Protein 8SV7 (pdb70)

GO terms:
  GO:0005739 mitochondrion (C, IDA)
  GO:0005794 Golgi apparatus (C, IDA)
  GO:0005737 cytoplasm (C, EXP)
  GO:0005515 protein binding (F, IPI)
  GO:0005737 cytoplasm (C, IDA)
  GO:0005829 cytosol (C, IDA)

Structure (mmCIF, N/CA/C/O backbone):
data_8SV7
#
_entry.id   8SV7
#
_cell.length_a   49.730
_cell.length_b   49.960
_cell.length_c   241.380
_cell.angle_alpha   90.000
_cell.angle_beta   90.000
_cell.angle_gamma   90.000
#
_symmetry.space_group_name_H-M   'P 21 21 21'
#
loop_
_entity.id
_entity.type
_entity.pdbx_description
1 polymer 'Transport and Golgi organization protein 2 homolog'
2 non-polymer 'SULFATE ION'
3 water water
#
loop_
_atom_site.group_PDB
_atom_site.id
_atom_site.type_symbol
_atom_site.label_atom_id
_atom_site.label_alt_id
_atom_site.label_comp_id
_atom_site.label_asym_id
_atom_site.label_entity_id
_atom_site.label_seq_id
_atom_site.pdbx_PDB_ins_code
_atom_site.Cartn_x
_atom_site.Cartn_y
_atom_site.Cartn_z
_atom_site.occupancy
_atom_site.B_iso_or_equiv
_atom_site.auth_seq_id
_atom_site.auth_comp_id
_atom_site.auth_asym_id
_atom_site.auth_atom_id
_atom_site.pdbx_PDB_model_num
ATOM 1 N N . CYS A 1 2 ? -2.82100 10.80300 -7.89300 1.000 24.06868 2 CYS A N 1
ATOM 2 C CA . CYS A 1 2 ? -3.51100 10.28400 -9.07500 1.000 24.02393 2 CYS A CA 1
ATOM 3 C C . CYS A 1 2 ? -4.92000 10.83900 -9.12200 1.000 22.84484 2 CYS A C 1
ATOM 4 O O . CYS A 1 2 ? -5.46500 11.24300 -8.09300 1.000 26.54529 2 CYS A O 1
ATOM 7 N N . ILE A 1 3 ? -5.52700 10.83500 -10.29900 1.000 20.43929 3 ILE A N 1
ATOM 8 C CA . ILE A 1 3 ? -6.93400 11.19100 -10.40900 1.000 20.48930 3 ILE A CA 1
ATOM 9 C C . ILE A 1 3 ? -7.48400 10.51900 -11.65500 1.000 21.52100 3 ILE A C 1
ATOM 10 O O . ILE A 1 3 ? -6.82600 10.48500 -12.69900 1.000 22.10791 3 ILE A O 1
ATOM 15 N N . ILE A 1 4 ? -8.67700 9.93900 -11.52900 1.000 20.29717 4 ILE A N 1
ATOM 16 C CA . ILE A 1 4 ? -9.34000 9.24800 -12.63100 1.000 17.77318 4 ILE A CA 1
ATOM 17 C C . ILE A 1 4 ? -10.77500 9.73100 -12.71400 1.000 18.96543 4 ILE A C 1
ATOM 18 O O . ILE A 1 4 ? -11.48300 9.77200 -11.70000 1.000 20.78670 4 ILE A O 1
ATOM 23 N N . PHE A 1 5 ? -11.21100 10.07700 -13.91800 1.000 19.48128 5 PHE A N 1
ATOM 24 C CA . PHE A 1 5 ? -12.61300 10.35000 -14.18300 1.000 20.77618 5 PHE A CA 1
ATOM 25 C C . PHE A 1 5 ? -13.09600 9.34800 -15.21000 1.000 22.28951 5 PHE A C 1
ATOM 26 O O . PHE A 1 5 ? -12.38700 9.05300 -16.17600 1.000 20.96041 5 PHE A O 1
ATOM 34 N N . PHE A 1 6 ? -14.29200 8.81400 -15.01600 1.000 20.02082 6 PHE A N 1
ATOM 35 C CA . PHE A 1 6 ? -14.83200 7.97900 -16.07600 1.000 19.72079 6 PHE A CA 1
ATOM 36 C C . PHE A 1 6 ? -16.34000 8.10100 -16.13700 1.000 21.36835 6 PHE A C 1
ATOM 37 O O . PHE A 1 6 ? -17.02000 8.20400 -15.11700 1.000 23.31332 6 PHE A O 1
ATOM 45 N N . LYS A 1 7 ? -16.84700 8.11900 -17.35900 1.000 19.69973 7 LYS A N 1
ATOM 46 C CA . LYS A 1 7 ? -18.27000 8.06500 -17.63000 1.000 20.13662 7 LYS A CA 1
ATOM 47 C C . LYS A 1 7 ? -18.53200 6.71400 -18.26500 1.000 24.95036 7 LYS A C 1
ATOM 48 O O . LYS A 1 7 ? -17.88800 6.36500 -19.26000 1.000 24.95036 7 LYS A O 1
ATOM 54 N N . PHE A 1 8 ? -19.43600 5.93200 -17.69300 1.000 25.91890 8 PHE A N 1
ATOM 55 C CA . PHE A 1 8 ? -19.79300 4.70700 -18.38700 1.000 28.49026 8 PHE A CA 1
ATOM 56 C C . PHE A 1 8 ? -21.29700 4.57400 -18.52300 1.000 26.30842 8 PHE A C 1
ATOM 57 O O . PHE A 1 8 ? -22.08100 5.04900 -17.69300 1.000 27.43487 8 PHE A O 1
ATOM 65 N N . ASP A 1 9 ? -21.66900 3.95700 -19.63600 1.000 28.09547 9 ASP A N 1
ATOM 66 C CA . ASP A 1 9 ? -23.05900 3.80500 -20.04700 1.000 30.60630 9 ASP A CA 1
ATOM 67 C C . ASP A 1 9 ? -23.14500 2.46300 -20.74700 1.000 34.03829 9 ASP A C 1
ATOM 68 O O . ASP A 1 9 ? -22.76800 2.34200 -21.92400 1.000 32.03542 9 ASP A O 1
ATOM 73 N N . PRO A 1 10 ? -23.60700 1.41800 -20.05500 1.000 30.01676 10 PRO A N 1
ATOM 74 C CA . PRO A 1 10 ? -23.68300 0.09000 -20.68700 1.000 34.53835 10 PRO A CA 1
ATOM 75 C C . PRO A 1 10 ? -24.72300 -0.01000 -21.78500 1.000 42.85514 10 PRO A C 1
ATOM 76 O O . PRO A 1 10 ? -24.62500 -0.92100 -22.61500 1.000 47.91890 10 PRO A O 1
ATOM 80 N N . ARG A 1 11 ? -25.71700 0.88100 -21.81800 1.000 48.02418 11 ARG A N 1
ATOM 81 C CA . ARG A 1 11 ? -26.74700 0.89100 -22.85400 1.000 58.83074 11 ARG A CA 1
ATOM 82 C C . ARG A 1 11 ? -26.65700 2.20000 -23.63200 1.000 56.87787 11 ARG A C 1
ATOM 83 O O . ARG A 1 11 ? -27.51000 3.08100 -23.46800 1.000 60.83624 11 ARG A O 1
ATOM 91 N N . PRO A 1 12 ? -25.63900 2.36500 -24.47600 1.000 52.59315 12 PRO A N 1
ATOM 92 C CA . PRO A 1 12 ? -25.54400 3.60500 -25.25600 1.000 57.38583 12 PRO A CA 1
ATOM 93 C C . PRO A 1 12 ? -26.75800 3.75900 -26.15900 1.000 55.89881 12 PRO A C 1
ATOM 94 O O . PRO A 1 12 ? -27.19200 2.80900 -26.81500 1.000 56.43308 12 PRO A O 1
ATOM 98 N N . VAL A 1 13 ? -27.32500 4.95900 -26.16400 1.000 59.89929 13 VAL A N 1
ATOM 99 C CA . VAL A 1 13 ? -28.54000 5.20500 -26.92400 1.000 64.57616 13 VAL A CA 1
ATOM 100 C C . VAL A 1 13 ? -28.16400 5.74400 -28.30100 1.000 61.43105 13 VAL A C 1
ATOM 101 O O . VAL A 1 13 ? -28.82500 5.44200 -29.29700 1.000 75.02478 13 VAL A O 1
ATOM 105 N N . ALA A 1 17 ? -22.75300 7.16200 -29.14700 1.000 46.83456 17 ALA A N 1
ATOM 106 C CA . ALA A 1 17 ? -22.52800 7.24700 -27.71300 1.000 48.58214 17 ALA A CA 1
ATOM 107 C C . ALA A 1 17 ? -21.37500 6.32800 -27.31300 1.000 42.73670 17 ALA A C 1
ATOM 108 O O . ALA A 1 17 ? -21.12000 5.31000 -27.96100 1.000 47.91364 17 ALA A O 1
ATOM 110 N N . TYR A 1 18 ? -20.67200 6.69800 -26.25500 1.000 32.88815 18 TYR A N 1
ATOM 111 C CA . TYR A 1 18 ? -19.57700 5.89100 -25.73400 1.000 28.02441 18 TYR A CA 1
ATOM 112 C C . TYR A 1 18 ? -20.06100 5.00400 -24.59900 1.000 34.56204 18 TYR A C 1
ATOM 113 O O . TYR A 1 18 ? -20.81100 5.44800 -23.72500 1.000 31.73012 18 TYR A O 1
ATOM 122 N N . ARG A 1 19 ? -19.62000 3.74600 -24.61200 1.000 26.34000 19 ARG A N 1
ATOM 123 C CA . ARG A 1 19 ? -19.78800 2.91300 -23.42200 1.000 23.39754 19 ARG A CA 1
ATOM 124 C C . ARG A 1 19 ? -18.86600 3.34600 -22.28900 1.000 25.61360 19 ARG A C 1
ATOM 125 O O . ARG A 1 19 ? -19.23000 3.21900 -21.10800 1.000 25.21618 19 ARG A O 1
ATOM 133 N N . LEU A 1 20 ? -17.68300 3.86600 -22.61200 1.000 23.04487 20 LEU A N 1
ATOM 134 C CA . LEU A 1 20 ? -16.72300 4.28500 -21.60000 1.000 22.77378 20 LEU A CA 1
ATOM 135 C C . LEU A 1 20 ? -15.92000 5.45900 -22.13300 1.000 20.93672 20 LEU A C 1
ATOM 136 O O . LEU A 1 20 ? -15.44600 5.42200 -23.27100 1.000 22.89222 20 LEU A O 1
ATOM 141 N N . ILE A 1 21 ? -15.81500 6.50900 -21.32400 1.000 20.74986 21 ILE A N 1
ATOM 142 C CA . ILE A 1 21 ? -14.86500 7.59900 -21.52800 1.000 20.39455 21 ILE A CA 1
ATOM 143 C C . ILE A 1 21 ? -14.07900 7.71400 -20.23500 1.000 22.98433 21 ILE A C 1
ATOM 144 O O . ILE A 1 21 ? -14.66200 8.01900 -19.19000 1.000 21.86841 21 ILE A O 1
ATOM 149 N N . LEU A 1 22 ? -12.77300 7.45900 -20.29000 1.000 19.55498 22 LEU A N 1
ATOM 150 C CA . LEU A 1 22 ? -11.94300 7.42000 -19.09100 1.000 18.81805 22 LEU A CA 1
ATOM 151 C C . LEU A 1 22 ? -10.74400 8.33100 -19.28400 1.000 19.93660 22 LEU A C 1
ATOM 152 O O . LEU A 1 22 ? -10.09500 8.29500 -20.33000 1.000 21.25255 22 LEU A O 1
ATOM 157 N N . ALA A 1 23 ? -10.42800 9.12300 -18.26000 1.000 19.25757 23 ALA A N 1
ATOM 158 C CA . ALA A 1 23 ? -9.29800 10.04700 -18.31100 1.000 20.86040 23 ALA A CA 1
ATOM 159 C C . ALA A 1 23 ? -8.58200 9.96200 -16.98100 1.000 21.02884 23 ALA A C 1
ATOM 160 O O . ALA A 1 23 ? -9.21200 10.17100 -15.94500 1.000 20.00766 23 ALA A O 1
ATOM 162 N N . ALA A 1 24 ? -7.29000 9.63900 -16.99700 1.000 19.84712 24 ALA A N 1
ATOM 163 C CA . ALA A 1 24 ? -6.58700 9.31200 -15.76400 1.000 19.12598 24 ALA A CA 1
ATOM 164 C C . ALA A 1 24 ? -5.19700 9.92700 -15.74600 1.000 20.18663 24 ALA A C 1
ATOM 165 O O . ALA A 1 24 ? -4.46100 9.85500 -16.73600 1.000 21.50521 24 ALA A O 1
ATOM 167 N N . ASN A 1 25 ? -4.83800 10.49400 -14.60000 1.000 20.96830 25 ASN A N 1
ATOM 168 C CA . ASN A 1 25 ? -3.47300 10.90800 -14.30100 1.000 18.71014 25 ASN A CA 1
ATOM 169 C C . ASN A 1 25 ? -2.85000 9.91700 -13.33500 1.000 21.10779 25 ASN A C 1
ATOM 170 O O . ASN A 1 25 ? -3.46600 9.56200 -12.31700 1.000 20.92356 25 ASN A O 1
ATOM 175 N N . ARG A 1 26 ? -1.63000 9.49200 -13.64300 1.000 19.18651 26 ARG A N 1
ATOM 176 C CA . ARG A 1 26 ? -0.79400 8.75600 -12.70600 1.000 19.59972 26 ARG A CA 1
ATOM 177 C C . ARG A 1 26 ? 0.22000 9.72100 -12.11800 1.000 20.47614 26 ARG A C 1
ATOM 178 O O . ARG A 1 26 ? 1.04400 10.29100 -12.85100 1.000 20.88145 26 ARG A O 1
ATOM 186 N N . ASP A 1 27 ? 0.17500 9.88700 -10.79600 1.000 20.48667 27 ASP A N 1
ATOM 187 C CA . ASP A 1 27 ? 1.12600 10.70900 -10.06600 1.000 20.35244 27 ASP A CA 1
ATOM 188 C C . ASP A 1 27 ? 2.08500 9.79300 -9.32500 1.000 21.62365 27 ASP A C 1
ATOM 189 O O . ASP A 1 27 ? 1.65800 8.85200 -8.64300 1.000 25.88995 27 ASP A O 1
ATOM 194 N N . GLU A 1 28 ? 3.37700 10.07400 -9.44300 1.000 22.35531 28 GLU A N 1
ATOM 195 C CA . GLU A 1 28 ? 4.39700 9.17200 -8.93900 1.000 27.90598 28 GLU A CA 1
ATOM 196 C C . GLU A 1 28 ? 5.69800 9.94600 -8.81300 1.000 27.77701 28 GLU A C 1
ATOM 197 O O . GLU A 1 28 ? 5.87600 11.00800 -9.42000 1.000 26.42159 28 GLU A O 1
ATOM 203 N N . PHE A 1 29 ? 6.60100 9.41800 -7.99500 1.000 28.75871 29 PHE A N 1
ATOM 204 C CA . PHE A 1 29 ? 7.94400 9.96900 -7.94900 1.000 31.43798 29 PHE A CA 1
ATOM 205 C C . PHE A 1 29 ? 8.60300 9.79600 -9.31000 1.000 35.05947 29 PHE A C 1
ATOM 206 O O . PHE A 1 29 ? 8.46700 8.75400 -9.95600 1.000 34.79101 29 PHE A O 1
ATOM 214 N N . TYR A 1 30 ? 9.26300 10.85400 -9.77600 1.000 29.73778 30 TYR A N 1
ATOM 215 C CA . TYR A 1 30 ? 9.79600 10.83300 -11.13200 1.000 29.34562 30 TYR A CA 1
ATOM 216 C C . TYR A 1 30 ? 10.91500 9.81100 -11.28000 1.000 36.32804 30 TYR A C 1
ATOM 217 O O . TYR A 1 30 ? 11.22900 9.40900 -12.40400 1.000 38.28617 30 TYR A O 1
ATOM 226 N N . SER A 1 31 ? 11.49400 9.36300 -10.16700 1.000 37.78085 31 SER A N 1
ATOM 227 C CA . SER A 1 31 ? 12.59600 8.41000 -10.17700 1.000 42.82619 31 SER A CA 1
ATOM 228 C C . SER A 1 31 ? 12.15900 6.97100 -10.42900 1.000 40.94175 31 SER A C 1
ATOM 229 O O . SER A 1 31 ? 13.01900 6.11900 -10.67000 1.000 40.69698 31 SER A O 1
ATOM 232 N N . ARG A 1 32 ? 10.86700 6.67100 -10.38700 1.000 31.96173 32 ARG A N 1
ATOM 233 C CA . ARG A 1 32 ? 10.43600 5.27800 -10.45500 1.000 29.02716 32 ARG A CA 1
ATOM 234 C C . ARG A 1 32 ? 10.45300 4.78900 -11.89900 1.000 29.54302 32 ARG A C 1
ATOM 235 O O . ARG A 1 32 ? 9.74300 5.35200 -12.74100 1.000 32.25913 32 ARG A O 1
ATOM 243 N N . PRO A 1 33 ? 11.23100 3.75500 -12.22600 1.000 30.06939 33 PRO A N 1
ATOM 244 C CA . PRO A 1 33 ? 11.28600 3.28400 -13.61800 1.000 29.73778 33 PRO A CA 1
ATOM 245 C C . PRO A 1 33 ? 9.94500 2.73900 -14.08600 1.000 35.59901 33 PRO A C 1
ATOM 246 O O . PRO A 1 33 ? 9.24000 2.04900 -13.34800 1.000 31.26427 33 PRO A O 1
ATOM 250 N N . SER A 1 34 ? 9.60500 3.04300 -15.33800 1.000 30.69579 34 SER A N 1
ATOM 251 C CA . SER A 1 34 ? 8.35200 2.61100 -15.93600 1.000 26.50055 34 SER A CA 1
ATOM 252 C C . SER A 1 34 ? 8.58200 2.30300 -17.40600 1.000 27.03745 34 SER A C 1
ATOM 253 O O . SER A 1 34 ? 9.53700 2.77900 -18.02400 1.000 33.58034 34 SER A O 1
ATOM 256 N N . LYS A 1 35 ? 7.69300 1.48900 -17.95600 1.000 25.67939 35 LYS A N 1
ATOM 257 C CA . LYS A 1 35 ? 7.69000 1.19800 -19.37800 1.000 26.64793 35 LYS A CA 1
ATOM 258 C C . LYS A 1 35 ? 6.45000 1.81400 -20.00400 1.000 23.18962 35 LYS A C 1
ATOM 259 O O . LYS A 1 35 ? 5.35500 1.73100 -19.44200 1.000 24.95562 35 LYS A O 1
ATOM 265 N N . LEU A 1 36 ? 6.63600 2.44000 -21.16400 1.000 25.93995 36 LEU A N 1
ATOM 266 C CA . LEU A 1 36 ? 5.50800 3.05700 -21.84000 1.000 24.44240 36 LEU A CA 1
ATOM 267 C C . LEU A 1 36 ? 4.53300 1.98200 -22.33000 1.000 24.56610 36 LEU A C 1
ATOM 268 O O . LEU A 1 36 ? 4.90200 0.82500 -22.56600 1.000 25.94258 36 LEU A O 1
ATOM 273 N N . ALA A 1 37 ? 3.27100 2.38500 -22.48500 1.000 24.68454 37 ALA A N 1
ATOM 274 C CA . ALA A 1 37 ? 2.21800 1.44100 -22.84800 1.000 25.53990 37 ALA A CA 1
ATOM 275 C C . ALA A 1 37 ? 2.49300 0.76100 -24.18500 1.000 24.91351 37 ALA A C 1
ATOM 276 O O . ALA A 1 37 ? 2.89200 1.39400 -25.16500 1.000 27.51119 37 ALA A O 1
ATOM 278 N N . ASP A 1 38 ? 2.24300 -0.54300 -24.21200 1.000 23.87128 38 ASP A N 1
ATOM 279 C CA . ASP A 1 38 ? 2.33300 -1.38700 -25.39600 1.000 24.88983 38 ASP A CA 1
ATOM 280 C C . ASP A 1 38 ? 1.63200 -2.68500 -25.03100 1.000 25.90837 38 ASP A C 1
ATOM 281 O O . ASP A 1 38 ? 1.25900 -2.90200 -23.87200 1.000 26.05312 38 ASP A O 1
ATOM 286 N N . PHE A 1 39 ? 1.45100 -3.54100 -26.02700 1.000 28.19022 39 PHE A N 1
ATOM 287 C CA . PHE A 1 39 ? 0.75800 -4.80200 -25.80300 1.000 28.45868 39 PHE A CA 1
ATOM 288 C C . PHE A 1 39 ? 1.70600 -5.83100 -25.20700 1.000 32.41704 39 PHE A C 1
ATOM 289 O O . PHE A 1 39 ? 2.88500 -5.89900 -25.56700 1.000 35.20422 39 PHE A O 1
ATOM 297 N N . TRP A 1 40 ? 1.18300 -6.62500 -24.27900 1.000 28.86136 40 TRP A N 1
ATOM 298 C CA . TRP A 1 40 ? 1.94700 -7.69400 -23.65700 1.000 28.48499 40 TRP A CA 1
ATOM 299 C C . TRP A 1 40 ? 0.97700 -8.80900 -23.28900 1.000 30.72737 40 TRP A C 1
ATOM 300 O O . TRP A 1 40 ? -0.22000 -8.73800 -23.57900 1.000 32.21965 40 TRP A O 1
ATOM 311 N N . GLY A 1 41 ? 1.50000 -9.84800 -22.66000 1.000 33.73562 41 GLY A N 1
ATOM 312 C CA . GLY A 1 41 ? 0.68500 -10.99900 -22.34900 1.000 35.04368 41 GLY A CA 1
ATOM 313 C C . GLY A 1 41 ? 0.90000 -12.12300 -23.34600 1.000 40.88648 41 GLY A C 1
ATOM 314 O O . GLY A 1 41 ? 1.44000 -11.93600 -24.43900 1.000 41.44181 41 GLY A O 1
ATOM 315 N N . ASN A 1 42 ? 0.45900 -13.32100 -22.95500 1.000 44.09476 42 ASN A N 1
ATOM 316 C CA . ASN A 1 42 ? 0.78700 -14.51000 -23.73200 1.000 51.89043 42 ASN A CA 1
ATOM 317 C C . ASN A 1 42 ? 0.21500 -14.44800 -25.14300 1.000 51.59829 42 ASN A C 1
ATOM 318 O O . ASN A 1 42 ? 0.78700 -15.03700 -26.06700 1.000 51.24825 42 ASN A O 1
ATOM 323 N N . ASN A 1 43 ? -0.89000 -13.72900 -25.33900 1.000 46.57664 43 ASN A N 1
ATOM 324 C CA . ASN A 1 43 ? -1.46900 -13.55200 -26.66400 1.000 47.60834 43 ASN A CA 1
ATOM 325 C C . ASN A 1 43 ? -1.41000 -12.10000 -27.12800 1.000 40.69698 43 ASN A C 1
ATOM 326 O O . ASN A 1 43 ? -2.15900 -11.70900 -28.03100 1.000 36.47279 43 ASN A O 1
ATOM 331 N N . ASN A 1 44 ? -0.53300 -11.29200 -26.52800 1.000 35.53847 44 ASN A N 1
ATOM 332 C CA . ASN A 1 44 ? -0.39100 -9.88500 -26.90300 1.000 35.01736 44 ASN A CA 1
ATOM 333 C C . ASN A 1 44 ? -1.69300 -9.12100 -26.70500 1.000 33.47507 44 ASN A C 1
ATOM 334 O O . ASN A 1 44 ? -1.96400 -8.13500 -27.39800 1.000 33.60929 44 ASN A O 1
ATOM 339 N N . GLU A 1 45 ? -2.50500 -9.56500 -25.75000 1.000 30.56945 45 GLU A N 1
ATOM 340 C CA . GLU A 1 45 ? -3.88200 -9.11100 -25.62400 1.000 31.30639 45 GLU A CA 1
ATOM 341 C C . GLU A 1 45 ? -4.07500 -8.03200 -24.56900 1.000 33.23293 45 GLU A C 1
ATOM 342 O O . GLU A 1 45 ? -5.18700 -7.50900 -24.44500 1.000 30.86949 45 GLU A O 1
ATOM 348 N N . ILE A 1 46 ? -3.03900 -7.67700 -23.81100 1.000 25.24776 46 ILE A N 1
ATOM 349 C CA . ILE A 1 46 ? -3.17200 -6.72100 -22.71300 1.000 24.54242 46 ILE A CA 1
ATOM 350 C C . ILE A 1 46 ? -2.41800 -5.45600 -23.08000 1.000 26.42422 46 ILE A C 1
ATOM 351 O O . ILE A 1 46 ? -1.27300 -5.52000 -23.54300 1.000 29.90622 46 ILE A O 1
ATOM 356 N N . LEU A 1 47 ? -3.06000 -4.30600 -22.88100 1.000 22.61324 47 LEU A N 1
ATOM 357 C CA . LEU A 1 47 ? -2.46300 -3.01500 -23.19200 1.000 23.11856 47 LEU A CA 1
ATOM 358 C C . LEU A 1 47 ? -2.34500 -2.19700 -21.91300 1.000 24.74507 47 LEU A C 1
ATOM 359 O O . LEU A 1 47 ? -3.35600 -1.89400 -21.27000 1.000 23.92392 47 LEU A O 1
ATOM 364 N N . SER A 1 48 ? -1.11700 -1.83600 -21.55800 1.000 22.81326 48 SER A N 1
ATOM 365 C CA . SER A 1 48 ? -0.86500 -1.06200 -20.35200 1.000 21.62628 48 SER A CA 1
ATOM 366 C C . SER A 1 48 ? 0.59400 -0.64200 -20.33000 1.000 24.22922 48 SER A C 1
ATOM 367 O O . SER A 1 48 ? 1.45300 -1.28300 -20.94400 1.000 27.10325 48 SER A O 1
ATOM 370 N N . GLY A 1 49 ? 0.86000 0.45200 -19.62100 1.000 23.11856 49 GLY A N 1
ATOM 371 C CA . GLY A 1 49 ? 2.20100 0.71200 -19.14900 1.000 23.22384 49 GLY A CA 1
ATOM 372 C C . GLY A 1 49 ? 2.54400 -0.26400 -18.04600 1.000 25.04248 49 GLY A C 1
ATOM 373 O O . GLY A 1 49 ? 1.68000 -0.96400 -17.52100 1.000 26.23999 49 GLY A O 1
ATOM 374 N N . LEU A 1 50 ? 3.83300 -0.35200 -17.71800 1.000 24.87140 50 LEU A N 1
ATOM 375 C CA . LEU A 1 50 ? 4.29700 -1.31000 -16.71700 1.000 24.74770 50 LEU A CA 1
ATOM 376 C C . LEU A 1 50 ? 5.25000 -0.65800 -15.72800 1.000 29.39563 50 LEU A C 1
ATOM 377 O O . LEU A 1 50 ? 6.12400 0.12300 -16.11200 1.000 29.39300 50 LEU A O 1
ATOM 382 N N . ASP A 1 51 ? 5.10200 -1.02700 -14.45300 1.000 25.94785 51 ASP A N 1
ATOM 383 C CA . ASP A 1 51 ? 6.06500 -0.63400 -13.43100 1.000 29.69303 51 ASP A CA 1
ATOM 384 C C . ASP A 1 51 ? 7.34800 -1.43900 -13.60200 1.000 31.41956 51 ASP A C 1
ATOM 385 O O . ASP A 1 51 ? 7.31300 -2.63400 -13.90500 1.000 37.50186 51 ASP A O 1
ATOM 390 N N . MET A 1 52 ? 8.49200 -0.77000 -13.44600 1.000 31.43535 52 MET A N 1
ATOM 391 C CA . MET A 1 52 ? 9.79000 -1.41700 -13.58600 1.000 35.83324 52 MET A CA 1
ATOM 392 C C . MET A 1 52 ? 10.65100 -1.27000 -12.33900 1.000 38.52567 52 MET A C 1
ATOM 393 O O . MET A 1 52 ? 11.85300 -1.56400 -12.39100 1.000 42.20243 52 MET A O 1
ATOM 398 N N . GLU A 1 53 ? 10.07000 -0.81900 -11.22700 1.000 36.62281 53 GLU A N 1
ATOM 399 C CA . GLU A 1 53 ? 10.78800 -0.80900 -9.95800 1.000 38.61779 53 GLU A CA 1
ATOM 400 C C . GLU A 1 53 ? 11.29600 -2.21000 -9.64400 1.000 42.37087 53 GLU A C 1
ATOM 401 O O . GLU A 1 53 ? 10.55800 -3.19200 -9.77200 1.000 42.92094 53 GLU A O 1
ATOM 407 N N . GLU A 1 54 ? 12.56600 -2.29800 -9.24800 1.000 40.20482 54 GLU A N 1
ATOM 408 C CA . GLU A 1 54 ? 13.20200 -3.59100 -9.02500 1.000 43.34993 54 GLU A CA 1
ATOM 409 C C . GLU A 1 54 ? 12.45200 -4.37500 -7.95500 1.000 43.76577 54 GLU A C 1
ATOM 410 O O . GLU A 1 54 ? 12.19600 -3.86900 -6.86100 1.000 50.16917 54 GLU A O 1
ATOM 412 N N . GLY A 1 55 ? 12.08400 -5.61200 -8.28700 1.000 46.63980 55 GLY A N 1
ATOM 413 C CA . GLY A 1 55 ? 11.29900 -6.44400 -7.40500 1.000 48.68215 55 GLY A CA 1
ATOM 414 C C . GLY A 1 55 ? 9.80300 -6.33000 -7.58800 1.000 49.20327 55 GLY A C 1
ATOM 415 O O . GLY A 1 55 ? 9.06300 -7.15300 -7.03500 1.000 53.44588 55 GLY A O 1
ATOM 416 N N . LYS A 1 56 ? 9.33100 -5.33800 -8.34400 1.000 44.92381 56 LYS A N 1
ATOM 417 C CA . LYS A 1 56 ? 7.90600 -5.17100 -8.59200 1.000 40.17587 56 LYS A CA 1
ATOM 418 C C . LYS A 1 56 ? 7.60400 -5.08300 -10.08300 1.000 36.76230 56 LYS A C 1
ATOM 419 O O . LYS A 1 56 ? 6.53900 -4.59000 -10.46700 1.000 36.19118 56 LYS A O 1
ATOM 425 N N . GLU A 1 57 ? 8.51600 -5.57200 -10.92400 1.000 38.00192 57 GLU A N 1
ATOM 426 C CA . GLU A 1 57 ? 8.36800 -5.42600 -12.36500 1.000 39.77845 57 GLU A CA 1
ATOM 427 C C . GLU A 1 57 ? 7.10700 -6.12700 -12.85600 1.000 33.39611 57 GLU A C 1
ATOM 428 O O . GLU A 1 57 ? 6.77700 -7.23300 -12.41900 1.000 39.57317 57 GLU A O 1
ATOM 434 N N . GLY A 1 58 ? 6.40600 -5.47500 -13.77700 1.000 33.67509 58 GLY A N 1
ATOM 435 C CA . GLY A 1 58 ? 5.20900 -6.02900 -14.36200 1.000 34.15673 58 GLY A CA 1
ATOM 436 C C . GLY A 1 58 ? 3.92000 -5.60900 -13.69400 1.000 31.95646 58 GLY A C 1
ATOM 437 O O . GLY A 1 58 ? 2.84200 -5.90600 -14.22200 1.000 32.91710 58 GLY A O 1
ATOM 438 N N . GLY A 1 59 ? 3.98500 -4.93300 -12.55600 1.000 29.67987 59 GLY A N 1
ATOM 439 C CA . GLY A 1 59 ? 2.78800 -4.32400 -12.01500 1.000 26.79269 59 GLY A CA 1
ATOM 440 C C . GLY A 1 59 ? 2.30900 -3.18300 -12.89100 1.000 27.12957 59 GLY A C 1
ATOM 441 O O . GLY A 1 59 ? 3.04200 -2.65300 -13.72600 1.000 27.41381 59 GLY A O 1
ATOM 442 N N . THR A 1 60 ? 1.04500 -2.80300 -12.72300 1.000 23.51071 60 THR A N 1
ATOM 443 C CA . THR A 1 60 ? 0.55500 -1.62200 -13.42400 1.000 23.39228 60 THR A CA 1
ATOM 444 C C . THR A 1 60 ? -0.55700 -0.95700 -12.62400 1.000 23.23963 60 THR A C 1
ATOM 445 O O . THR A 1 60 ? -1.06900 -1.49300 -11.63300 1.000 24.96615 60 THR A O 1
ATOM 449 N N . TRP A 1 61 ? -0.89300 0.24700 -13.06500 1.000 22.37374 61 TRP A N 1
ATOM 450 C CA . TRP A 1 61 ? -1.89100 1.10200 -12.44600 1.000 20.84724 61 TRP A CA 1
ATOM 451 C C . TRP A 1 61 ? -3.16100 1.21400 -13.27900 1.000 21.83420 61 TRP A C 1
ATOM 452 O O . TRP A 1 61 ? -4.17500 1.69700 -12.77300 1.000 22.02896 61 TRP A O 1
ATOM 463 N N . LEU A 1 62 ? -3.12600 0.81700 -14.54900 1.000 21.11832 62 LEU A N 1
ATOM 464 C CA . LEU A 1 62 ? -4.26400 0.98300 -15.43900 1.000 21.21044 62 LEU A CA 1
ATOM 465 C C . LEU A 1 62 ? -4.02800 0.14500 -16.68300 1.000 20.79197 62 LEU A C 1
ATOM 466 O O . LEU A 1 62 ? -2.96300 0.24300 -17.29900 1.000 23.79496 62 LEU A O 1
ATOM 471 N N . GLY A 1 63 ? -4.99400 -0.68700 -17.05500 1.000 20.25506 63 GLY A N 1
ATOM 472 C CA . GLY A 1 63 ? -4.83500 -1.45000 -18.28000 1.000 21.28413 63 GLY A CA 1
ATOM 473 C C . GLY A 1 63 ? -6.15400 -1.97900 -18.78100 1.000 22.23951 63 GLY A C 1
ATOM 474 O O . GLY A 1 63 ? -7.14900 -2.03300 -18.04900 1.000 22.78431 63 GLY A O 1
ATOM 475 N N . ILE A 1 64 ? -6.14300 -2.39500 -20.04800 1.000 22.24740 64 ILE A N 1
ATOM 476 C CA . ILE A 1 64 ? -7.31500 -2.96500 -20.69400 1.000 23.08698 64 ILE A CA 1
ATOM 477 C C . ILE A 1 64 ? -6.85600 -4.13400 -21.55000 1.000 24.14500 64 ILE A C 1
ATOM 478 O O . ILE A 1 64 ? -5.76500 -4.10200 -22.13000 1.000 27.34538 64 ILE A O 1
ATOM 483 N N . SER A 1 65 ? -7.68200 -5.17000 -21.62600 1.000 25.41094 65 SER A N 1
ATOM 484 C CA . SER A 1 65 ? -7.39300 -6.30700 -22.48600 1.000 28.03231 65 SER A CA 1
ATOM 485 C C . SER A 1 65 ? -8.35000 -6.33400 -23.67500 1.000 27.94809 65 SER A C 1
ATOM 486 O O . SER A 1 65 ? -9.46400 -5.80900 -23.60200 1.000 30.55893 65 SER A O 1
ATOM 489 N N . THR A 1 66 ? -7.90800 -6.95000 -24.77300 1.000 30.09308 66 THR A N 1
ATOM 490 C CA . THR A 1 66 ? -8.77700 -7.06100 -25.93900 1.000 32.09332 66 THR A CA 1
ATOM 491 C C . THR A 1 66 ? -9.97800 -7.96500 -25.68700 1.000 38.12299 66 THR A C 1
ATOM 492 O O . THR A 1 66 ? -10.91000 -7.96200 -26.49800 1.000 41.37075 66 THR A O 1
ATOM 496 N N . ARG A 1 67 ? -9.98500 -8.72700 -24.59000 1.000 34.36991 67 ARG A N 1
ATOM 497 C CA . ARG A 1 67 ? -11.16200 -9.49800 -24.20700 1.000 41.05229 67 ARG A CA 1
ATOM 498 C C . ARG A 1 67 ? -12.16000 -8.67600 -23.39900 1.000 38.08351 67 ARG A C 1
ATOM 499 O O . ARG A 1 67 ? -13.23900 -9.18400 -23.07600 1.000 50.10601 67 ARG A O 1
ATOM 507 N N . GLY A 1 68 ? -11.83100 -7.43200 -23.07900 1.000 32.62496 68 GLY A N 1
ATOM 508 C CA . GLY A 1 68 ? -12.75400 -6.53700 -22.41300 1.000 33.04344 68 GLY A CA 1
ATOM 509 C C . GLY A 1 68 ? -12.53400 -6.33900 -20.93500 1.000 39.54685 68 GLY A C 1
ATOM 510 O O . GLY A 1 68 ? -13.36200 -5.68500 -20.28800 1.000 40.21272 68 GLY A O 1
ATOM 511 N N . LYS A 1 69 ? -11.45200 -6.86300 -20.37500 1.000 29.33246 69 LYS A N 1
ATOM 512 C CA . LYS A 1 69 ? -11.15800 -6.60400 -18.97000 1.000 26.37158 69 LYS A CA 1
ATOM 513 C C . LYS A 1 69 ? -10.47100 -5.25600 -18.82700 1.000 24.53189 69 LYS A C 1
ATOM 514 O O . LYS A 1 69 ? -9.60200 -4.90300 -19.62400 1.000 25.91100 69 LYS A O 1
ATOM 520 N N . LEU A 1 70 ? -10.86700 -4.49300 -17.80600 1.000 21.91315 70 LEU A N 1
ATOM 521 C CA . LEU A 1 70 ? -10.25200 -3.20700 -17.53200 1.000 21.26308 70 LEU A CA 1
ATOM 522 C C . LEU A 1 70 ? -10.11800 -3.05900 -16.02500 1.000 22.74746 70 LEU A C 1
ATOM 523 O O . LEU A 1 70 ? -11.02800 -3.43400 -15.28300 1.000 23.98182 70 LEU A O 1
ATOM 528 N N . ALA A 1 71 ? -8.98700 -2.52500 -15.57100 1.000 20.13926 71 ALA A N 1
ATOM 529 C CA . ALA A 1 71 ? -8.84300 -2.22200 -14.15300 1.000 18.61013 71 ALA A CA 1
ATOM 530 C C . ALA A 1 71 ? -7.93200 -1.02000 -13.96700 1.000 19.60761 71 ALA A C 1
ATOM 531 O O . ALA A 1 71 ? -7.10200 -0.69500 -14.82500 1.000 20.99725 71 ALA A O 1
ATOM 533 N N . ALA A 1 72 ? -8.10300 -0.36500 -12.81500 1.000 21.18149 72 ALA A N 1
ATOM 534 C CA . ALA A 1 72 ? -7.39100 0.85900 -12.47100 1.000 20.49456 72 ALA A CA 1
ATOM 535 C C . ALA A 1 72 ? -7.19600 0.90600 -10.96900 1.000 21.92105 72 ALA A C 1
ATOM 536 O O . ALA A 1 72 ? -8.06900 0.47800 -10.20600 1.000 22.92906 72 ALA A O 1
ATOM 538 N N . LEU A 1 73 ? -6.05500 1.43700 -10.54700 1.000 20.73933 73 LEU A N 1
ATOM 539 C CA . LEU A 1 73 ? -5.75500 1.54200 -9.12600 1.000 20.47877 73 LEU A CA 1
ATOM 540 C C . LEU A 1 73 ? -5.24700 2.94000 -8.80800 1.000 22.93433 73 LEU A C 1
ATOM 541 O O . LEU A 1 73 ? -4.49600 3.53400 -9.59000 1.000 24.78718 73 LEU A O 1
ATOM 546 N N . THR A 1 74 ? -5.67400 3.46700 -7.66100 1.000 20.88408 74 THR A N 1
ATOM 547 C CA . THR A 1 74 ? -5.04200 4.63800 -7.06900 1.000 19.64972 74 THR A CA 1
ATOM 548 C C . THR A 1 74 ? -4.62200 4.30300 -5.64400 1.000 22.83432 74 THR A C 1
ATOM 549 O O . THR A 1 74 ? -5.28000 3.51600 -4.94400 1.000 24.76086 74 THR A O 1
ATOM 553 N N . ASN A 1 75 ? -3.51600 4.90300 -5.20400 1.000 22.88959 75 ASN A N 1
ATOM 554 C CA . ASN A 1 75 ? -3.10300 4.73900 -3.82100 1.000 24.97931 75 ASN A CA 1
ATOM 555 C C . ASN A 1 75 ? -3.95800 5.61800 -2.91800 1.000 28.12706 75 ASN A C 1
ATOM 556 O O . ASN A 1 75 ? -4.47200 6.65800 -3.33300 1.000 29.74304 75 ASN A O 1
ATOM 561 N N . TYR A 1 76 ? -4.10300 5.19800 -1.66900 1.000 24.16342 76 TYR A N 1
ATOM 562 C CA . TYR A 1 76 ? -4.78200 5.99400 -0.66000 1.000 24.44240 76 TYR A CA 1
ATOM 563 C C . TYR A 1 76 ? -3.72800 6.80400 0.08300 1.000 27.32433 76 TYR A C 1
ATOM 564 O O . TYR A 1 76 ? -2.80200 6.22500 0.65800 1.000 31.10373 76 TYR A O 1
ATOM 573 N N . LEU A 1 77 ? -3.86300 8.13000 0.06700 1.000 23.39228 77 LEU A N 1
ATOM 574 C CA . LEU A 1 77 ? -2.89100 8.99700 0.72300 1.000 24.50820 77 LEU A CA 1
ATOM 575 C C . LEU A 1 77 ? -2.80800 8.68100 2.21300 1.000 27.92177 77 LEU A C 1
ATOM 576 O O . LEU A 1 77 ? -3.81900 8.68500 2.91900 1.000 27.37433 77 LEU A O 1
ATOM 581 N N . GLN A 1 78 ? -1.59400 8.42000 2.69400 1.000 29.17981 78 GLN A N 1
ATOM 582 C CA . GLN A 1 78 ? -1.34800 8.06800 4.08500 1.000 30.88002 78 GLN A CA 1
ATOM 583 C C . GLN A 1 78 ? -0.15900 8.85200 4.62200 1.000 34.99367 78 GLN A C 1
ATOM 584 O O . GLN A 1 78 ? 0.79900 9.10400 3.88800 1.000 39.93900 78 GLN A O 1
ATOM 590 N N . PRO A 1 79 ? -0.18200 9.23300 5.90200 1.000 36.01221 79 PRO A N 1
ATOM 591 C CA . PRO A 1 79 ? 1.00100 9.89600 6.48100 1.000 38.78360 79 PRO A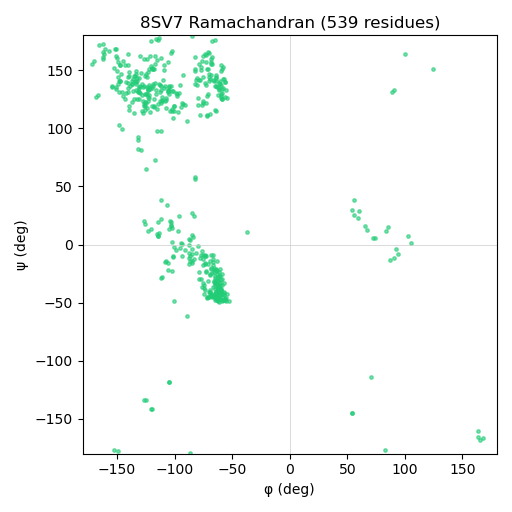 CA 1
ATOM 592 C C . PRO A 1 79 ? 2.19800 8.97300 6.62300 1.000 45.85023 79 PRO A C 1
ATOM 593 O O . PRO A 1 79 ? 3.32900 9.46800 6.71100 1.000 51.43511 79 PRO A O 1
ATOM 597 N N . GLN A 1 80 ? 1.98600 7.65700 6.65300 1.000 44.37111 80 GLN A N 1
ATOM 598 C CA . GLN A 1 80 ? 3.05300 6.68400 6.84000 1.000 50.57975 80 GLN A CA 1
ATOM 599 C C . GLN A 1 80 ? 2.67100 5.39900 6.11900 1.000 50.73766 80 GLN A C 1
ATOM 600 O O . GLN A 1 80 ? 1.48800 5.06700 6.00500 1.000 51.42459 80 GLN A O 1
ATOM 602 N N . LEU A 1 81 ? 3.68100 4.68300 5.63400 1.000 45.92656 81 LEU A N 1
ATOM 603 C CA . LEU A 1 81 ? 3.50600 3.44600 4.88700 1.000 49.90335 81 LEU A CA 1
ATOM 604 C C . LEU A 1 81 ? 4.01800 2.26000 5.69300 1.000 52.11678 81 LEU A C 1
ATOM 605 O O . LEU A 1 81 ? 4.81200 2.41000 6.62500 1.000 53.87225 81 LEU A O 1
ATOM 610 N N . ASP A 1 82 ? 3.56200 1.06800 5.31100 1.000 42.37350 82 ASP A N 1
ATOM 611 C CA . ASP A 1 82 ? 4.14100 -0.18500 5.78800 1.000 44.63956 82 ASP A CA 1
ATOM 612 C C . ASP A 1 82 ? 5.02900 -0.71200 4.67100 1.000 41.44971 82 ASP A C 1
ATOM 613 O O . ASP A 1 82 ? 4.53200 -1.17900 3.64400 1.000 43.26045 82 ASP A O 1
ATOM 618 N N . TRP A 1 83 ? 6.34100 -0.64900 4.87600 1.000 48.17157 83 TRP A N 1
ATOM 619 C CA . TRP A 1 83 ? 7.26300 -0.99400 3.80500 1.000 49.76649 83 TRP A CA 1
ATOM 620 C C . TRP A 1 83 ? 7.39900 -2.49500 3.58900 1.000 52.97214 83 TRP A C 1
ATOM 621 O O . TRP A 1 83 ? 7.99500 -2.90400 2.58800 1.000 59.26763 83 TRP A O 1
ATOM 632 N N . GLN A 1 84 ? 6.84600 -3.31900 4.47700 1.000 47.19513 84 GLN A N 1
ATOM 633 C CA . GLN A 1 84 ? 6.85900 -4.76700 4.31400 1.000 47.73730 84 GLN A CA 1
ATOM 634 C C . GLN A 1 84 ? 5.60000 -5.29700 3.64300 1.000 46.79772 84 GLN A C 1
ATOM 635 O O . GLN A 1 84 ? 5.47400 -6.51200 3.46300 1.000 47.76889 84 GLN A O 1
ATOM 641 N N . ALA A 1 85 ? 4.67500 -4.42000 3.26600 1.000 40.04427 85 ALA A N 1
ATOM 642 C CA . ALA A 1 85 ? 3.42000 -4.85900 2.68200 1.000 39.76003 85 ALA A CA 1
ATOM 643 C C . ALA A 1 85 ? 3.62800 -5.36600 1.25800 1.000 40.72067 85 ALA A C 1
ATOM 644 O O . ALA A 1 85 ? 4.65500 -5.11300 0.62000 1.000 42.06820 85 ALA A O 1
ATOM 646 N N . ARG A 1 86 ? 2.63200 -6.10000 0.76400 1.000 39.13101 86 ARG A N 1
ATOM 647 C CA . ARG A 1 86 ? 2.61300 -6.49200 -0.63900 1.000 42.36297 86 ARG A CA 1
ATOM 648 C C . ARG A 1 86 ? 2.49400 -5.26300 -1.53200 1.000 37.01760 86 ARG A C 1
ATOM 649 O O . ARG A 1 86 ? 1.79100 -4.30400 -1.20600 1.000 35.22001 86 ARG A O 1
ATOM 657 N N . GLY A 1 87 ? 3.18000 -5.29600 -2.67300 1.000 35.80166 87 GLY A N 1
ATOM 658 C CA . GLY A 1 87 ? 3.04100 -4.22100 -3.63700 1.000 29.14560 87 GLY A CA 1
ATOM 659 C C . GLY A 1 87 ? 1.66300 -4.20600 -4.27500 1.000 32.84604 87 GLY A C 1
ATOM 660 O O . GLY A 1 87 ? 1.03900 -5.24200 -4.49600 1.000 38.04140 87 GLY A O 1
ATOM 661 N N . ARG A 1 88 ? 1.17900 -3.00400 -4.57800 1.000 29.25614 88 ARG A N 1
ATOM 662 C CA . ARG A 1 88 ? -0.16800 -2.85800 -5.11600 1.000 23.51861 88 ARG A CA 1
ATOM 663 C C . ARG A 1 88 ? -0.23700 -3.04200 -6.62900 1.000 24.25291 88 ARG A C 1
ATOM 664 O O . ARG A 1 88 ? -1.33700 -3.20900 -7.16200 1.000 26.12155 88 ARG A O 1
ATOM 672 N N . GLY A 1 89 ? 0.89900 -3.02100 -7.32600 1.000 31.12742 89 GLY A N 1
ATOM 673 C CA . GLY A 1 89 ? 0.88700 -3.13900 -8.77600 1.000 30.01412 89 GLY A CA 1
ATOM 674 C C . GLY A 1 89 ? 0.33700 -4.45500 -9.28900 1.000 30.64315 89 GLY A C 1
ATOM 675 O O . GLY A 1 89 ? -0.10500 -4.52500 -10.44000 1.000 29.09033 89 GLY A O 1
ATOM 676 N N . GLU A 1 90 ? 0.36100 -5.50700 -8.47000 1.000 28.81398 90 GLU A N 1
ATOM 677 C CA . GLU A 1 90 ? -0.16200 -6.80100 -8.89700 1.000 26.81111 90 GLU A CA 1
ATOM 678 C C . GLU A 1 90 ? -1.68700 -6.83400 -8.94800 1.000 25.87942 90 GLU A C 1
ATOM 679 O O . GLU A 1 90 ? -2.25200 -7.74000 -9.57000 1.000 30.00360 90 GLU A O 1
ATOM 685 N N . LEU A 1 91 ? -2.36700 -5.88000 -8.30600 1.000 25.48463 91 LEU A N 1
ATOM 686 C CA . LEU A 1 91 ? -3.82400 -5.95600 -8.21700 1.000 26.22156 91 LEU A CA 1
ATOM 687 C C . LEU A 1 91 ? -4.48000 -5.77900 -9.58600 1.000 23.83180 91 LEU A C 1
ATOM 688 O O . LEU A 1 91 ? -5.39600 -6.53300 -9.93900 1.000 28.07442 91 LEU A O 1
ATOM 693 N N . VAL A 1 92 ? -4.02600 -4.80100 -10.37400 1.000 23.57388 92 VAL A N 1
ATOM 694 C CA . VAL A 1 92 ? -4.54400 -4.64400 -11.73300 1.000 23.97393 92 VAL A CA 1
ATOM 695 C C . VAL A 1 92 ? -4.05000 -5.77700 -12.62900 1.000 27.58752 92 VAL A C 1
ATOM 696 O O . VAL A 1 92 ? -4.83000 -6.37000 -13.38300 1.000 27.24537 92 VAL A O 1
ATOM 700 N N . THR A 1 93 ? -2.75500 -6.11300 -12.54700 1.000 25.86626 93 THR A N 1
ATOM 701 C CA . THR A 1 93 ? -2.18100 -7.10500 -13.45100 1.000 28.03231 93 THR A CA 1
ATOM 702 C C . THR A 1 93 ? -2.88000 -8.45400 -13.31200 1.000 29.24561 93 THR A C 1
ATOM 703 O O . THR A 1 93 ? -3.18500 -9.11100 -14.31600 1.000 31.77486 93 THR A O 1
ATOM 707 N N . HIS A 1 94 ? -3.15400 -8.87800 -12.07300 1.000 29.41405 94 HIS A N 1
ATOM 708 C CA . HIS A 1 94 ? -3.76900 -10.18300 -11.86500 1.000 32.67760 94 HIS A CA 1
ATOM 709 C C . HIS A 1 94 ? -5.18200 -10.23700 -12.42500 1.000 26.57424 94 HIS A C 1
ATOM 710 O O . HIS A 1 94 ? -5.61600 -11.29500 -12.89300 1.000 32.61180 94 HIS A O 1
ATOM 717 N N . PHE A 1 95 ? -5.90800 -9.11900 -12.39700 1.000 31.18005 95 PHE A N 1
ATOM 718 C CA . PHE A 1 95 ? -7.23400 -9.11100 -13.00100 1.000 28.50605 95 PHE A CA 1
ATOM 719 C C . PHE A 1 95 ? -7.14000 -9.24800 -14.51100 1.000 28.06126 95 PHE A C 1
ATOM 720 O O . PHE A 1 95 ? -7.88300 -10.02900 -15.11100 1.000 32.47758 95 PHE A O 1
ATOM 728 N N . LEU A 1 96 ? -6.21300 -8.51500 -15.13500 1.000 28.09547 96 LEU A N 1
ATOM 729 C CA . LEU A 1 96 ? -6.11500 -8.50400 -16.58800 1.000 30.81685 96 LEU A CA 1
ATOM 730 C C . LEU A 1 96 ? -5.65700 -9.83600 -17.16700 1.000 33.85406 96 LEU A C 1
ATOM 731 O O . LEU A 1 96 ? -5.95000 -10.11400 -18.33100 1.000 37.88349 96 LEU A O 1
ATOM 736 N N . THR A 1 97 ? -4.94600 -10.65800 -16.39000 1.000 36.39121 97 THR A N 1
ATOM 737 C CA . THR A 1 97 ? -4.36300 -11.90100 -16.88200 1.000 38.07035 97 THR A CA 1
ATOM 738 C C . THR A 1 97 ? -5.17000 -13.14100 -16.52200 1.000 43.10254 97 THR A C 1
ATOM 739 O O . THR A 1 97 ? -4.77600 -14.24100 -16.91300 1.000 49.88230 97 THR A O 1
ATOM 743 N N . THR A 1 98 ? -6.26400 -13.00800 -15.78300 1.000 44.32110 98 THR A N 1
ATOM 744 C CA . THR A 1 98 ? -7.04400 -14.16800 -15.36200 1.000 51.65619 98 THR A CA 1
ATOM 745 C C . THR A 1 98 ? -8.47700 -14.05600 -15.88200 1.000 48.41370 98 THR A C 1
ATOM 746 O O . THR A 1 98 ? -8.86800 -13.05800 -16.48900 1.000 49.12957 98 THR A O 1
ATOM 750 N N . ASP A 1 99 ? -9.26300 -15.10600 -15.64400 1.000 45.80286 99 ASP A N 1
ATOM 751 C CA . ASP A 1 99 ? -10.60200 -15.24000 -16.21000 1.000 50.00336 99 ASP A CA 1
ATOM 752 C C . ASP A 1 99 ? -11.68900 -15.14100 -15.14300 1.000 50.42447 99 ASP A C 1
ATOM 753 O O . ASP A 1 99 ? -12.69900 -15.84400 -15.19400 1.000 64.03663 99 ASP A O 1
ATOM 758 N N . VAL A 1 100 ? -11.50000 -14.27000 -14.17300 1.000 40.47327 100 VAL A N 1
ATOM 759 C CA . VAL A 1 100 ? -12.45200 -14.09100 -13.08300 1.000 43.69998 100 VAL A CA 1
ATOM 760 C C . VAL A 1 100 ? -13.22100 -12.80400 -13.32700 1.000 33.65930 100 VAL A C 1
ATOM 761 O O . VAL A 1 100 ? -12.63300 -11.78800 -13.71600 1.000 37.92560 100 VAL A O 1
ATOM 765 N N . ASP A 1 101 ? -14.53600 -12.84200 -13.11500 1.000 34.44887 101 ASP A N 1
ATOM 766 C CA . ASP A 1 101 ? -15.34700 -11.64500 -13.31300 1.000 30.47734 101 ASP A CA 1
ATOM 767 C C . ASP A 1 101 ? -15.02500 -10.58800 -12.25600 1.000 32.14596 101 ASP A C 1
ATOM 768 O O . ASP A 1 101 ? -14.53700 -10.89100 -11.16100 1.000 32.73550 101 ASP A O 1
ATOM 773 N N . SER A 1 102 ? -15.32300 -9.33000 -12.60000 1.000 26.75584 102 SER A N 1
ATOM 774 C CA . SER A 1 102 ? -14.85200 -8.19800 -11.80000 1.000 23.94761 102 SER A CA 1
ATOM 775 C C . SER A 1 102 ? -15.31800 -8.29000 -10.34900 1.000 27.62700 102 SER A C 1
ATOM 776 O O . SER A 1 102 ? -14.51600 -8.11500 -9.42300 1.000 25.33462 102 SER A O 1
ATOM 779 N N . LEU A 1 103 ? -16.60800 -8.57000 -10.12600 1.000 26.51107 103 LEU A N 1
ATOM 780 C CA . LEU A 1 103 ? -17.11900 -8.60900 -8.75600 1.000 26.92428 103 LEU A CA 1
ATOM 781 C C . LEU A 1 103 ? -16.48900 -9.74700 -7.95800 1.000 28.56921 103 LEU A C 1
ATOM 782 O O . LEU A 1 103 ? -16.07100 -9.55000 -6.81000 1.000 27.70069 103 LEU A O 1
ATOM 787 N N . SER A 1 104 ? -16.42000 -10.95000 -8.54400 1.000 29.30351 104 SER A N 1
ATOM 788 C CA . SER A 1 104 ? -15.77100 -12.06600 -7.85800 1.000 29.97728 104 SER A CA 1
ATOM 789 C C . SER A 1 104 ? -14.31200 -11.75100 -7.54700 1.000 27.10851 104 SER A C 1
ATOM 790 O O . SER A 1 104 ? -13.80600 -12.10400 -6.47000 1.000 30.81685 104 SER A O 1
ATOM 793 N N . TYR A 1 105 ? -13.62400 -11.07800 -8.47200 1.000 27.73227 105 TYR A N 1
ATOM 794 C CA . TYR A 1 105 ? -12.22400 -10.73600 -8.25200 1.000 25.17670 105 TYR A CA 1
ATOM 795 C C . TYR A 1 105 ? -12.07100 -9.76600 -7.08700 1.000 23.53440 105 TYR A C 1
ATOM 796 O O . TYR A 1 105 ? -11.22600 -9.97100 -6.20400 1.000 24.80824 105 TYR A O 1
ATOM 805 N N . LEU A 1 106 ? -12.88400 -8.70400 -7.06700 1.000 23.25016 106 LEU A N 1
ATOM 806 C CA . LEU A 1 106 ? -12.81200 -7.74100 -5.96800 1.000 21.51047 106 LEU A CA 1
ATOM 807 C C . LEU A 1 106 ? -13.18800 -8.37900 -4.63700 1.000 24.46609 106 LEU A C 1
ATOM 808 O O . LEU A 1 106 ? -12.63700 -8.00500 -3.59600 1.000 25.98733 106 LEU A O 1
ATOM 813 N N . LYS A 1 107 ? -14.10300 -9.34900 -4.64300 1.000 24.52926 107 LYS A N 1
ATOM 814 C CA . LYS A 1 107 ? -14.42400 -10.03500 -3.39200 1.000 26.06365 107 LYS A CA 1
ATOM 815 C C . LYS A 1 107 ? -13.20600 -10.77100 -2.85200 1.000 28.98505 107 LYS A C 1
ATOM 816 O O . LYS A 1 107 ? -12.96500 -10.78500 -1.63700 1.000 30.22204 107 LYS A O 1
ATOM 822 N N . LYS A 1 108 ? -12.42600 -11.39000 -3.74200 1.000 27.01640 108 LYS A N 1
ATOM 823 C CA . LYS A 1 108 ? -11.21800 -12.08200 -3.30800 1.000 34.99104 108 LYS A CA 1
ATOM 824 C C . LYS A 1 108 ? -10.16300 -11.09100 -2.83500 1.000 27.80597 108 LYS A C 1
ATOM 825 O O . LYS A 1 108 ? -9.48000 -11.33800 -1.83000 1.000 31.22480 108 LYS A O 1
ATOM 831 N N . VAL A 1 109 ? -10.016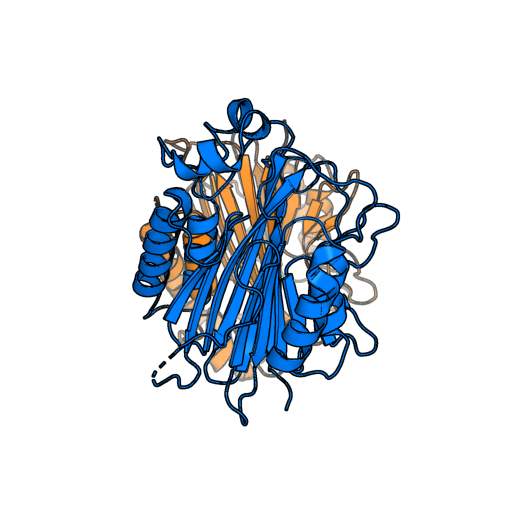00 -9.97100 -3.54400 1.000 25.88731 109 VAL A N 1
ATOM 832 C CA . VAL A 1 109 ? -9.10100 -8.92400 -3.10000 1.000 28.05600 109 VAL A CA 1
ATOM 833 C C . VAL A 1 109 ? -9.50400 -8.41000 -1.72100 1.000 27.44803 109 VAL A C 1
ATOM 834 O O . VAL A 1 109 ? -8.64800 -8.18800 -0.85600 1.000 29.43248 109 VAL A O 1
ATOM 838 N N . SER A 1 110 ? -10.81100 -8.23900 -1.48400 1.000 24.56084 110 SER A N 1
ATOM 839 C CA . SER A 1 110 ? -11.27200 -7.69200 -0.20900 1.000 25.03984 110 SER A CA 1
ATOM 840 C C . SER A 1 110 ? -10.89000 -8.59200 0.96100 1.000 29.40353 110 SER A C 1
ATOM 841 O O . SER A 1 110 ? -10.58800 -8.09300 2.05100 1.000 31.60379 110 SER A O 1
ATOM 844 N N . MET A 1 111 ? -10.88300 -9.91300 0.75400 1.000 28.04284 111 MET A N 1
ATOM 845 C CA . MET A 1 111 ? -10.46100 -10.84100 1.79500 1.000 33.80142 111 MET A CA 1
ATOM 846 C C . MET A 1 111 ? -8.98500 -10.68300 2.13800 1.000 30.26942 111 MET A C 1
ATOM 847 O O . MET A 1 111 ? -8.56400 -11.08100 3.23100 1.000 36.29909 111 MET A O 1
ATOM 852 N N . GLU A 1 112 ? -8.19700 -10.11700 1.22600 1.000 31.21427 112 GLU A N 1
ATOM 853 C CA . GLU A 1 112 ? -6.76200 -9.94900 1.40400 1.000 35.78850 112 GLU A CA 1
ATOM 854 C C . GLU A 1 112 ? -6.35400 -8.48400 1.47200 1.000 33.45927 112 GLU A C 1
ATOM 855 O O . GLU A 1 112 ? -5.15500 -8.18600 1.45500 1.000 31.94857 112 GLU A O 1
ATOM 861 N N . GLY A 1 113 ? -7.32100 -7.56900 1.55300 1.000 32.21702 113 GLY A N 1
ATOM 862 C CA . GLY A 1 113 ? -7.00600 -6.15100 1.47300 1.000 31.14321 113 GLY A CA 1
ATOM 863 C C . GLY A 1 113 ? -6.03700 -5.69300 2.54400 1.000 33.68299 113 GLY A C 1
ATOM 864 O O . GLY A 1 113 ? -5.25300 -4.76600 2.32400 1.000 30.13256 113 GLY A O 1
ATOM 865 N N . HIS A 1 114 ? -6.05300 -6.35000 3.70200 1.000 32.91184 114 HIS A N 1
ATOM 866 C CA . HIS A 1 114 ? -5.20100 -5.98000 4.82200 1.000 33.45138 114 HIS A CA 1
ATOM 867 C C . HIS A 1 114 ? -3.72200 -6.23500 4.56300 1.000 35.22001 114 HIS A C 1
ATOM 868 O O . HIS A 1 114 ? -2.89200 -5.82500 5.38300 1.000 41.84712 114 HIS A O 1
ATOM 875 N N . LEU A 1 115 ? -3.37600 -6.91400 3.47000 1.000 31.81697 115 LEU A N 1
ATOM 876 C CA . LEU A 1 115 ? -1.99100 -7.23200 3.15500 1.000 36.03064 115 LEU A CA 1
ATOM 877 C C . LEU A 1 115 ? -1.29000 -6.13700 2.36000 1.000 32.43810 115 LEU A C 1
ATOM 878 O O . LEU A 1 115 ? -0.07400 -6.23200 2.15700 1.000 34.50151 115 LEU A O 1
ATOM 883 N N . TYR A 1 116 ? -2.01500 -5.11000 1.92400 1.000 29.56407 116 TYR A N 1
ATOM 884 C CA . TYR A 1 116 ? -1.48000 -4.02400 1.11700 1.000 28.36393 116 TYR A CA 1
ATOM 885 C C . TYR A 1 116 ? -1.54300 -2.70300 1.87300 1.000 28.88504 116 TYR A C 1
ATOM 886 O O . TYR A 1 116 ? -2.34600 -2.52400 2.79400 1.000 30.22994 116 TYR A O 1
ATOM 895 N N . ASN A 1 117 ? -0.71000 -1.75000 1.44200 1.000 28.81661 117 ASN A N 1
ATOM 896 C CA . ASN A 1 117 ? -0.93500 -0.36600 1.84400 1.000 29.28246 117 ASN A CA 1
ATOM 897 C C . ASN A 1 117 ? -2.22400 0.13100 1.19400 1.000 23.52650 117 ASN A C 1
ATOM 898 O O . ASN A 1 117 ? -2.84000 -0.59200 0.40200 1.000 25.47148 117 ASN A O 1
ATOM 903 N N . GLY A 1 118 ? -2.65800 1.34600 1.51600 1.000 23.75022 118 GLY A N 1
ATOM 904 C CA . GLY A 1 118 ? -3.99400 1.76800 1.12000 1.000 21.82104 118 GLY A CA 1
ATOM 905 C C . GLY A 1 118 ? -4.13300 1.86700 -0.39200 1.000 21.90526 118 GLY A C 1
ATOM 906 O O . GLY A 1 118 ? -3.25600 2.38400 -1.08700 1.000 22.66061 118 GLY A O 1
ATOM 907 N N . PHE A 1 119 ? -5.25200 1.35800 -0.90900 1.000 20.33139 119 PHE A N 1
ATOM 908 C CA . PHE A 1 119 ? -5.48100 1.43700 -2.35100 1.000 19.79448 119 PHE A CA 1
ATOM 909 C C . PHE A 1 119 ? -6.96900 1.49500 -2.66100 1.000 21.52100 119 PHE A C 1
ATOM 910 O O . PHE A 1 119 ? -7.81600 1.12100 -1.84500 1.000 20.98409 119 PHE A O 1
ATOM 918 N N . ASN A 1 120 ? -7.26700 1.94100 -3.88300 1.000 19.71026 120 ASN A N 1
ATOM 919 C CA . ASN A 1 120 ? -8.59100 1.91900 -4.49300 1.000 18.49959 120 ASN A CA 1
ATOM 920 C C . ASN A 1 120 ? -8.48700 1.15600 -5.79800 1.000 19.44444 120 ASN A C 1
ATOM 921 O O . ASN A 1 120 ? -7.55300 1.38600 -6.57000 1.000 21.52627 120 ASN A O 1
ATOM 926 N N . LEU A 1 121 ? -9.43800 0.25900 -6.04800 1.000 19.40759 121 LEU A N 1
ATOM 927 C CA . LEU A 1 121 ? -9.38700 -0.61200 -7.21900 1.000 18.07059 121 LEU A CA 1
ATOM 928 C C . LEU A 1 121 ? -10.72600 -0.58100 -7.93600 1.000 22.06317 121 LEU A C 1
ATOM 929 O O . LEU A 1 121 ? -11.76600 -0.86100 -7.33200 1.000 21.75787 121 LEU A O 1
ATOM 934 N N . ILE A 1 122 ? -10.69000 -0.25800 -9.22800 1.000 20.03135 122 ILE A N 1
ATOM 935 C CA . ILE A 1 122 ? -11.82300 -0.38500 -10.13600 1.000 20.88408 122 ILE A CA 1
ATOM 936 C C . ILE A 1 122 ? -11.55400 -1.59500 -11.01900 1.000 20.91830 122 ILE A C 1
ATOM 937 O O . ILE A 1 122 ? -10.45800 -1.72800 -11.57500 1.000 22.91064 122 ILE A O 1
ATOM 942 N N . ALA A 1 123 ? -12.54000 -2.47700 -11.15400 1.000 21.11043 123 ALA A N 1
ATOM 943 C CA . ALA A 1 123 ? -12.42700 -3.60600 -12.06700 1.000 20.74459 123 ALA A CA 1
ATOM 944 C C . ALA A 1 123 ? -13.67900 -3.66600 -12.92100 1.000 24.14763 123 ALA A C 1
ATOM 945 O O . ALA A 1 123 ? -14.79200 -3.52800 -12.40400 1.000 24.57400 123 ALA A O 1
ATOM 947 N N . ALA A 1 124 ? -13.50500 -3.86900 -14.22300 1.000 22.74746 124 ALA A N 1
ATOM 948 C CA . ALA A 1 124 ? -14.61600 -3.80500 -15.15900 1.000 25.38725 124 ALA A CA 1
ATOM 949 C C . ALA A 1 124 ? -14.57500 -4.96600 -16.13200 1.000 26.17156 124 ALA A C 1
ATOM 950 O O . ALA A 1 124 ? -13.50100 -5.41700 -16.55600 1.000 26.53476 124 ALA A O 1
ATOM 952 N N . ASP A 1 125 ? -15.76100 -5.43800 -16.50100 1.000 26.27683 125 ASP A N 1
ATOM 953 C CA . ASP A 1 125 ? -15.90700 -6.39400 -17.58500 1.000 26.17156 125 ASP A CA 1
ATOM 954 C C . ASP A 1 125 ? -16.69900 -5.72400 -18.69000 1.000 32.29861 125 ASP A C 1
ATOM 955 O O . ASP A 1 125 ? -17.86000 -5.35400 -18.48900 1.000 32.01963 125 ASP A O 1
ATOM 960 N N . LEU A 1 126 ? -16.06900 -5.56000 -19.84400 1.000 29.63513 126 LEU A N 1
ATOM 961 C CA . LEU A 1 126 ? -16.69200 -4.93100 -20.99800 1.000 34.71732 126 LEU A CA 1
ATOM 962 C C . LEU A 1 126 ? -17.10900 -6.03300 -21.96000 1.000 36.63860 126 LEU A C 1
ATOM 963 O O . LEU A 1 126 ? -16.26100 -6.74700 -22.50300 1.000 40.64171 126 LEU A O 1
ATOM 968 N N . SER A 1 127 ? -18.41500 -6.18200 -22.16000 1.000 34.75417 127 SER A N 1
ATOM 969 C CA . SER A 1 127 ? -18.95600 -7.22100 -23.02700 1.000 39.61528 127 SER A CA 1
ATOM 970 C C . SER A 1 127 ? -20.03900 -6.58700 -23.88500 1.000 46.53716 127 SER A C 1
ATOM 971 O O . SER A 1 127 ? -21.07500 -6.16500 -23.36300 1.000 53.85119 127 SER A O 1
ATOM 974 N N . THR A 1 128 ? -19.78500 -6.50100 -25.19500 1.000 47.08986 128 THR A N 1
ATOM 975 C CA . THR A 1 128 ? -20.79300 -5.99200 -26.12000 1.000 64.14716 128 THR A CA 1
ATOM 976 C C . THR A 1 128 ? -22.05400 -6.84800 -26.11400 1.000 67.29754 128 THR A C 1
ATOM 977 O O . THR A 1 128 ? -23.12000 -6.36200 -26.50400 1.000 71.09537 128 THR A O 1
ATOM 981 N N . ALA A 1 129 ? -21.96000 -8.10100 -25.66200 1.000 67.20806 129 ALA A N 1
ATOM 982 C CA . ALA A 1 129 ? -23.09700 -9.01200 -25.59600 1.000 67.88182 129 ALA A CA 1
ATOM 983 C C . ALA A 1 129 ? -23.68500 -9.13100 -24.19500 1.000 68.88194 129 ALA A C 1
ATOM 984 O O . ALA A 1 129 ? -24.90200 -9.02500 -24.02800 1.000 76.50917 129 ALA A O 1
ATOM 986 N N . LYS A 1 130 ? -22.84700 -9.35600 -23.18100 1.000 61.14681 130 LYS A N 1
ATOM 987 C CA . LYS A 1 130 ? -23.33100 -9.62100 -21.83300 1.000 54.71709 130 LYS A CA 1
ATOM 988 C C . LYS A 1 130 ? -23.61700 -8.35700 -21.03100 1.000 58.10170 130 LYS A C 1
ATOM 989 O O . LYS A 1 130 ? -24.18000 -8.45700 -19.93600 1.000 58.88338 130 LYS A O 1
ATOM 991 N N . GLY A 1 131 ? -23.25200 -7.18300 -21.54200 1.000 54.89079 131 GLY A N 1
ATOM 992 C CA . GLY A 1 131 ? -23.49400 -5.94200 -20.83100 1.000 46.06605 131 GLY A CA 1
ATOM 993 C C . GLY A 1 131 ? -22.36200 -5.57100 -19.89600 1.000 40.84700 131 GLY A C 1
ATOM 994 O O . GLY A 1 131 ? -21.91400 -6.39800 -19.09500 1.000 44.54481 131 GLY A O 1
ATOM 995 N N . ASP A 1 132 ? -21.90100 -4.32500 -19.97700 1.000 34.43044 132 ASP A N 1
ATOM 996 C CA . ASP A 1 132 ? -20.73000 -3.91200 -19.21600 1.000 30.87212 132 ASP A CA 1
ATOM 997 C C . ASP A 1 132 ? -21.02900 -3.83100 -17.71600 1.000 29.95886 132 ASP A C 1
ATOM 998 O O . ASP A 1 132 ? -22.13600 -3.48900 -17.29200 1.000 31.58537 132 ASP A O 1
ATOM 1003 N N . VAL A 1 133 ? -20.01500 -4.14000 -16.91000 1.000 26.19525 133 VAL A N 1
ATOM 1004 C CA . VAL A 1 133 ? -20.12000 -4.12900 -15.45800 1.000 26.19525 133 VAL A CA 1
ATOM 1005 C C . VAL A 1 133 ? -18.86600 -3.46200 -14.92300 1.000 26.12682 133 VAL A C 1
ATOM 1006 O O . VAL A 1 133 ? -17.76100 -3.79800 -15.35900 1.000 27.57962 133 VAL A O 1
ATOM 1010 N N . ILE A 1 134 ? -19.02300 -2.51200 -13.99600 1.000 23.13698 134 ILE A N 1
ATOM 1011 C CA . ILE A 1 134 ? -17.88600 -1.87000 -13.35200 1.000 19.85764 134 ILE A CA 1
ATOM 1012 C C . ILE A 1 134 ? -18.09200 -1.94100 -11.84600 1.000 23.07119 134 ILE A C 1
ATOM 1013 O O . ILE A 1 134 ? -19.17000 -1.59400 -11.35200 1.000 23.39754 134 ILE A O 1
ATOM 1018 N N . CYS A 1 135 ? -17.07700 -2.42200 -11.13000 1.000 20.93672 135 CYS A N 1
ATOM 1019 C CA . CYS A 1 135 ? -17.14000 -2.59100 -9.68200 1.000 20.17874 135 CYS A CA 1
ATOM 1020 C C . CYS A 1 135 ? -16.00100 -1.84900 -8.99500 1.000 21.78419 135 CYS A C 1
ATOM 1021 O O . CYS A 1 135 ? -14.96700 -1.55800 -9.60300 1.000 21.21833 135 CYS A O 1
ATOM 1024 N N . TYR A 1 136 ? -16.18900 -1.57000 -7.69800 1.000 20.30507 136 TYR A N 1
ATOM 1025 C CA . TYR A 1 136 ? -15.22500 -0.78900 -6.92900 1.000 19.71289 136 TYR A CA 1
ATOM 1026 C C . TYR A 1 136 ? -14.98300 -1.39900 -5.55600 1.000 20.21295 136 TYR A C 1
ATOM 1027 O O . TYR A 1 136 ? -15.92100 -1.81800 -4.87300 1.000 20.56826 136 TYR A O 1
ATOM 1036 N N . TYR A 1 137 ? -13.71400 -1.42300 -5.14600 1.000 18.42063 137 TYR A N 1
ATOM 1037 C CA . TYR A 1 137 ? -13.37400 -1.77600 -3.77000 1.000 20.88145 137 TYR A CA 1
ATOM 1038 C C . TYR A 1 137 ? -12.12100 -1.01800 -3.35700 1.000 20.64721 137 TYR A C 1
ATOM 1039 O O . TYR A 1 137 ? -11.18400 -0.88600 -4.14200 1.000 20.35770 137 TYR A O 1
ATOM 1048 N N . GLY A 1 138 ? -12.09000 -0.54500 -2.10900 1.000 20.80776 138 GLY A N 1
ATOM 1049 C CA . GLY A 1 138 ? -10.86900 0.02400 -1.56400 1.000 21.89999 138 GLY A CA 1
ATOM 1050 C C . GLY A 1 138 ? -10.63300 -0.46500 -0.14600 1.000 21.11569 138 GLY A C 1
ATOM 1051 O O . GLY A 1 138 ? -11.58500 -0.61500 0.62700 1.000 23.51598 138 GLY A O 1
ATOM 1052 N N . ASN A 1 139 ? -9.37700 -0.72500 0.22000 1.000 19.72868 139 ASN A N 1
ATOM 1053 C CA . ASN A 1 139 ? -9.10900 -1.34400 1.52100 1.000 21.09727 139 ASN A CA 1
ATOM 1054 C C . ASN A 1 139 ? -9.03400 -0.33500 2.66900 1.000 23.01065 139 ASN A C 1
ATOM 1055 O O . ASN A 1 139 ? -8.68100 -0.72600 3.79500 1.000 24.73981 139 ASN A O 1
ATOM 1060 N N . ARG A 1 140 ? -9.37800 0.92800 2.41500 1.000 22.36058 140 ARG A N 1
ATOM 1061 C CA . ARG A 1 140 ? -9.54400 1.93600 3.45300 1.000 23.51598 140 ARG A CA 1
ATOM 1062 C C . ARG A 1 140 ? -10.99000 2.40200 3.56500 1.000 24.22922 140 ARG A C 1
ATOM 1063 O O . ARG A 1 140 ? -11.27500 3.35700 4.30100 1.000 27.99283 140 ARG A O 1
ATOM 1071 N N . GLY A 1 141 ? -11.90300 1.75700 2.84500 1.000 22.91854 141 GLY A N 1
ATOM 1072 C CA . GLY A 1 141 ? -13.31800 2.04600 2.93100 1.000 25.91363 141 GLY A CA 1
ATOM 1073 C C . GLY A 1 141 ? -14.12700 0.84400 3.37900 1.000 23.03960 141 GLY A C 1
ATOM 1074 O O . GLY A 1 141 ? -13.67700 0.06800 4.22900 1.000 25.75835 141 GLY A O 1
ATOM 1075 N N . GLU A 1 142 ? -15.31800 0.66500 2.80000 1.000 25.08459 142 GLU A N 1
ATOM 1076 C CA . GLU A 1 142 ? -16.19700 -0.40800 3.24200 1.000 25.72940 142 GLU A CA 1
ATOM 1077 C C . GLU A 1 142 ? -15.65300 -1.76200 2.78900 1.000 24.61874 142 GLU A C 1
ATOM 1078 O O . GLU A 1 142 ? -14.96600 -1.85200 1.76500 1.000 25.03458 142 GLU A O 1
ATOM 1084 N N . PRO A 1 143 ? -15.93200 -2.82700 3.54200 1.000 25.95838 143 PRO A N 1
ATOM 1085 C CA . PRO A 1 143 ? -15.34200 -4.13200 3.20100 1.000 27.56909 143 PRO A CA 1
ATOM 1086 C C . PRO A 1 143 ? -15.94100 -4.78400 1.96900 1.000 29.99570 143 PRO A C 1
ATOM 1087 O O . PRO A 1 143 ? -15.26400 -5.60900 1.34000 1.000 34.06724 143 PRO A O 1
ATOM 1091 N N . ASP A 1 144 ? -17.17100 -4.44800 1.59600 1.000 26.49791 144 ASP A N 1
ATOM 1092 C CA . ASP A 1 144 ? -17.76100 -5.15200 0.45900 1.000 26.79532 144 ASP A CA 1
ATOM 1093 C C . ASP A 1 144 ? -17.57100 -4.35900 -0.81900 1.000 24.58979 144 ASP A C 1
ATOM 1094 O O . ASP A 1 144 ? -17.88700 -3.15900 -0.85300 1.000 23.15014 144 ASP A O 1
ATOM 1099 N N . PRO A 1 145 ? -17.08500 -4.99100 -1.88700 1.000 23.13435 145 PRO A N 1
ATOM 1100 C CA . PRO A 1 145 ? -17.10200 -4.33500 -3.19900 1.000 21.77630 145 PRO A CA 1
ATOM 1101 C C . PRO A 1 145 ? -18.52300 -3.97500 -3.60100 1.000 21.66312 145 PRO A C 1
ATOM 1102 O O . PRO A 1 145 ? -19.48700 -4.63700 -3.20600 1.000 24.78455 145 PRO A O 1
ATOM 1106 N N . ILE A 1 146 ? -18.64400 -2.90700 -4.39500 1.000 22.07896 146 ILE A N 1
ATOM 1107 C CA . ILE A 1 146 ? -19.93700 -2.45600 -4.89400 1.000 21.43678 146 ILE A CA 1
ATOM 1108 C C . ILE A 1 146 ? -19.95600 -2.51800 -6.41700 1.000 23.45281 146 ILE A C 1
ATOM 1109 O O . ILE A 1 146 ? -18.92400 -2.37800 -7.08400 1.000 21.62628 146 ILE A O 1
ATOM 1114 N N . VAL A 1 147 ? -21.15500 -2.73100 -6.95700 1.000 22.23424 147 VAL A N 1
ATOM 1115 C CA . VAL A 1 147 ? -21.41200 -2.66000 -8.39400 1.000 21.25518 147 VAL A CA 1
ATOM 1116 C C . VAL A 1 147 ? -21.90700 -1.25400 -8.70500 1.000 22.77115 147 VAL A C 1
ATOM 1117 O O . VAL A 1 147 ? -22.95300 -0.82900 -8.20000 1.000 25.35830 147 VAL A O 1
ATOM 1121 N N . LEU A 1 148 ? -21.16700 -0.53200 -9.53600 1.000 22.06580 148 LEU A N 1
ATOM 1122 C CA . LEU A 1 148 ? -21.50700 0.85700 -9.81200 1.000 22.58165 148 LEU A CA 1
ATOM 1123 C C . LEU A 1 148 ? -22.70000 0.96300 -10.75300 1.000 23.35543 148 LEU A C 1
ATOM 1124 O O . LEU A 1 148 ? -22.86500 0.15700 -11.67200 1.000 24.22396 148 LEU A O 1
ATOM 1129 N N . THR A 1 149 ? -23.54000 1.97900 -10.51200 1.000 22.51323 149 THR A N 1
ATOM 1130 C CA . THR A 1 149 ? -24.59800 2.36400 -11.42700 1.000 22.85800 149 THR A CA 1
ATOM 1131 C C . THR A 1 149 ? -24.01900 3.25400 -12.52800 1.000 22.89222 149 THR A C 1
ATOM 1132 O O . THR A 1 149 ? -23.02800 3.95500 -12.30900 1.000 23.79233 149 THR A O 1
ATOM 1136 N N . PRO A 1 150 ? -24.61100 3.23700 -13.72000 1.000 25.08985 150 PRO A N 1
ATOM 1137 C CA . PRO A 1 150 ? -24.08400 4.07400 -14.80400 1.000 26.70847 150 PRO A CA 1
ATOM 1138 C C . PRO A 1 150 ? -24.02600 5.53500 -14.38800 1.000 28.87188 150 PRO A C 1
ATOM 1139 O O . PRO A 1 150 ? -24.91600 6.04400 -13.70100 1.000 28.46920 150 PRO A O 1
ATOM 1143 N N . GLY A 1 151 ? -22.94600 6.19800 -14.77900 1.000 25.05300 151 GLY A N 1
ATOM 1144 C CA . GLY A 1 151 ? -22.77700 7.59400 -14.44100 1.000 27.27169 151 GLY A CA 1
ATOM 1145 C C . GLY A 1 151 ? -21.34500 8.02700 -14.67400 1.000 26.73478 151 GLY A C 1
ATOM 1146 O O . GLY A 1 151 ? -20.54700 7.31200 -15.28900 1.000 24.95036 151 GLY A O 1
ATOM 1147 N N . THR A 1 152 ? -21.03800 9.21400 -14.16400 1.000 22.10791 152 THR A N 1
ATOM 1148 C CA . THR A 1 152 ? -19.70200 9.79400 -14.24000 1.000 21.53153 152 THR A CA 1
ATOM 1149 C C . THR A 1 152 ? -19.11300 9.85000 -12.84300 1.000 21.63417 152 THR A C 1
ATOM 1150 O O . THR A 1 152 ? -19.68700 10.47900 -11.94600 1.000 24.38713 152 THR A O 1
ATOM 1154 N N . TYR A 1 153 ? -17.96800 9.20900 -12.67100 1.000 19.05755 153 TYR A N 1
ATOM 1155 C CA . TYR A 1 153 ? -17.34100 9.02100 -11.37500 1.000 18.73646 153 TYR A CA 1
ATOM 1156 C C . TYR A 1 153 ? -15.96300 9.65800 -11.35700 1.000 20.70775 153 TYR A C 1
ATOM 1157 O O . TYR A 1 153 ? -15.28900 9.73500 -12.39000 1.000 21.45257 153 TYR A O 1
ATOM 1166 N N . GLY A 1 154 ? -15.54700 10.08100 -10.16800 1.000 19.49444 154 GLY A N 1
ATOM 1167 C CA . GLY A 1 154 ? -14.18600 10.54600 -9.93100 1.000 19.27600 154 GLY A CA 1
ATOM 1168 C C . GLY A 1 154 ? -13.54100 9.75600 -8.80700 1.000 18.46537 154 GLY A C 1
ATOM 1169 O O . GLY A 1 154 ? -14.20700 9.39100 -7.83400 1.000 18.96017 154 GLY A O 1
ATOM 1170 N N . LEU A 1 155 ? -12.24300 9.50300 -8.94300 1.000 17.47052 155 LEU A N 1
ATOM 1171 C CA . LEU A 1 155 ? -11.46000 8.78400 -7.94400 1.000 17.47578 155 LEU A CA 1
ATOM 1172 C C . LEU A 1 155 ? -10.06800 9.39100 -7.87100 1.000 19.71289 155 LEU A C 1
ATOM 1173 O O . LEU A 1 155 ? -9.38500 9.48700 -8.89500 1.000 21.64470 155 LEU A O 1
ATOM 1178 N N . SER A 1 156 ? -9.64000 9.79800 -6.67200 1.000 18.94438 156 SER A N 1
ATOM 1179 C CA . SER A 1 156 ? -8.29000 10.30700 -6.50300 1.000 19.04702 156 SER A CA 1
ATOM 1180 C C . SER A 1 156 ? -7.64800 9.47400 -5.40000 1.000 20.69195 156 SER A C 1
ATOM 1181 O O . SER A 1 156 ? -7.80000 8.24600 -5.38800 1.000 19.81290 156 SER A O 1
ATOM 1184 N N . ASN A 1 157 ? -6.98000 10.10100 -4.43500 1.000 18.94438 157 ASN A N 1
ATOM 1185 C CA . ASN A 1 157 ? -6.25200 9.34200 -3.42400 1.000 18.16797 157 ASN A CA 1
ATOM 1186 C C . ASN A 1 157 ? -6.95700 9.29600 -2.06800 1.000 20.29454 157 ASN A C 1
ATOM 1187 O O . ASN A 1 157 ? -6.30700 9.03400 -1.04700 1.000 20.94988 157 ASN A O 1
ATOM 1192 N N . ALA A 1 158 ? -8.26500 9.54400 -2.04400 1.000 18.72330 158 ALA A N 1
ATOM 1193 C CA . ALA A 1 158 ? -9.09400 9.20700 -0.88800 1.000 18.94701 158 ALA A CA 1
ATOM 1194 C C . ALA A 1 158 ? -9.89500 7.96000 -1.26000 1.000 20.16294 158 ALA A C 1
ATOM 1195 O O . ALA A 1 158 ? -9.29400 6.91900 -1.53700 1.000 21.74998 158 ALA A O 1
ATOM 1197 N N . LEU A 1 159 ? -11.22800 8.03400 -1.28400 1.000 19.45760 159 LEU A N 1
ATOM 1198 C CA . LEU A 1 159 ? -12.04900 6.92900 -1.77300 1.000 18.59433 159 LEU A CA 1
ATOM 1199 C C . LEU A 1 159 ? -12.76200 7.36100 -3.05200 1.000 18.61013 159 LEU A C 1
ATOM 1200 O O . LEU A 1 159 ? -12.66900 8.51100 -3.47900 1.000 19.29179 159 LEU A O 1
ATOM 1205 N N . LEU A 1 160 ? -13.52100 6.43800 -3.63700 1.000 20.09715 160 LEU A N 1
ATOM 1206 C CA . LEU A 1 160 ? -14.36700 6.80400 -4.76700 1.000 18.30483 160 LEU A CA 1
ATOM 1207 C C . LEU A 1 160 ? -15.29300 7.94800 -4.36200 1.000 20.04188 160 LEU A C 1
ATOM 1208 O O . LEU A 1 160 ? -15.96300 7.88600 -3.32800 1.000 20.62089 160 LEU A O 1
ATOM 1213 N N . GLU A 1 161 ? -15.27500 9.02500 -5.15400 1.000 18.50748 161 GLU A N 1
ATOM 1214 C CA . GLU A 1 161 ? -16.16000 10.17400 -5.00400 1.000 19.28126 161 GLU A CA 1
ATOM 1215 C C . GLU A 1 161 ? -15.95100 10.96700 -3.70900 1.000 19.84448 161 GLU A C 1
ATOM 1216 O O . GLU A 1 161 ? -16.79800 11.79000 -3.36300 1.000 23.89760 161 GLU A O 1
ATOM 1222 N N . THR A 1 162 ? -14.83500 10.79700 -2.99400 1.000 19.89449 162 THR A N 1
ATOM 1223 C CA . THR A 1 162 ? -14.57200 11.67900 -1.85100 1.000 20.28664 162 THR A CA 1
ATOM 1224 C C . THR A 1 162 ? -14.43400 13.10900 -2.36600 1.000 20.75512 162 THR A C 1
ATOM 1225 O O . THR A 1 162 ? -13.65500 13.34500 -3.30000 1.000 20.96304 162 THR A O 1
ATOM 1229 N N . PRO A 1 163 ? -15.15800 14.08200 -1.80000 1.000 20.87619 163 PRO A N 1
ATOM 1230 C CA . PRO A 1 163 ? -15.21000 15.41600 -2.43400 1.000 20.19453 163 PRO A CA 1
ATOM 1231 C C . PRO A 1 163 ? -14.01500 16.30400 -2.10000 1.000 19.34969 163 PRO A C 1
ATOM 1232 O O . PRO A 1 163 ? -14.15600 17.42300 -1.58600 1.000 24.67138 163 PRO A O 1
ATOM 1236 N N . TRP A 1 164 ? -12.81900 15.81400 -2.42500 1.000 20.06293 164 TRP A N 1
ATOM 1237 C CA . TRP A 1 164 ? -11.67400 16.70600 -2.55100 1.000 20.97357 164 TRP A CA 1
ATOM 1238 C C . TRP A 1 164 ? -11.97500 17.76300 -3.60500 1.000 22.38953 164 TRP A C 1
ATOM 1239 O O . TRP A 1 164 ? -12.60900 17.47900 -4.62200 1.000 22.13686 164 TRP A O 1
ATOM 1250 N N . ARG A 1 165 ? -11.52600 18.99300 -3.37000 1.000 21.42889 165 ARG A N 1
ATOM 1251 C CA . ARG A 1 165 ? -11.83900 20.05800 -4.32100 1.000 22.14213 165 ARG A CA 1
ATOM 1252 C C . ARG A 1 165 ? -11.23500 19.78400 -5.69500 1.000 23.70021 165 ARG A C 1
ATOM 1253 O O . ARG A 1 165 ? -11.85700 20.07900 -6.72500 1.000 22.23951 165 ARG A O 1
ATOM 1261 N N . LYS A 1 166 ? -10.02900 19.21300 -5.74800 1.000 21.18412 166 LYS A N 1
ATOM 1262 C CA . LYS A 1 166 ? -9.46600 18.89200 -7.06100 1.000 22.66851 166 LYS A CA 1
ATOM 1263 C C . LYS A 1 166 ? -10.31700 17.87000 -7.80800 1.000 22.34742 166 LYS A C 1
ATOM 1264 O O . LYS A 1 166 ? -10.36800 17.90400 -9.04700 1.000 21.49205 166 LYS A O 1
ATOM 1270 N N . LEU A 1 167 ? -10.98800 16.96300 -7.09100 1.000 22.08949 167 LEU A N 1
ATOM 1271 C CA . LEU A 1 167 ? -11.85400 15.98300 -7.74500 1.000 20.63932 167 LEU A CA 1
ATOM 1272 C C . LEU A 1 167 ? -13.11400 16.65400 -8.27200 1.000 22.86590 167 LEU A C 1
ATOM 1273 O O . LEU A 1 167 ? -13.52200 16.42500 -9.41500 1.000 22.76062 167 LEU A O 1
ATOM 1278 N N . CYS A 1 168 ? -13.74100 17.49400 -7.44500 1.000 20.49719 168 CYS A N 1
ATOM 1279 C CA . CYS A 1 168 ? -14.94400 18.20200 -7.86800 1.000 21.94737 168 CYS A CA 1
ATOM 1280 C C . CYS A 1 168 ? -14.65500 19.09900 -9.06600 1.000 23.97393 168 CYS A C 1
ATOM 1281 O O . CYS A 1 168 ? -15.40600 19.09400 -10.05300 1.000 23.39491 168 CYS A O 1
ATOM 1284 N N . PHE A 1 169 ? -13.54700 19.85100 -9.00300 1.000 20.68143 169 PHE A N 1
ATOM 1285 C CA . PHE A 1 169 ? -13.13900 20.74500 -10.09100 1.000 20.89724 169 PHE A CA 1
ATOM 1286 C C . PHE A 1 169 ? -12.82100 19.95900 -11.35800 1.000 22.45006 169 PHE A C 1
ATOM 1287 O O . PHE A 1 169 ? -13.31200 20.29100 -12.44700 1.000 22.67114 169 PHE A O 1
ATOM 1295 N N . GLY A 1 170 ? -12.02500 18.89700 -11.22300 1.000 21.99474 170 GLY A N 1
ATOM 1296 C CA . GLY A 1 170 ? -11.67300 18.08700 -12.37800 1.000 19.80764 170 GLY A CA 1
ATOM 1297 C C . GLY A 1 170 ? -12.88300 17.43400 -13.00900 1.000 22.35268 170 GLY A C 1
ATOM 1298 O O . GLY A 1 170 ? -12.95400 17.29900 -14.23300 1.000 23.10277 170 GLY A O 1
ATOM 1299 N N . LYS A 1 171 ? -13.84900 17.01700 -12.18400 1.000 20.30770 171 LYS A N 1
ATOM 1300 C CA . LYS A 1 171 ? -15.03300 16.36700 -12.72900 1.000 23.36596 171 LYS A CA 1
ATOM 1301 C C . LYS A 1 171 ? -15.83100 17.33300 -13.58200 1.000 26.21367 171 LYS A C 1
ATOM 1302 O O . LYS A 1 171 ? -16.30800 16.97100 -14.66300 1.000 24.91088 171 LYS A O 1
ATOM 1308 N N . GLN A 1 172 ? -15.97000 18.57800 -13.12500 1.000 24.16079 172 GLN A N 1
ATOM 1309 C CA . GLN A 1 172 ? -16.68700 19.55800 -13.92600 1.000 24.21869 172 GLN A CA 1
ATOM 1310 C C . GLN A 1 172 ? -15.96300 19.82500 -15.24400 1.000 24.55031 172 GLN A C 1
ATOM 1311 O O . GLN A 1 172 ? -16.60100 19.91100 -16.29500 1.000 25.17407 172 GLN A O 1
ATOM 1317 N N . LEU A 1 173 ? -14.62900 19.92000 -15.20900 1.000 23.67915 173 LEU A N 1
ATOM 1318 C CA . LEU A 1 173 ? -13.85300 20.11200 -16.43300 1.000 23.57125 173 LEU A CA 1
ATOM 1319 C C . LEU A 1 173 ? -14.02200 18.93000 -17.37800 1.000 21.24202 173 LEU A C 1
ATOM 1320 O O . LEU A 1 173 ? -14.13300 19.10600 -18.59900 1.000 22.16582 173 LEU A O 1
ATOM 1325 N N . PHE A 1 174 ? -14.03000 17.72000 -16.82600 1.000 21.45784 174 PHE A N 1
ATOM 1326 C CA . PHE A 1 174 ? -14.20600 16.50700 -17.62200 1.000 20.91040 174 PHE A CA 1
ATOM 1327 C C . PHE A 1 174 ? -15.54900 16.52300 -18.33000 1.000 24.70033 174 PHE A C 1
ATOM 1328 O O . PHE A 1 174 ? -15.63300 16.29800 -19.54600 1.000 22.86853 174 PHE A O 1
ATOM 1336 N N . LEU A 1 175 ? -16.61300 16.80300 -17.57800 1.000 23.12119 175 LEU A N 1
ATOM 1337 C CA . LEU A 1 175 ? -17.95000 16.84300 -18.15700 1.000 23.19489 175 LEU A CA 1
ATOM 1338 C C . LEU A 1 175 ? -18.05700 17.92400 -19.22100 1.000 27.92703 175 LEU A C 1
ATOM 1339 O O . LEU A 1 175 ? -18.69600 17.72000 -20.26200 1.000 28.21128 175 LEU A O 1
ATOM 1344 N N . GLU A 1 176 ? -17.44500 19.08300 -18.97900 1.000 26.39790 176 GLU A N 1
ATOM 1345 C CA . GLU A 1 176 ? -17.47400 20.14700 -19.97800 1.000 28.57448 176 GLU A CA 1
ATOM 1346 C C . GLU A 1 176 ? -16.75900 19.72600 -21.25700 1.000 30.35627 176 GLU A C 1
ATOM 1347 O O . GLU A 1 176 ? -17.22500 20.01900 -22.36300 1.000 30.62999 176 GLU A O 1
ATOM 1353 N N . ALA A 1 177 ? -15.62300 19.03700 -21.11900 1.000 25.61360 177 ALA A N 1
ATOM 1354 C CA . ALA A 1 177 ? -14.88500 18.57800 -22.29200 1.000 25.21092 177 ALA A CA 1
ATOM 1355 C C . ALA A 1 177 ? -15.69700 17.57200 -23.09100 1.000 26.02154 177 ALA A C 1
ATOM 1356 O O . ALA A 1 177 ? -15.70200 17.60900 -24.33000 1.000 26.20841 177 ALA A O 1
ATOM 1358 N N . VAL A 1 178 ? -16.37500 16.65700 -22.39700 1.000 24.98721 178 VAL A N 1
ATOM 1359 C CA . VAL A 1 178 ? -17.21700 15.68000 -23.07900 1.000 25.64518 178 VAL A CA 1
ATOM 1360 C C . VAL A 1 178 ? -18.32500 16.39100 -23.84200 1.000 32.18017 178 VAL A C 1
ATOM 1361 O O . VAL A 1 178 ? -18.55900 16.12300 -25.02800 1.000 30.85633 178 VAL A O 1
ATOM 1365 N N . GLU A 1 179 ? -18.98900 17.35200 -23.18600 1.000 29.19297 179 GLU A N 1
ATOM 1366 C CA . GLU A 1 179 ? -20.07100 18.08900 -23.83200 1.000 33.20398 179 GLU A CA 1
ATOM 1367 C C . GLU A 1 179 ? -19.56700 18.92500 -25.00500 1.000 30.15888 179 GLU A C 1
ATOM 1368 O O . GLU A 1 179 ? -20.19400 18.94600 -26.07300 1.000 36.33067 179 GLU A O 1
ATOM 1370 N N . ARG A 1 180 ? -18.44700 19.63300 -24.82700 1.000 34.14620 180 ARG A N 1
ATOM 1371 C CA . ARG A 1 180 ? -17.89500 20.45200 -25.90300 1.000 39.55474 180 ARG A CA 1
ATOM 1372 C C . ARG A 1 180 ? -17.60700 19.62500 -27.14800 1.000 34.38570 180 ARG A C 1
ATOM 1373 O O . ARG A 1 180 ? -17.70500 20.13000 -28.27500 1.000 39.58369 180 ARG A O 1
ATOM 1381 N N . SER A 1 181 ? -17.22400 18.36400 -26.96200 1.000 30.28521 181 SER A N 1
ATOM 1382 C CA . SER A 1 181 ? -16.71400 17.53200 -28.04400 1.000 30.96687 181 SER A CA 1
ATOM 1383 C C . SER A 1 181 ? -17.78000 16.68000 -28.71600 1.000 36.35699 181 SER A C 1
ATOM 1384 O O . SER A 1 181 ? -17.45400 15.97000 -29.67000 1.000 33.59613 181 SER A O 1
ATOM 1387 N N . GLN A 1 182 ? -19.04400 16.76700 -28.28800 1.000 36.25171 182 GLN A N 1
ATOM 1388 C CA . GLN A 1 182 ? -20.01200 15.72000 -28.61700 1.000 37.22552 182 GLN A CA 1
ATOM 1389 C C . GLN A 1 182 ? -20.22000 15.56900 -30.11900 1.000 42.67880 182 GLN A C 1
ATOM 1390 O O . GLN A 1 182 ? -20.37100 14.44900 -30.61900 1.000 50.07179 182 GLN A O 1
ATOM 1396 N N . ALA A 1 183 ? -20.24500 16.67300 -30.85800 1.000 33.90933 183 ALA A N 1
ATOM 1397 C CA . ALA A 1 183 ? -20.55900 16.60400 -32.28000 1.000 46.02657 183 ALA A CA 1
ATOM 1398 C C . ALA A 1 183 ? -19.31200 16.57100 -33.15900 1.000 47.71362 183 ALA A C 1
ATOM 1399 O O . ALA A 1 183 ? -19.38400 16.93400 -34.33800 1.000 55.80143 183 ALA A O 1
ATOM 1401 N N . LEU A 1 184 ? -18.18400 16.12100 -32.62500 1.000 42.57616 184 LEU A N 1
ATOM 1402 C CA . LEU A 1 184 ? -16.89100 16.26600 -33.27100 1.000 42.28402 184 LEU A CA 1
ATOM 1403 C C . LEU A 1 184 ? -16.15400 14.93700 -33.31000 1.000 34.18305 184 LEU A C 1
ATOM 1404 O O . LEU A 1 184 ? -16.49500 14.00700 -32.57400 1.000 34.19094 184 LEU A O 1
ATOM 1409 N N . PRO A 1 185 ? -15.13700 14.81200 -34.16800 1.000 40.53644 185 PRO A N 1
ATOM 1410 C CA . PRO A 1 185 ? -14.36300 13.56500 -34.21000 1.000 35.89904 185 PRO A CA 1
ATOM 1411 C C . PRO A 1 185 ? -13.70300 13.25300 -32.87700 1.000 35.09895 185 PRO A C 1
ATOM 1412 O O . PRO A 1 185 ? -13.39500 14.14500 -32.07900 1.000 32.68813 185 PRO A O 1
ATOM 1416 N N . LYS A 1 186 ? -13.45000 11.96100 -32.65600 1.000 32.13280 186 LYS A N 1
ATOM 1417 C CA . LYS A 1 186 ? -12.90700 11.53100 -31.37400 1.000 36.99391 186 LYS A CA 1
ATOM 1418 C C . LYS A 1 186 ? -11.57300 12.19700 -31.05100 1.000 31.31428 186 LYS A C 1
ATOM 1419 O O . LYS A 1 186 ? -11.24900 12.34300 -29.86900 1.000 29.84042 186 LYS A O 1
ATOM 1425 N N . ASP A 1 187 ? -10.81200 12.64200 -32.06200 1.000 32.16438 187 ASP A N 1
ATOM 1426 C CA . ASP A 1 187 ? -9.54800 13.31700 -31.77400 1.000 30.60893 187 ASP A CA 1
ATOM 1427 C C . ASP A 1 187 ? -9.76900 14.57600 -30.94800 1.000 35.20685 187 ASP A C 1
ATOM 1428 O O . ASP A 1 187 ? -8.93800 14.92700 -30.10300 1.000 29.80094 187 ASP A O 1
ATOM 1433 N N . VAL A 1 188 ? -10.88200 15.27500 -31.18400 1.000 29.50880 188 VAL A N 1
ATOM 1434 C CA . VAL A 1 188 ? -11.19600 16.47200 -30.40500 1.000 28.43762 188 VAL A CA 1
ATOM 1435 C C . VAL A 1 188 ? -11.49000 16.11800 -28.95300 1.000 28.27971 188 VAL A C 1
ATOM 1436 O O . VAL A 1 188 ? -11.04700 16.81600 -28.03400 1.000 27.87439 188 VAL A O 1
ATOM 1440 N N . LEU A 1 189 ? -12.27300 15.05800 -28.72400 1.000 24.68717 189 LEU A N 1
ATOM 1441 C CA . LEU A 1 189 ? -12.52600 14.59900 -27.36100 1.000 23.50282 189 LEU A CA 1
ATOM 1442 C C . LEU A 1 189 ? -11.22800 14.25800 -26.64200 1.000 25.02405 189 LEU A C 1
ATOM 1443 O O . LEU A 1 189 ? -11.01100 14.67900 -25.49700 1.000 24.37661 189 LEU A O 1
ATOM 1448 N N . ILE A 1 190 ? -10.35200 13.49300 -27.29300 1.000 23.20015 190 ILE A N 1
ATOM 1449 C CA . ILE A 1 190 ? -9.09800 13.08300 -26.66000 1.000 23.52914 190 ILE A CA 1
ATOM 1450 C C . ILE A 1 190 ? -8.25000 14.30300 -26.33500 1.000 27.23221 190 ILE A C 1
ATOM 1451 O O . ILE A 1 190 ? -7.70900 14.43100 -25.22700 1.000 24.51083 190 ILE A O 1
ATOM 1456 N N . ALA A 1 191 ? -8.13400 15.22500 -27.29800 1.000 26.24262 191 ALA A N 1
ATOM 1457 C CA . ALA A 1 191 ? -7.39300 16.46300 -27.07100 1.000 26.53213 191 ALA A CA 1
ATOM 1458 C C . ALA A 1 191 ? -7.96700 17.24000 -25.89500 1.000 27.64279 191 ALA A C 1
ATOM 1459 O O . ALA A 1 191 ? -7.22000 17.72600 -25.03700 1.000 27.25853 191 ALA A O 1
ATOM 1461 N N . SER A 1 192 ? -9.29200 17.36500 -25.83900 1.000 24.59505 192 SER A N 1
ATOM 1462 C CA . SER A 1 192 ? -9.93100 18.11300 -24.76300 1.000 24.68717 192 SER A CA 1
ATOM 1463 C C . SER A 1 192 ? -9.64700 17.48200 -23.40900 1.000 23.94761 192 SER A C 1
ATOM 1464 O O . SER A 1 192 ? -9.46400 18.19000 -22.40800 1.000 24.64506 192 SER A O 1
ATOM 1467 N N . LEU A 1 193 ? -9.63800 16.15000 -23.35300 1.000 21.81051 193 LEU A N 1
ATOM 1468 C CA . LEU A 1 193 ? -9.40800 15.46200 -22.09100 1.000 22.63956 193 LEU A CA 1
ATOM 1469 C C . LEU A 1 193 ? -7.94700 15.52200 -21.68000 1.000 22.28688 193 LEU A C 1
ATOM 1470 O O . LEU A 1 193 ? -7.65800 15.62100 -20.48300 1.000 22.78957 193 LEU A O 1
ATOM 1475 N N . LEU A 1 194 ? -7.01900 15.47800 -22.63700 1.000 23.05013 194 LEU A N 1
ATOM 1476 C CA . LEU A 1 194 ? -5.61600 15.71600 -22.29700 1.000 23.29490 194 LEU A CA 1
ATOM 1477 C C . LEU A 1 194 ? -5.43600 17.10400 -21.69100 1.000 25.06616 194 LEU A C 1
ATOM 1478 O O . LEU A 1 194 ? -4.69800 17.27200 -20.71200 1.000 24.47136 194 LEU A O 1
ATOM 1483 N N . ASP A 1 195 ? -6.15700 18.09600 -22.21400 1.000 25.06616 195 ASP A N 1
ATOM 1484 C CA . ASP A 1 195 ? -6.08300 19.44300 -21.65500 1.000 23.69231 195 ASP A CA 1
ATOM 1485 C C . ASP A 1 195 ? -6.59200 19.47400 -20.21400 1.000 25.34778 195 ASP A C 1
ATOM 1486 O O . ASP A 1 195 ? -5.96700 20.09300 -19.33900 1.000 25.11091 195 ASP A O 1
ATOM 1491 N N . VAL A 1 196 ? -7.72000 18.80300 -19.94600 1.000 23.80022 196 VAL A N 1
ATOM 1492 C CA . VAL A 1 196 ? -8.23500 18.71000 -18.57900 1.000 22.34742 196 VAL A CA 1
ATOM 1493 C C . VAL A 1 196 ? -7.18200 18.11700 -17.65100 1.000 22.02106 196 VAL A C 1
ATOM 1494 O O . VAL A 1 196 ? -6.93300 18.62800 -16.54800 1.000 22.93959 196 VAL A O 1
ATOM 1498 N N . LEU A 1 197 ? -6.56800 17.00800 -18.07200 1.000 20.44982 197 LEU A N 1
ATOM 1499 C CA . LEU A 1 197 ? -5.61300 16.31800 -17.21100 1.000 21.80261 197 LEU A CA 1
ATOM 1500 C C . LEU A 1 197 ? -4.35400 17.13500 -16.96400 1.000 21.45257 197 LEU A C 1
ATOM 1501 O O . LEU A 1 197 ? -3.59900 16.81000 -16.04200 1.000 21.62365 197 LEU A O 1
ATOM 1506 N N . ASN A 1 198 ? -4.09800 18.17900 -17.75100 1.000 21.43678 198 ASN A N 1
ATOM 1507 C CA . ASN A 1 198 ? -2.92100 19.00700 -17.53400 1.000 20.49719 198 ASN A CA 1
ATOM 1508 C C . ASN A 1 198 ? -3.24900 20.32900 -16.84900 1.000 22.53165 198 ASN A C 1
ATOM 1509 O O . ASN A 1 198 ? -2.39700 21.22000 -16.78300 1.000 24.43714 198 ASN A O 1
ATOM 1514 N N . ASN A 1 199 ? -4.43600 20.43400 -16.25800 1.000 22.45269 199 ASN A N 1
ATOM 1515 C CA . ASN A 1 199 ? -4.82000 21.64100 -15.53800 1.000 21.31308 199 ASN A CA 1
ATOM 1516 C C . ASN A 1 199 ? -4.11600 21.69300 -14.18400 1.000 21.39204 199 ASN A C 1
ATOM 1517 O O . ASN A 1 199 ? -4.30600 20.80500 -13.34500 1.000 22.69746 199 ASN A O 1
ATOM 1522 N N . GLU A 1 200 ? -3.31400 22.73500 -13.96400 1.000 21.04726 200 GLU A N 1
ATOM 1523 C CA . GLU A 1 200 ? -2.50800 22.85800 -12.75400 1.000 22.32636 200 GLU A CA 1
ATOM 1524 C C . GLU A 1 200 ? -3.08500 23.84200 -11.74000 1.000 23.24489 200 GLU A C 1
ATOM 1525 O O . GLU A 1 200 ? -2.37400 24.23000 -10.80900 1.000 25.39778 200 GLU A O 1
ATOM 1531 N N . GLU A 1 201 ? -4.36500 24.21100 -11.85800 1.000 21.86578 201 GLU A N 1
ATOM 1532 C CA . GLU A 1 201 ? -4.96400 25.18900 -10.94500 1.000 22.92380 201 GLU A CA 1
ATOM 1533 C C . GLU A 1 201 ? -5.28200 24.51300 -9.61700 1.000 22.42637 201 GLU A C 1
ATOM 1534 O O . GLU A 1 201 ? -6.19100 23.68000 -9.53900 1.000 23.84233 201 GLU A O 1
ATOM 1540 N N . ALA A 1 202 ? -4.55300 24.88100 -8.56700 1.000 24.05552 202 ALA A N 1
ATOM 1541 C CA . ALA A 1 202 ? -4.77100 24.26000 -7.26600 1.000 23.64494 202 ALA A CA 1
ATOM 1542 C C . ALA A 1 202 ? -6.10700 24.71000 -6.68700 1.000 21.78156 202 ALA A C 1
ATOM 1543 O O . ALA A 1 202 ? -6.49600 25.87600 -6.81500 1.000 25.04511 202 ALA A O 1
ATOM 1545 N N . GLN A 1 203 ? -6.80600 23.76600 -6.04900 1.000 22.37900 203 GLN A N 1
ATOM 1546 C CA . GLN A 1 203 ? -8.13900 23.98000 -5.48400 1.000 20.81565 203 GLN A CA 1
ATOM 1547 C C . GLN A 1 203 ? -8.00600 23.91700 -3.96100 1.000 21.64470 203 GLN A C 1
ATOM 1548 O O . GLN A 1 203 ? -7.96800 22.82800 -3.36800 1.000 21.14727 203 GLN A O 1
ATOM 1554 N N . LEU A 1 204 ? -7.91300 25.08900 -3.34200 1.000 23.07382 204 LEU A N 1
ATOM 1555 C CA . LEU A 1 204 ? -7.53100 25.25200 -1.94800 1.000 25.17933 204 LEU A CA 1
ATOM 1556 C C . LEU A 1 204 ? -8.37700 26.33900 -1.30200 1.000 28.83767 204 LEU A C 1
ATOM 1557 O O . LEU A 1 204 ? -8.86400 27.24400 -1.99400 1.000 28.73502 204 LEU A O 1
ATOM 1562 N N . PRO A 1 205 ? -8.56300 26.28500 0.02900 1.000 25.86363 205 PRO A N 1
ATOM 1563 C CA . PRO A 1 205 ? -8.03200 25.23800 0.91400 1.000 23.59493 205 PRO A CA 1
ATOM 1564 C C . PRO A 1 205 ? -8.82200 23.94300 0.81200 1.000 26.39790 205 PRO A C 1
ATOM 1565 O O . PRO A 1 205 ? -9.97500 23.96800 0.37000 1.000 26.28473 205 PRO A O 1
ATOM 1569 N N . ASP A 1 206 ? -8.20300 22.83100 1.19800 1.000 25.13722 206 ASP A N 1
ATOM 1570 C CA . ASP A 1 206 ? -8.86300 21.52500 1.19000 1.000 23.10803 206 ASP A CA 1
ATOM 1571 C C . ASP A 1 206 ? -8.60700 20.84400 2.52500 1.000 25.85047 206 ASP A C 1
ATOM 1572 O O . ASP A 1 206 ? -7.61400 20.11300 2.68800 1.000 23.58441 206 ASP A O 1
ATOM 1577 N N . PRO A 1 207 ? -9.48900 21.06800 3.50600 1.000 25.30830 207 PRO A N 1
ATOM 1578 C CA . PRO A 1 207 ? -9.32900 20.41300 4.81700 1.000 25.46358 207 PRO A CA 1
ATOM 1579 C C . PRO A 1 207 ? -9.35400 18.90000 4.74900 1.000 26.67951 207 PRO A C 1
ATOM 1580 O O . PRO A 1 207 ? -8.78800 18.24300 5.63400 1.000 26.19788 207 PRO A O 1
ATOM 1584 N N . ALA A 1 208 ? -10.01800 18.31800 3.74900 1.000 25.90311 208 ALA A N 1
ATOM 1585 C CA . ALA A 1 208 ? -10.05300 16.86000 3.64900 1.000 25.05037 208 ALA A CA 1
ATOM 1586 C C . ALA A 1 208 ? -8.68200 16.30100 3.29400 1.000 25.23197 208 ALA A C 1
ATOM 1587 O O . ALA A 1 208 ? -8.23900 15.30500 3.88100 1.000 23.69758 208 ALA A O 1
ATOM 1589 N N . ILE A 1 209 ? -7.99500 16.93200 2.33900 1.000 20.59457 209 ILE A N 1
ATOM 1590 C CA . ILE A 1 209 ? -6.62300 16.54300 2.02300 1.000 20.61563 209 ILE A CA 1
ATOM 1591 C C . ILE A 1 209 ? -5.72700 16.73300 3.24000 1.000 20.78144 209 ILE A C 1
ATOM 1592 O O . ILE A 1 209 ? -4.93300 15.84900 3.58600 1.000 22.17898 209 ILE A O 1
ATOM 1597 N N . GLU A 1 210 ? -5.84700 17.88400 3.91600 1.000 21.11043 210 GLU A N 1
ATOM 1598 C CA . GLU A 1 210 ? -5.00500 18.13000 5.08400 1.000 22.54744 210 GLU A CA 1
ATOM 1599 C C . GLU A 1 210 ? -5.22700 17.08400 6.16800 1.000 23.91603 210 GLU A C 1
ATOM 1600 O O . GLU A 1 210 ? -4.26600 16.60800 6.78600 1.000 25.90047 210 GLU A O 1
ATOM 1606 N N . ASP A 1 211 ? -6.48500 16.71000 6.42100 1.000 21.44994 211 ASP A N 1
ATOM 1607 C CA . ASP A 1 211 ? -6.75500 15.77300 7.50300 1.000 23.07908 211 ASP A CA 1
ATOM 1608 C C . ASP A 1 211 ? -6.21700 14.38900 7.18100 1.000 23.12646 211 ASP A C 1
ATOM 1609 O O . ASP A 1 211 ? -5.62300 13.72700 8.04400 1.000 26.26368 211 ASP A O 1
ATOM 1614 N N . GLN A 1 212 ? -6.41000 13.93900 5.93900 1.000 22.42111 212 GLN A N 1
ATOM 1615 C CA . GLN A 1 212 ? -6.00100 12.58700 5.58600 1.000 21.68418 212 GLN A CA 1
ATOM 1616 C C . GLN A 1 212 ? -4.49000 12.47700 5.44000 1.000 20.28401 212 GLN A C 1
ATOM 1617 O O . GLN A 1 212 ? -3.89700 11.46000 5.81900 1.000 24.66085 212 GLN A O 1
ATOM 1623 N N . GLY A 1 213 ? -3.85200 13.51000 4.89200 1.000 21.39204 213 GLY A N 1
ATOM 1624 C CA . GLY A 1 213 ? -2.42700 13.44700 4.62400 1.000 22.37110 213 GLY A CA 1
ATOM 1625 C C . GLY A 1 213 ? -1.54400 13.81000 5.79600 1.000 25.38462 213 GLY A C 1
ATOM 1626 O O . GLY A 1 213 ? -0.34800 13.50200 5.77100 1.000 24.99773 213 GLY A O 1
ATOM 1627 N N . GLY A 1 214 ? -2.10300 14.44600 6.82100 1.000 23.70021 214 GLY A N 1
ATOM 1628 C CA . GLY A 1 214 ? -1.31500 14.81400 7.99300 1.000 24.07131 214 GLY A CA 1
ATOM 1629 C C . GLY A 1 214 ? -0.07800 15.62100 7.63000 1.000 26.47159 214 GLY A C 1
ATOM 1630 O O . GLY A 1 214 ? -0.06500 16.43600 6.70000 1.000 24.93194 214 GLY A O 1
ATOM 1631 N N . GLU A 1 215 ? 0.99100 15.37900 8.39300 1.000 22.62903 215 GLU A N 1
ATOM 1632 C CA . GLU A 1 215 ? 2.23200 16.13000 8.22400 1.000 24.58189 215 GLU A CA 1
ATOM 1633 C C . GLU A 1 215 ? 2.86400 15.86700 6.86300 1.000 24.31871 215 GLU A C 1
ATOM 1634 O O . GLU A 1 215 ? 3.48900 16.76100 6.27500 1.000 23.89234 215 GLU A O 1
ATOM 1640 N N . TYR A 1 216 ? 2.69600 14.65200 6.34600 1.000 24.36871 216 TYR A N 1
ATOM 1641 C CA . TYR A 1 216 ? 3.29700 14.26100 5.07700 1.000 24.04762 216 TYR A CA 1
ATOM 1642 C C . TYR A 1 216 ? 2.87400 15.18100 3.93600 1.000 23.15014 216 TYR A C 1
ATOM 1643 O O . TYR A 1 216 ? 3.69000 15.52700 3.07100 1.000 24.26344 216 TYR A O 1
ATOM 1652 N N . VAL A 1 217 ? 1.59800 15.57900 3.90100 1.000 20.44982 217 VAL A N 1
ATOM 1653 C CA . VAL A 1 217 ? 1.11200 16.34100 2.74900 1.000 18.97333 217 VAL A CA 1
ATOM 1654 C C . VAL A 1 217 ? 1.32700 17.84000 2.91700 1.000 20.29454 217 VAL A C 1
ATOM 1655 O O . VAL A 1 217 ? 1.21300 18.58000 1.92500 1.000 21.32887 217 VAL A O 1
ATOM 1659 N N . GLN A 1 218 ? 1.67600 18.31100 4.11700 1.000 20.85513 218 GLN A N 1
ATOM 1660 C CA . GLN A 1 218 ? 1.81400 19.75500 4.31800 1.000 20.68143 218 GLN A CA 1
ATOM 1661 C C . GLN A 1 218 ? 2.78700 20.41300 3.34300 1.000 24.15816 218 GLN A C 1
ATOM 1662 O O . GLN A 1 218 ? 2.41000 21.42500 2.73000 1.000 23.46071 218 GLN A O 1
ATOM 1668 N N . PRO A 1 219 ? 4.01000 19.90700 3.11700 1.000 21.49468 219 PRO A N 1
ATOM 1669 C CA . PRO A 1 219 ? 4.89900 20.57500 2.15000 1.000 20.93146 219 PRO A CA 1
ATOM 1670 C C . PRO A 1 219 ? 4.50200 20.37300 0.70000 1.000 21.05516 219 PRO A C 1
ATOM 1671 O O . PRO A 1 219 ? 5.08600 21.04000 -0.16300 1.000 23.46334 219 PRO A O 1
ATOM 1675 N N . MET A 1 220 ? 3.53900 19.49700 0.40600 1.000 21.88420 220 MET A N 1
ATOM 1676 C CA . MET A 1 220 ? 3.08800 19.25000 -0.96400 1.000 21.58680 220 MET A CA 1
ATOM 1677 C C . MET A 1 220 ? 1.77900 19.94500 -1.29100 1.000 20.89461 220 MET A C 1
ATOM 1678 O O . MET A 1 220 ? 1.40600 20.00500 -2.47400 1.000 20.44719 220 MET A O 1
ATOM 1683 N N . LEU A 1 221 ? 1.10800 20.48800 -0.27200 1.000 20.86303 221 LEU A N 1
ATOM 1684 C CA . LEU A 1 221 ? -0.30200 20.86200 -0.35700 1.000 20.75775 221 LEU A CA 1
ATOM 1685 C C . LEU A 1 221 ? -0.56900 21.84300 -1.49600 1.000 20.99199 221 LEU A C 1
ATOM 1686 O O . LEU A 1 221 ? -1.55100 21.68800 -2.23200 1.000 23.90023 221 LEU A O 1
ATOM 1691 N N . SER A 1 222 ? 0.29400 22.85100 -1.66100 1.000 21.44468 222 SER A N 1
ATOM 1692 C CA . SER A 1 222 ? 0.04700 23.92100 -2.62400 1.000 21.46836 222 SER A CA 1
ATOM 1693 C C . SER A 1 222 ? 0.02400 23.43000 -4.06600 1.000 25.03721 222 SER A C 1
ATOM 1694 O O . SER A 1 222 ? -0.54800 24.11000 -4.92700 1.000 25.47674 222 SER A O 1
ATOM 1697 N N . LYS A 1 223 ? 0.63500 22.28000 -4.34800 1.000 20.83934 223 LYS A N 1
ATOM 1698 C CA . LYS A 1 223 ? 0.65500 21.68000 -5.68100 1.000 21.40520 223 LYS A CA 1
ATOM 1699 C C . LYS A 1 223 ? -0.14200 20.38900 -5.76800 1.000 22.12897 223 LYS A C 1
ATOM 1700 O O . LYS A 1 223 ? -0.65700 20.04900 -6.83800 1.000 23.00802 223 LYS A O 1
ATOM 1706 N N . TYR A 1 224 ? -0.23900 19.65500 -4.66500 1.000 20.18400 224 TYR A N 1
ATOM 1707 C CA . TYR A 1 224 ? -0.95200 18.38800 -4.65100 1.000 19.60761 224 TYR A CA 1
ATOM 1708 C C . TYR A 1 224 ? -2.43800 18.58600 -4.92600 1.000 20.39981 224 TYR A C 1
ATOM 1709 O O . TYR A 1 224 ? -3.09200 17.69000 -5.46700 1.000 21.42625 224 TYR A O 1
ATOM 1718 N N . ALA A 1 225 ? -2.98000 19.75000 -4.56800 1.000 21.26834 225 ALA A N 1
ATOM 1719 C CA . ALA A 1 225 ? -4.41700 20.00000 -4.66600 1.000 20.24453 225 ALA A CA 1
ATOM 1720 C C . ALA A 1 225 ? -4.86800 20.42300 -6.07000 1.000 23.02908 225 ALA A C 1
ATOM 1721 O O . ALA A 1 225 ? -5.91100 21.07700 -6.20300 1.000 25.30830 225 ALA A O 1
ATOM 1723 N N . ALA A 1 226 ? -4.12600 20.06300 -7.11000 1.000 21.03147 226 ALA A N 1
ATOM 1724 C CA . ALA A 1 226 ? -4.51200 20.32600 -8.48900 1.000 19.52076 226 ALA A CA 1
ATOM 1725 C C . ALA A 1 226 ? -4.71700 19.00800 -9.22200 1.000 21.28150 226 ALA A C 1
ATOM 1726 O O . ALA A 1 226 ? -4.24100 17.95700 -8.78600 1.000 20.66827 226 ALA A O 1
ATOM 1728 N N . VAL A 1 227 ? -5.41900 19.07100 -10.35700 1.000 20.38139 227 VAL A N 1
ATOM 1729 C CA . VAL A 1 227 ? -5.58600 17.88400 -11.19400 1.000 19.71552 227 VAL A CA 1
ATOM 1730 C C . VAL A 1 227 ? -4.23300 17.38800 -11.68700 1.000 20.17874 227 VAL A C 1
ATOM 1731 O O . VAL A 1 227 ? -3.94000 16.18600 -11.66300 1.000 21.13148 227 VAL A O 1
ATOM 1735 N N . CYS A 1 228 ? -3.39600 18.30800 -12.16600 1.000 18.87858 228 CYS A N 1
ATOM 1736 C CA . CYS A 1 228 ? -2.05400 18.00400 -12.64400 1.000 20.49983 228 CYS A CA 1
ATOM 1737 C C . CYS A 1 228 ? -1.07800 18.46800 -11.56500 1.000 22.48691 228 CYS A C 1
ATOM 1738 O O . CYS A 1 228 ? -0.99900 19.66300 -11.25900 1.000 22.15266 228 CYS A O 1
ATOM 1741 N N . VAL A 1 229 ? -0.36500 17.51600 -10.96800 1.000 20.52351 229 VAL A N 1
ATOM 1742 C CA . VAL A 1 229 ? 0.43900 17.75200 -9.77200 1.000 21.07621 229 VAL A CA 1
ATOM 1743 C C . VAL A 1 229 ? 1.89300 17.97800 -10.17400 1.000 23.40807 229 VAL A C 1
ATOM 1744 O O . VAL A 1 229 ? 2.47900 17.17100 -10.91000 1.000 22.69746 229 VAL A O 1
ATOM 1748 N N . ARG A 1 230 ? 2.48100 19.08600 -9.68800 1.000 20.96567 230 ARG A N 1
ATOM 1749 C CA . ARG A 1 230 ? 3.87200 19.45400 -9.97700 1.000 21.56574 230 ARG A CA 1
ATOM 1750 C C . ARG A 1 230 ? 4.60700 19.75400 -8.67100 1.000 24.03709 230 ARG A C 1
ATOM 1751 O O . ARG A 1 230 ? 4.74900 20.91800 -8.27500 1.000 24.56610 230 ARG A O 1
ATOM 1759 N N . CYS A 1 231 ? 5.06200 18.70300 -8.00000 1.000 24.30291 231 CYS A N 1
ATOM 1760 C CA . CYS A 1 231 ? 5.85300 18.79700 -6.78300 1.000 23.63441 231 CYS A CA 1
ATOM 1761 C C . CYS A 1 231 ? 7.32300 18.54400 -7.10600 1.000 29.63776 231 CYS A C 1
ATOM 1762 O O . CYS A 1 231 ? 7.66200 18.04700 -8.18400 1.000 29.20877 231 CYS A O 1
ATOM 1765 N N . PRO A 1 232 ? 8.23900 18.85800 -6.18700 1.000 25.33988 232 PRO A N 1
ATOM 1766 C CA . PRO A 1 232 ? 9.64800 18.50900 -6.42300 1.000 27.62963 232 PRO A CA 1
ATOM 1767 C C . PRO A 1 232 ? 9.84200 17.00200 -6.50000 1.000 31.77223 232 PRO A C 1
ATOM 1768 O O . PRO A 1 232 ? 9.61700 16.28700 -5.51800 1.000 33.94618 232 PRO A O 1
ATOM 1772 N N . GLY A 1 233 ? 10.23500 16.50300 -7.66900 1.000 33.96723 233 GLY A N 1
ATOM 1773 C CA . GLY A 1 233 ? 10.48300 15.08200 -7.81100 1.000 33.85669 233 GLY A CA 1
ATOM 1774 C C . GLY A 1 233 ? 9.25700 14.19300 -7.81900 1.000 30.87475 233 GLY A C 1
ATOM 1775 O O . GLY A 1 233 ? 9.40100 12.96700 -7.84200 1.000 29.91148 233 GLY A O 1
ATOM 1776 N N . TYR A 1 234 ? 8.05600 14.76100 -7.82000 1.000 26.15314 234 TYR A N 1
ATOM 1777 C CA . TYR A 1 234 ? 6.84200 13.96400 -7.72400 1.000 25.05037 234 TYR A CA 1
ATOM 1778 C C . TYR A 1 234 ? 5.72400 14.69500 -8.43900 1.000 22.51323 234 TYR A C 1
ATOM 1779 O O . TYR A 1 234 ? 5.55300 15.90000 -8.24700 1.000 24.73454 234 TYR A O 1
ATOM 1788 N N . GLY A 1 235 ? 4.94300 13.97100 -9.23100 1.000 21.94737 235 GLY A N 1
ATOM 1789 C CA . GLY A 1 235 ? 3.76600 14.59400 -9.81000 1.000 20.82355 235 GLY A CA 1
ATOM 1790 C C . GLY A 1 235 ? 3.21900 13.79200 -10.97200 1.000 20.46298 235 GLY A C 1
ATOM 1791 O O . GLY A 1 235 ? 3.51200 12.60000 -11.11400 1.000 21.85262 235 GLY A O 1
ATOM 1792 N N . THR A 1 236 ? 2.41300 14.46900 -11.79500 1.000 19.22336 236 THR A N 1
ATOM 1793 C CA . THR A 1 236 ? 1.70200 13.79900 -12.87900 1.000 20.79460 236 THR A CA 1
ATOM 1794 C C . THR A 1 236 ? 2.69100 13.40400 -13.97800 1.000 22.40269 236 THR A C 1
ATOM 1795 O O . THR A 1 236 ? 3.27200 14.25800 -14.66400 1.000 21.77103 236 THR A O 1
ATOM 1799 N N . ARG A 1 237 ? 2.89800 12.09600 -14.13700 1.000 22.58955 237 ARG A N 1
ATOM 1800 C CA . ARG A 1 237 ? 3.85400 11.54800 -15.08900 1.000 21.57364 237 ARG A CA 1
ATOM 1801 C C . ARG A 1 237 ? 3.19400 10.94200 -16.31400 1.000 21.06832 237 ARG A C 1
ATOM 1802 O O . ARG A 1 237 ? 3.86300 10.77500 -17.34100 1.000 24.17132 237 ARG A O 1
ATOM 1810 N N . THR A 1 238 ? 1.92000 10.57100 -16.21400 1.000 21.31571 238 THR A N 1
ATOM 1811 C CA . THR A 1 238 ? 1.21800 9.88800 -17.29100 1.000 21.16306 238 THR A CA 1
ATOM 1812 C C . THR A 1 238 ? -0.19800 10.43100 -17.37300 1.000 20.48403 238 THR A C 1
ATOM 1813 O O . THR A 1 238 ? -0.86400 10.54800 -16.34000 1.000 21.30519 238 THR A O 1
ATOM 1817 N N . ASN A 1 239 ? -0.63800 10.79300 -18.57900 1.000 20.50509 239 ASN A N 1
ATOM 1818 C CA . ASN A 1 239 ? -2.04100 11.08300 -18.86000 1.000 19.66025 239 ASN A CA 1
ATOM 1819 C C . ASN A 1 239 ? -2.55300 9.96800 -19.76000 1.000 20.49719 239 ASN A C 1
ATOM 1820 O O . ASN A 1 239 ? -1.99600 9.75100 -20.84100 1.000 21.69207 239 ASN A O 1
ATOM 1825 N N . THR A 1 240 ? -3.61500 9.28400 -19.34700 1.000 20.38402 240 THR A N 1
ATOM 1826 C CA . THR A 1 240 ? -4.16600 8.18800 -20.14100 1.000 19.16282 240 THR A CA 1
ATOM 1827 C C . THR A 1 240 ? -5.64200 8.42900 -20.43300 1.000 19.81817 240 THR A C 1
ATOM 1828 O O . THR A 1 240 ? -6.42200 8.71300 -19.51500 1.000 20.37876 240 THR A O 1
ATOM 1832 N N . ILE A 1 241 ? -6.01900 8.31400 -21.71000 1.000 19.92344 241 ILE A N 1
ATOM 1833 C CA . ILE A 1 241 ? -7.41000 8.39100 -22.15000 1.000 20.05504 241 ILE A CA 1
ATOM 1834 C C . ILE A 1 241 ? -7.79900 7.04200 -22.73700 1.000 21.17096 241 ILE A C 1
ATOM 1835 O O . ILE A 1 241 ? -7.08600 6.51500 -23.59900 1.000 22.42900 241 ILE A O 1
ATOM 1840 N N . ILE A 1 242 ? -8.92500 6.49000 -22.29200 1.000 20.59194 242 ILE A N 1
ATOM 1841 C CA . ILE A 1 242 ? -9.46800 5.25800 -22.86800 1.000 19.85764 242 ILE A CA 1
ATOM 1842 C C . ILE A 1 242 ? -10.90500 5.53200 -23.28100 1.000 20.17084 242 ILE A C 1
ATOM 1843 O O . ILE A 1 242 ? -11.73500 5.92500 -22.44900 1.000 20.82618 242 ILE A O 1
ATOM 1848 N N . LEU A 1 243 ? -11.19600 5.32600 -24.56300 1.000 20.11031 243 LEU A N 1
ATOM 1849 C CA . LEU A 1 243 ? -12.54100 5.40600 -25.10700 1.000 21.53416 243 LEU A CA 1
ATOM 1850 C C . LEU A 1 243 ? -12.98000 4.02100 -25.55100 1.000 21.38941 243 LEU A C 1
ATOM 1851 O O . LEU A 1 243 ? -12.20500 3.29000 -26.18400 1.000 23.52387 243 LEU A O 1
ATOM 1856 N N . VAL A 1 244 ? -14.22500 3.66600 -25.24500 1.000 21.91579 244 VAL A N 1
ATOM 1857 C CA . VAL A 1 244 ? -14.86800 2.47300 -25.80000 1.000 22.20793 244 VAL A CA 1
ATOM 1858 C C . VAL A 1 244 ? -16.18500 2.93900 -26.40000 1.000 22.73167 244 VAL A C 1
ATOM 1859 O O . VAL A 1 244 ? -17.07100 3.39900 -25.67300 1.000 23.02381 244 VAL A O 1
ATOM 1863 N N . ASP A 1 245 ? -16.31200 2.86100 -27.72300 1.000 24.17658 245 ASP A N 1
ATOM 1864 C CA . ASP A 1 245 ? -17.53900 3.36100 -28.32600 1.000 27.77701 245 ASP A CA 1
ATOM 1865 C C . ASP A 1 245 ? -18.61900 2.28100 -28.30100 1.000 28.65080 245 ASP A C 1
ATOM 1866 O O . ASP A 1 245 ? -18.40100 1.16200 -27.82800 1.000 28.59290 245 ASP A O 1
ATOM 1871 N N . ALA A 1 246 ? -19.80900 2.62000 -28.81300 1.000 30.33785 246 ALA A N 1
ATOM 1872 C CA . ALA A 1 246 ? -20.93800 1.70300 -28.70300 1.000 32.03016 246 ALA A CA 1
ATOM 1873 C C . ALA A 1 246 ? -20.65400 0.36700 -29.37900 1.000 34.23832 246 ALA A C 1
ATOM 1874 O O . ALA A 1 246 ? -21.15200 -0.67100 -28.92900 1.000 41.88923 246 ALA A O 1
ATOM 1876 N N . ASP A 1 247 ? -19.84000 0.36400 -30.43600 1.000 34.58309 247 ASP A N 1
ATOM 1877 C CA . ASP A 1 247 ? -19.53900 -0.84000 -31.19800 1.000 35.52794 247 ASP A CA 1
ATOM 1878 C C . ASP A 1 247 ? -18.37100 -1.63900 -30.62600 1.000 32.04858 247 ASP A C 1
ATOM 1879 O O . ASP A 1 247 ? -17.96500 -2.63500 -31.23400 1.000 38.25195 247 ASP A O 1
ATOM 1884 N N . GLY A 1 248 ? -17.81600 -1.23100 -29.48500 1.000 31.48272 248 GLY A N 1
ATOM 1885 C CA . GLY A 1 248 ? -16.67900 -1.94100 -28.93500 1.000 31.98278 248 GLY A CA 1
ATOM 1886 C C . GLY A 1 248 ? -15.33400 -1.54700 -29.50200 1.000 27.84544 248 GLY A C 1
ATOM 1887 O O . GLY A 1 248 ? -14.34300 -2.23600 -29.23400 1.000 30.77211 248 GLY A O 1
ATOM 1888 N N . HIS A 1 249 ? -15.25600 -0.45500 -30.25600 1.000 28.82188 249 HIS A N 1
ATOM 1889 C CA . HIS A 1 249 ? -13.97200 0.04500 -30.73000 1.000 28.46657 249 HIS A CA 1
ATOM 1890 C C . HIS A 1 249 ? -13.28900 0.82200 -29.61100 1.000 27.00061 249 HIS A C 1
ATOM 1891 O O . HIS A 1 249 ? -13.87200 1.75300 -29.04600 1.000 24.44504 249 HIS A O 1
ATOM 1898 N N . VAL A 1 250 ? -12.05200 0.43300 -29.29600 1.000 24.24501 250 VAL A N 1
ATOM 1899 C CA . VAL A 1 250 ? -11.27100 0.99700 -28.19900 1.000 21.6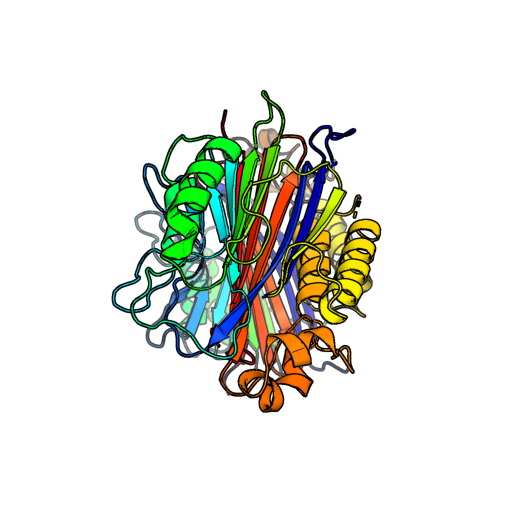1049 250 VAL A CA 1
ATOM 1900 C C . VAL A 1 250 ? -10.20500 1.92000 -28.76900 1.000 22.29478 250 VAL A C 1
ATOM 1901 O O . VAL A 1 250 ? -9.51900 1.57300 -29.74100 1.000 24.88193 250 VAL A O 1
ATOM 1905 N N . THR A 1 251 ? -10.05700 3.09000 -28.15300 1.000 21.41836 251 THR A N 1
ATOM 1906 C CA . THR A 1 251 ? -8.93600 3.97800 -28.41400 1.000 21.61838 251 THR A CA 1
ATOM 1907 C C . THR A 1 251 ? -8.22300 4.22500 -27.09900 1.000 23.18173 251 THR A C 1
ATOM 1908 O O . THR A 1 251 ? -8.85700 4.62000 -26.12100 1.000 23.71074 251 THR A O 1
ATOM 1912 N N . PHE A 1 252 ? -6.91900 3.97200 -27.07100 1.000 21.23412 252 PHE A N 1
ATOM 1913 C CA . PHE A 1 252 ? -6.10800 4.05100 -25.85500 1.000 21.03673 252 PHE A CA 1
ATOM 1914 C C . PHE A 1 252 ? -4.97200 5.02600 -26.12800 1.000 22.17634 252 PHE A C 1
ATOM 1915 O O . PHE A 1 252 ? -4.15900 4.78900 -27.02500 1.000 22.61850 252 PHE A O 1
ATOM 1923 N N . THR A 1 253 ? -4.92400 6.12500 -25.37900 1.000 22.12371 253 THR A N 1
ATOM 1924 C CA . THR A 1 253 ? -3.94500 7.18800 -25.58000 1.000 20.92356 253 THR A CA 1
ATOM 1925 C C . THR A 1 253 ? -3.18200 7.38000 -24.28100 1.000 24.10815 253 THR A C 1
ATOM 1926 O O . THR A 1 253 ? -3.80100 7.63000 -23.24200 1.000 24.66875 253 THR A O 1
ATOM 1930 N N . GLU A 1 254 ? -1.85300 7.26000 -24.32600 1.000 19.86817 254 GLU A N 1
ATOM 1931 C CA . GLU A 1 254 ? -1.02500 7.45600 -23.13300 1.000 21.33150 254 GLU A CA 1
ATOM 1932 C C . GLU A 1 254 ? 0.05600 8.48600 -23.42500 1.000 21.09990 254 GLU A C 1
ATOM 1933 O O . GLU A 1 254 ? 0.87500 8.28400 -24.33000 1.000 22.91854 254 GLU A O 1
ATOM 1939 N N . ARG A 1 255 ? 0.06100 9.58100 -22.65500 1.000 22.58165 255 ARG A N 1
ATOM 1940 C CA . ARG A 1 255 ? 1.06700 10.63800 -22.76300 1.000 21.90526 255 ARG A CA 1
ATOM 1941 C C . ARG A 1 255 ? 1.98300 10.54900 -21.54800 1.000 21.57627 255 ARG A C 1
ATOM 1942 O O . ARG A 1 255 ? 1.50800 10.57300 -20.40400 1.000 21.23939 255 ARG A O 1
ATOM 1950 N N . SER A 1 256 ? 3.29200 10.42500 -21.78100 1.000 19.76290 256 SER A N 1
ATOM 1951 C CA . SER A 1 256 ? 4.25500 10.10200 -20.72800 1.000 20.46561 256 SER A CA 1
ATOM 1952 C C . SER A 1 256 ? 5.39900 11.10400 -20.67300 1.000 23.31332 256 SER A C 1
ATOM 1953 O O . SER A 1 256 ? 5.96400 11.47600 -21.70900 1.000 23.88181 256 SER A O 1
ATOM 1956 N N . MET A 1 257 ? 5.75800 11.50000 -19.45100 1.000 23.55282 257 MET A N 1
ATOM 1957 C CA . MET A 1 257 ? 6.90600 12.36600 -19.21900 1.000 23.31332 257 MET A CA 1
ATOM 1958 C C . MET A 1 257 ? 8.19500 11.59000 -19.45400 1.000 26.70847 257 MET A C 1
ATOM 1959 O O . MET A 1 257 ? 8.39700 10.52300 -18.86700 1.000 29.20087 257 MET A O 1
ATOM 1964 N N . MET A 1 258 ? 9.08100 12.13000 -20.28800 1.000 24.88983 258 MET A N 1
ATOM 1965 C CA . MET A 1 258 ? 10.32300 11.45700 -20.63700 1.000 26.95323 258 MET A CA 1
ATOM 1966 C C . MET A 1 258 ? 11.52300 12.15300 -20.00400 1.000 29.01927 258 MET A C 1
ATOM 1967 O O . MET A 1 258 ? 11.50000 13.36100 -19.75200 1.000 37.76505 258 MET A O 1
ATOM 1972 N N . ASP A 1 259 ? 12.56400 11.35800 -19.72700 1.000 36.91758 259 ASP A N 1
ATOM 1973 C CA . ASP A 1 259 ? 13.86900 11.84100 -19.25200 1.000 54.72235 259 ASP A CA 1
ATOM 1974 C C . ASP A 1 259 ? 13.76000 12.71500 -18.00400 1.000 66.50534 259 ASP A C 1
ATOM 1975 O O . ASP A 1 259 ? 14.59000 13.60400 -17.78500 1.000 70.02682 259 ASP A O 1
ATOM 1980 N N . LYS A 1 260 ? 12.75000 12.46300 -17.16900 1.000 61.23366 260 LYS A N 1
ATOM 1981 C CA . LYS A 1 260 ? 12.47300 13.27800 -15.98600 1.000 54.07227 260 LYS A CA 1
ATOM 1982 C C . LYS A 1 260 ? 12.27700 14.75200 -16.34000 1.000 42.55773 260 LYS A C 1
ATOM 1983 O O . LYS A 1 260 ? 12.48900 15.62900 -15.50100 1.000 44.97908 260 LYS A O 1
ATOM 1989 N N . ASP A 1 261 ? 11.85700 15.04500 -17.56900 1.000 35.47531 261 ASP A N 1
ATOM 1990 C CA . ASP A 1 261 ? 11.91100 16.39400 -18.11300 1.000 50.81925 261 ASP A CA 1
ATOM 1991 C C . ASP A 1 261 ? 10.49500 16.90300 -18.35500 1.000 53.26428 261 ASP A C 1
ATOM 1992 O O . ASP A 1 261 ? 9.74700 16.31000 -19.14400 1.000 47.68993 261 ASP A O 1
ATOM 1997 N N . LEU A 1 262 ? 10.14100 18.01800 -17.70200 1.000 35.39898 262 LEU A N 1
ATOM 1998 C CA . LEU A 1 262 ? 8.81800 18.59600 -17.91500 1.000 32.16175 262 LEU A CA 1
ATOM 1999 C C . LEU A 1 262 ? 8.60100 19.06700 -19.34900 1.000 33.02501 262 LEU A C 1
ATOM 2000 O O . LEU A 1 262 ? 7.45500 19.34100 -19.71800 1.000 33.76457 262 LEU A O 1
ATOM 2005 N N . SER A 1 263 ? 9.65600 19.17800 -20.15400 1.000 30.27995 263 SER A N 1
ATOM 2006 C CA . SER A 1 263 ? 9.53500 19.62400 -21.54200 1.000 29.11402 263 SER A CA 1
ATOM 2007 C C . SER A 1 263 ? 9.61600 18.48700 -22.55700 1.000 32.03016 263 SER A C 1
ATOM 2008 O O . SER A 1 263 ? 9.57000 18.75600 -23.76300 1.000 33.47770 263 SER A O 1
ATOM 2011 N N . HIS A 1 264 ? 9.73600 17.23900 -22.10800 1.000 30.94582 264 HIS A N 1
ATOM 2012 C CA . HIS A 1 264 ? 9.87900 16.07900 -22.98600 1.000 27.37697 264 HIS A CA 1
ATOM 2013 C C . HIS A 1 264 ? 8.71900 15.13300 -22.73300 1.000 26.57950 264 HIS A C 1
ATOM 2014 O O . HIS A 1 264 ? 8.58200 14.60700 -21.62100 1.000 25.90574 264 HIS A O 1
ATOM 2021 N N . TRP A 1 265 ? 7.91400 14.87800 -23.76600 1.000 23.69495 265 TRP A N 1
ATOM 2022 C CA . TRP A 1 265 ? 6.76400 13.99800 -23.62500 1.000 21.96316 265 TRP A CA 1
ATOM 2023 C C . TRP A 1 265 ? 6.65400 13.12200 -24.85400 1.000 22.35005 265 TRP A C 1
ATOM 2024 O O . TRP A 1 265 ? 6.98800 13.54700 -25.95700 1.000 23.45281 265 TRP A O 1
ATOM 2035 N N . GLU A 1 266 ? 6.14200 11.91000 -24.65700 1.000 21.15254 266 GLU A N 1
ATOM 2036 C CA . GLU A 1 266 ? 5.84000 10.99900 -25.75800 1.000 21.33414 266 GLU A CA 1
ATOM 2037 C C . GLU A 1 266 ? 4.42800 10.47500 -25.55800 1.000 22.28688 266 GLU A C 1
ATOM 2038 O O . GLU A 1 266 ? 4.07700 10.05200 -24.44900 1.000 22.28688 266 GLU A O 1
ATOM 2044 N N . THR A 1 267 ? 3.61700 10.52200 -26.60700 1.000 20.73670 267 THR A N 1
ATOM 2045 C CA . THR A 1 267 ? 2.22900 10.08100 -26.56000 1.000 22.67640 267 THR A CA 1
ATOM 2046 C C . THR A 1 267 ? 2.03200 8.97800 -27.58800 1.000 23.57388 267 THR A C 1
ATOM 2047 O O . THR A 1 267 ? 2.49700 9.08800 -28.72900 1.000 24.06604 267 THR A O 1
ATOM 2051 N N . ARG A 1 268 ? 1.36800 7.90700 -27.16900 1.000 22.82642 268 ARG A N 1
ATOM 2052 C CA . ARG A 1 268 ? 1.08700 6.76500 -28.02700 1.000 21.41309 268 ARG A CA 1
ATOM 2053 C C . ARG A 1 268 ? -0.41200 6.53600 -28.04600 1.000 21.68155 268 ARG A C 1
ATOM 2054 O O . ARG A 1 268 ? -1.04500 6.50700 -26.98700 1.000 22.30531 268 ARG A O 1
ATOM 2062 N N . THR A 1 269 ? -0.98200 6.35300 -29.23500 1.000 21.71050 269 THR A N 1
ATOM 2063 C CA . THR A 1 269 ? -2.39400 6.01300 -29.35100 1.000 21.66312 269 THR A CA 1
ATOM 2064 C C . THR A 1 269 ? -2.53700 4.71000 -30.12000 1.000 20.50509 269 THR A C 1
ATOM 2065 O O . THR A 1 269 ? -1.98600 4.56100 -31.21400 1.000 23.16067 269 THR A O 1
ATOM 2069 N N . TYR A 1 270 ? -3.26500 3.76600 -29.52500 1.000 24.85035 270 TYR A N 1
ATOM 2070 C CA . TYR A 1 270 ? -3.55800 2.48000 -30.13000 1.000 23.45544 270 TYR A CA 1
ATOM 2071 C C . TYR A 1 270 ? -5.06300 2.33800 -30.32400 1.000 24.40556 270 TYR A C 1
ATOM 2072 O O . TYR A 1 270 ? -5.85300 2.90800 -29.56700 1.000 23.24752 270 TYR A O 1
ATOM 2081 N N . GLU A 1 271 ? -5.45100 1.56500 -31.33800 1.000 26.01628 271 GLU A N 1
ATOM 2082 C CA . GLU A 1 271 ? -6.84500 1.24300 -31.62100 1.000 25.55043 271 GLU A CA 1
ATOM 2083 C C . GLU A 1 271 ? -7.00200 -0.26800 -31.75200 1.000 28.59290 271 GLU A C 1
ATOM 2084 O O . GLU A 1 271 ? -6.16800 -0.93100 -32.37200 1.000 32.91710 271 GLU A O 1
ATOM 2090 N N . PHE A 1 272 ? -8.07400 -0.80900 -31.17200 1.000 26.45054 272 PHE A N 1
ATOM 2091 C CA . PHE A 1 272 ? -8.44700 -2.20200 -31.39800 1.000 26.30052 272 PHE A CA 1
ATOM 2092 C C . PHE A 1 272 ? -9.93400 -2.35900 -31.10400 1.000 25.97153 272 PHE A C 1
ATOM 2093 O O . PHE A 1 272 ? -10.56000 -1.47900 -30.51300 1.000 28.85609 272 PHE A O 1
ATOM 2101 N N . THR A 1 273 ? -10.49400 -3.49400 -31.52800 1.000 29.46406 273 THR A N 1
ATOM 2102 C CA . THR A 1 273 ? -11.89500 -3.81300 -31.27900 1.000 31.42745 273 THR A CA 1
ATOM 2103 C C . THR A 1 273 ? -12.00300 -4.94000 -30.25800 1.000 32.89079 273 THR A C 1
ATOM 2104 O O . THR A 1 273 ? -11.27400 -5.93000 -30.33900 1.000 33.08555 273 THR A O 1
ATOM 2108 N N . LEU A 1 274 ? -12.90400 -4.77100 -29.28500 1.000 32.40652 274 LEU A N 1
ATOM 2109 C CA . LEU A 1 274 ? -13.11400 -5.79900 -28.27200 1.000 32.78025 274 LEU A CA 1
ATOM 2110 C C . LEU A 1 274 ? -13.50400 -7.12500 -28.91400 1.000 40.57329 274 LEU A C 1
ATOM 2111 O O . LEU A 1 274 ? -14.34800 -7.17900 -29.81400 1.000 37.74926 274 LEU A O 1
ATOM 2116 N N . GLN A 1 275 ? -12.88000 -8.20100 -28.44300 1.000 39.37841 275 GLN A N 1
ATOM 2117 C CA . GLN A 1 275 ? -13.16200 -9.53900 -28.93800 1.000 44.52639 275 GLN A CA 1
ATOM 2118 C C . GLN A 1 275 ? -14.22600 -10.21300 -28.08000 1.000 57.77798 275 GLN A C 1
ATOM 2119 O O . GLN A 1 275 ? -14.30400 -10.00100 -26.86600 1.000 61.94690 275 GLN A O 1
ATOM 2121 N N . SER A 1 276 ? -15.04600 -11.03200 -28.72900 1.000 66.98172 276 SER A N 1
ATOM 2122 C CA . SER A 1 276 ? -16.15300 -11.71300 -28.06800 1.000 73.96150 276 SER A CA 1
ATOM 2123 C C . SER A 1 276 ? -15.67000 -12.89800 -27.24000 1.000 78.08305 276 SER A C 1
ATOM 2124 O O . SER A 1 276 ? -16.30000 -13.95600 -27.23600 1.000 82.03615 276 SER A O 1
ATOM 2127 N N . CYS B 1 2 ? 0.73000 13.07700 -52.30900 1.000 22.68693 2 CYS B N 1
ATOM 2128 C CA . CYS B 1 2 ? 1.10700 13.75700 -51.06800 1.000 21.53153 2 CYS B CA 1
ATOM 2129 C C . CYS B 1 2 ? 0.55900 15.16400 -51.08300 1.000 21.95000 2 CYS B C 1
ATOM 2130 O O . CYS B 1 2 ? 0.28800 15.72400 -52.15400 1.000 24.22659 2 CYS B O 1
ATOM 2133 N N . ILE B 1 3 ? 0.43000 15.75700 -49.90100 1.000 20.13926 3 ILE B N 1
ATOM 2134 C CA . ILE B 1 3 ? 0.05400 17.16000 -49.84000 1.000 20.90514 3 ILE B CA 1
ATOM 2135 C C . ILE B 1 3 ? 0.57500 17.73900 -48.53300 1.000 19.67868 3 ILE B C 1
ATOM 2136 O O . ILE B 1 3 ? 0.50500 17.09500 -47.47900 1.000 23.63178 3 ILE B O 1
ATOM 2141 N N . ILE B 1 4 ? 1.15400 18.93000 -48.61200 1.000 19.19441 4 ILE B N 1
ATOM 2142 C CA . ILE B 1 4 ? 1.74000 19.60400 -47.45700 1.000 19.07860 4 ILE B CA 1
ATOM 2143 C C . ILE B 1 4 ? 1.24000 21.04100 -47.42000 1.000 19.93397 4 ILE B C 1
ATOM 2144 O O . ILE B 1 4 ? 1.31000 21.75500 -48.43000 1.000 20.80513 4 ILE B O 1
ATOM 2149 N N . PHE B 1 5 ? 0.76600 21.46900 -46.25600 1.000 20.45508 5 PHE B N 1
ATOM 2150 C CA . PHE B 1 5 ? 0.43900 22.86000 -45.99400 1.000 20.77618 5 PHE B CA 1
ATOM 2151 C C . PHE B 1 5 ? 1.31400 23.34300 -44.85400 1.000 19.77606 5 PHE B C 1
ATOM 2152 O O . PHE B 1 5 ? 1.50000 22.62400 -43.87200 1.000 20.36297 5 PHE B O 1
ATOM 2160 N N . PHE B 1 6 ? 1.86800 24.54100 -44.97600 1.000 20.24716 6 PHE B N 1
ATOM 2161 C CA . PHE B 1 6 ? 2.57200 25.07500 -43.81600 1.000 21.30782 6 PHE B CA 1
ATOM 2162 C C . PHE B 1 6 ? 2.44800 26.58800 -43.77700 1.000 21.87104 6 PHE B C 1
ATOM 2163 O O . PHE B 1 6 ? 2.49900 27.27000 -44.80200 1.000 23.02645 6 PHE B O 1
ATOM 2171 N N . LYS B 1 7 ? 2.27700 27.09300 -42.56600 1.000 20.81565 7 LYS B N 1
ATOM 2172 C CA . LYS B 1 7 ? 2.28100 28.51300 -42.27500 1.000 21.16833 7 LYS B CA 1
ATOM 2173 C C . LYS B 1 7 ? 3.53500 28.79100 -41.46800 1.000 22.21319 7 LYS B C 1
ATOM 2174 O O . LYS B 1 7 ? 3.77500 28.11500 -40.46100 1.000 24.17132 7 LYS B O 1
ATOM 2180 N N . PHE B 1 8 ? 4.34600 29.75200 -41.89500 1.000 23.38175 8 PHE B N 1
ATOM 2181 C CA . PHE B 1 8 ? 5.49000 30.09200 -41.06500 1.000 27.67437 8 PHE B CA 1
ATOM 2182 C C . PHE B 1 8 ? 5.63600 31.59400 -40.90200 1.000 25.70571 8 PHE B C 1
ATOM 2183 O O . PHE B 1 8 ? 5.26600 32.39200 -41.77200 1.000 27.92966 8 PHE B O 1
ATOM 2191 N N . ASP B 1 9 ? 6.16600 31.95200 -39.74300 1.000 26.75584 9 ASP B N 1
ATOM 2192 C CA . ASP B 1 9 ? 6.27500 33.34200 -39.30700 1.000 28.56658 9 ASP B CA 1
ATOM 2193 C C . ASP B 1 9 ? 7.52500 33.43400 -38.44900 1.000 33.29610 9 ASP B C 1
ATOM 2194 O O . ASP B 1 9 ? 7.52400 33.00900 -37.28200 1.000 32.36177 9 ASP B O 1
ATOM 2199 N N . PRO B 1 10 ? 8.62000 33.96700 -38.99200 1.000 31.38271 10 PRO B N 1
ATOM 2200 C CA . PRO B 1 10 ? 9.87000 34.03700 -38.22000 1.000 33.24609 10 PRO B CA 1
ATOM 2201 C C . PRO B 1 10 ? 9.88500 35.12600 -37.16600 1.000 36.93601 10 PRO B C 1
ATOM 2202 O O . PRO B 1 10 ? 10.85300 35.20000 -36.40100 1.000 45.83971 10 PRO B O 1
ATOM 2206 N N . ARG B 1 11 ? 8.85900 35.97400 -37.10200 1.000 38.73886 11 ARG B N 1
ATOM 2207 C CA . ARG B 1 11 ? 8.79200 37.06900 -36.13700 1.000 45.48966 11 ARG B CA 1
ATOM 2208 C C . ARG B 1 11 ? 7.50000 36.95200 -35.33300 1.000 41.09440 11 ARG B C 1
ATOM 2209 O O . ARG B 1 11 ? 6.62600 37.82800 -35.40600 1.000 41.90502 11 ARG B O 1
ATOM 2211 N N . PRO B 1 12 ? 7.35100 35.88600 -34.54300 1.000 40.72857 12 PRO B N 1
ATOM 2212 C CA . PRO B 1 12 ? 6.11300 35.71700 -33.77500 1.000 45.01856 12 PRO B CA 1
ATOM 2213 C C . PRO B 1 12 ? 5.87900 36.89300 -32.83900 1.000 41.55498 12 PRO B C 1
ATOM 2214 O O . PRO B 1 12 ? 6.78500 37.35600 -32.14100 1.000 42.43667 12 PRO B O 1
ATOM 2218 N N . VAL B 1 13 ? 4.63900 37.38000 -32.84300 1.000 50.28234 13 VAL B N 1
ATOM 2219 C CA . VAL B 1 13 ? 4.30800 38.56300 -32.05900 1.000 58.97549 13 VAL B CA 1
ATOM 2220 C C . VAL B 1 13 ? 4.12600 38.22700 -30.58300 1.000 60.21775 13 VAL B C 1
ATOM 2221 O O . VAL B 1 13 ? 4.27000 39.10600 -29.72300 1.000 62.61277 13 VAL B O 1
ATOM 2225 N N . SER B 1 14 ? 3.80200 36.97900 -30.25300 1.000 55.54613 14 SER B N 1
ATOM 2226 C CA . SER B 1 14 ? 3.46500 36.63700 -28.88100 1.000 52.97214 14 SER B CA 1
ATOM 2227 C C . SER B 1 14 ? 4.07500 35.28600 -28.53900 1.000 47.75046 14 SER B C 1
ATOM 2228 O O . SER B 1 14 ? 4.51600 34.53200 -29.41300 1.000 45.79496 14 SER B O 1
ATOM 2231 N N . LYS B 1 15 ? 4.12900 35.01300 -27.23200 1.000 56.01724 15 LYS B N 1
ATOM 2232 C CA . LYS B 1 15 ? 4.66600 33.74500 -26.74900 1.000 52.90634 15 LYS B CA 1
ATOM 2233 C C . LYS B 1 15 ? 3.83200 32.55900 -27.24500 1.000 44.49218 15 LYS B C 1
ATOM 2234 O O . LYS B 1 15 ? 4.37700 31.52100 -27.64700 1.000 50.24023 15 LYS B O 1
ATOM 2240 N N . ASN B 1 16 ? 2.51400 32.71300 -27.28300 1.000 44.21320 16 ASN B N 1
ATOM 2241 C CA . ASN B 1 16 ? 1.63500 31.64100 -27.71800 1.000 46.31871 16 ASN B CA 1
ATOM 2242 C C . ASN B 1 16 ? 1.56400 31.51700 -29.23100 1.000 45.97393 16 ASN B C 1
ATOM 2243 O O . ASN B 1 16 ? 0.87600 30.62200 -29.72800 1.000 45.48440 16 ASN B O 1
ATOM 2248 N N . ALA B 1 17 ? 2.26200 32.38000 -29.96700 1.000 40.94965 17 ALA B N 1
ATOM 2249 C CA . ALA B 1 17 ? 2.22900 32.34600 -31.42000 1.000 36.92022 17 ALA B CA 1
ATOM 2250 C C . ALA B 1 17 ? 3.13100 31.23700 -31.95300 1.000 33.14082 17 ALA B C 1
ATOM 2251 O O . ALA B 1 17 ? 4.08300 30.80800 -31.29500 1.000 35.48847 17 ALA B O 1
ATOM 2253 N N . TYR B 1 18 ? 2.82300 30.77600 -33.16200 1.000 28.15074 18 TYR B N 1
ATOM 2254 C CA . TYR B 1 18 ? 3.57500 29.70600 -33.79900 1.000 26.30315 18 TYR B CA 1
ATOM 2255 C C . TYR B 1 18 ? 4.54400 30.25100 -34.84200 1.000 32.88026 18 TYR B C 1
ATOM 2256 O O . TYR B 1 18 ? 4.16600 31.07400 -35.68500 1.000 32.19333 18 TYR B O 1
ATOM 2265 N N . ARG B 1 19 ? 5.79200 29.77800 -34.78800 1.000 24.81613 19 ARG B N 1
ATOM 2266 C CA . ARG B 1 19 ? 6.72500 30.01400 -35.88700 1.000 25.30567 19 ARG B CA 1
ATOM 2267 C C . ARG B 1 19 ? 6.44900 29.10100 -37.06700 1.000 25.06353 19 ARG B C 1
ATOM 2268 O O . ARG B 1 19 ? 6.71500 29.47700 -38.21300 1.000 25.83468 19 ARG B O 1
ATOM 2276 N N . LEU B 1 20 ? 5.92700 27.90700 -36.80600 1.000 24.09763 20 LEU B N 1
ATOM 2277 C CA . LEU B 1 20 ? 5.62300 26.95600 -37.86300 1.000 23.86602 20 LEU B CA 1
ATOM 2278 C C . LEU B 1 20 ? 4.38300 26.15900 -37.48600 1.000 22.38953 20 LEU B C 1
ATOM 2279 O O . LEU B 1 20 ? 4.29000 25.62600 -36.37700 1.000 21.41836 20 LEU B O 1
ATOM 2284 N N . ILE B 1 21 ? 3.44400 26.05800 -38.42200 1.000 21.37888 21 ILE B N 1
ATOM 2285 C CA . ILE B 1 21 ? 2.35000 25.09700 -38.35100 1.000 20.04451 21 ILE B CA 1
ATOM 2286 C C . ILE B 1 21 ? 2.37900 24.32600 -39.66200 1.000 21.94737 21 ILE B C 1
ATOM 2287 O O . ILE B 1 21 ? 2.20600 24.91900 -40.73600 1.000 22.96854 21 ILE B O 1
ATOM 2292 N N . LEU B 1 22 ? 2.58100 23.01900 -39.58800 1.000 18.55749 22 LEU B N 1
ATOM 2293 C CA . LEU B 1 22 ? 2.73700 22.20200 -40.78500 1.000 18.78120 22 LEU B CA 1
ATOM 2294 C C . LEU B 1 22 ? 1.83200 20.98200 -40.70100 1.000 19.84712 22 LEU B C 1
ATOM 2295 O O . LEU B 1 22 ? 1.78400 20.30900 -39.67100 1.000 20.70248 22 LEU B O 1
ATOM 2300 N N . ALA B 1 23 ? 1.14700 20.67200 -41.80400 1.000 19.22073 23 ALA B N 1
ATOM 2301 C CA . ALA B 1 23 ? 0.26600 19.51000 -41.87900 1.000 20.44982 23 ALA B CA 1
ATOM 2302 C C . ALA B 1 23 ? 0.53600 18.80700 -43.19500 1.000 20.98673 23 ALA B C 1
ATOM 2303 O O . ALA B 1 23 ? 0.45200 19.44000 -44.25400 1.000 20.58668 23 ALA B O 1
ATOM 2305 N N . ALA B 1 24 ? 0.85000 17.51300 -43.14700 1.000 18.91806 24 ALA B N 1
ATOM 2306 C CA . ALA B 1 24 ? 1.29600 16.80800 -44.34800 1.000 19.63130 24 ALA B CA 1
ATOM 2307 C C . ALA B 1 24 ? 0.72200 15.39900 -44.43100 1.000 18.67066 24 ALA B C 1
ATOM 2308 O O . ALA B 1 24 ? 0.72400 14.64700 -43.45100 1.000 19.57077 24 ALA B O 1
ATOM 2310 N N . ASN B 1 25 ? 0.24500 15.04700 -45.62300 1.000 19.42338 25 ASN B N 1
ATOM 2311 C CA . ASN B 1 25 ? -0.11300 13.68100 -45.96800 1.000 20.00503 25 ASN B CA 1
ATOM 2312 C C . ASN B 1 25 ? 0.98900 13.09200 -46.82600 1.000 21.55785 25 ASN B C 1
ATOM 2313 O O . ASN B 1 25 ? 1.43000 13.72500 -47.79800 1.000 22.27899 25 ASN B O 1
ATOM 2318 N N . ARG B 1 26 ? 1.41500 11.88400 -46.47700 1.000 20.69985 26 ARG B N 1
ATOM 2319 C CA . ARG B 1 26 ? 2.27500 11.06700 -47.32500 1.000 21.36046 26 ARG B CA 1
ATOM 2320 C C . ARG B 1 26 ? 1.39600 10.03400 -48.01100 1.000 23.88707 26 ARG B C 1
ATOM 2321 O O . ARG B 1 26 ? 0.74500 9.22100 -47.34200 1.000 24.12131 26 ARG B O 1
ATOM 2329 N N . ASP B 1 27 ? 1.36500 10.08000 -49.33800 1.000 22.90011 27 ASP B N 1
ATOM 2330 C CA . ASP B 1 27 ? 0.63200 9.12000 -50.14600 1.000 23.26858 27 ASP B CA 1
ATOM 2331 C C . ASP B 1 27 ? 1.63300 8.17700 -50.78700 1.000 23.04224 27 ASP B C 1
ATOM 2332 O O . ASP B 1 27 ? 2.63100 8.62500 -51.36200 1.000 27.05324 27 ASP B O 1
ATOM 2337 N N . GLU B 1 28 ? 1.36100 6.88200 -50.70600 1.000 23.43702 28 GLU B N 1
ATOM 2338 C CA . GLU B 1 28 ? 2.32200 5.89300 -51.17500 1.000 29.84832 28 GLU B CA 1
ATOM 2339 C C . GLU B 1 28 ? 1.58800 4.57800 -51.36200 1.000 29.17718 28 GLU B C 1
ATOM 2340 O O . GLU B 1 28 ? 0.48400 4.38400 -50.84400 1.000 28.76398 28 GLU B O 1
ATOM 2346 N N . PHE B 1 29 ? 2.19700 3.68500 -52.13700 1.000 30.25889 29 PHE B N 1
ATOM 2347 C CA . PHE B 1 29 ? 1.67500 2.33000 -52.22600 1.000 32.58285 29 PHE B CA 1
ATOM 2348 C C . PHE B 1 29 ? 1.72500 1.68400 -50.84700 1.000 33.65140 29 PHE B C 1
ATOM 2349 O O . PHE B 1 29 ? 2.69800 1.84600 -50.10500 1.000 35.07526 29 PHE B O 1
ATOM 2357 N N . TYR B 1 30 ? 0.63900 1.00200 -50.48300 1.000 34.30674 30 TYR B N 1
ATOM 2358 C CA . TYR B 1 30 ? 0.53300 0.43600 -49.14200 1.000 34.32254 30 TYR B CA 1
ATOM 2359 C C . TYR B 1 30 ? 1.56100 -0.66600 -48.91200 1.000 37.58082 30 TYR B C 1
ATOM 2360 O O . TYR B 1 30 ? 1.89500 -0.95900 -47.76100 1.000 42.41561 30 TYR B O 1
ATOM 2369 N N . SER B 1 31 ? 2.10000 -1.24600 -49.99000 1.000 39.62054 31 SER B N 1
ATOM 2370 C CA . SER B 1 31 ? 3.05400 -2.34400 -49.88700 1.000 44.38690 31 SER B CA 1
ATOM 2371 C C . SER B 1 31 ? 4.44800 -1.89500 -49.46100 1.000 44.05528 31 SER B C 1
ATOM 2372 O O . SER B 1 31 ? 5.24200 -2.73100 -49.01900 1.000 47.78468 31 SER B O 1
ATOM 2375 N N . ARG B 1 32 ? 4.76600 -0.61300 -49.57900 1.000 36.96759 32 ARG B N 1
ATOM 2376 C CA . ARG B 1 32 ? 6.13100 -0.15400 -49.32400 1.000 34.10409 32 ARG B CA 1
ATOM 2377 C C . ARG B 1 32 ? 6.44600 -0.18400 -47.83400 1.000 35.97537 32 ARG B C 1
ATOM 2378 O O . ARG B 1 32 ? 5.75600 0.48000 -47.04800 1.000 37.22288 32 ARG B O 1
ATOM 2386 N N . PRO B 1 33 ? 7.47800 -0.90900 -47.40600 1.000 36.84126 33 PRO B N 1
ATOM 2387 C CA . PRO B 1 33 ? 7.78000 -0.99000 -45.97000 1.000 35.88588 33 PRO B CA 1
ATOM 2388 C C . PRO B 1 33 ? 8.23500 0.34500 -45.40600 1.000 33.35926 33 PRO B C 1
ATOM 2389 O O . PRO B 1 33 ? 8.98100 1.09500 -46.03900 1.000 33.43822 33 PRO B O 1
ATOM 2393 N N . SER B 1 34 ? 7.79100 0.63400 -44.18600 1.000 34.02250 34 SER B N 1
ATOM 2394 C CA . SER B 1 34 ? 8.11100 1.90200 -43.55500 1.000 29.14560 34 SER B CA 1
ATOM 2395 C C . SER B 1 34 ? 8.23100 1.68200 -42.05700 1.000 29.26667 34 SER B C 1
ATOM 2396 O O . SER B 1 34 ? 7.65700 0.73900 -41.50500 1.000 35.66217 34 SER B O 1
ATOM 2399 N N . LYS B 1 35 ? 9.00600 2.54800 -41.41900 1.000 28.24023 35 LYS B N 1
ATOM 2400 C CA . LYS B 1 35 ? 9.15700 2.57700 -39.97200 1.000 28.42446 35 LYS B CA 1
ATOM 2401 C C . LYS B 1 35 ? 8.44700 3.80500 -39.42900 1.000 26.51634 35 LYS B C 1
ATOM 2402 O O . LYS B 1 35 ? 8.57500 4.89600 -39.99000 1.000 26.43738 35 LYS B O 1
ATOM 2408 N N . LEU B 1 36 ? 7.71300 3.62300 -38.33300 1.000 27.91651 36 LEU B N 1
ATOM 2409 C CA . LEU B 1 36 ? 7.02200 4.74300 -37.71600 1.000 26.58477 36 LEU B CA 1
ATOM 2410 C C . LEU B 1 36 ? 8.03800 5.70600 -37.10600 1.000 24.40029 36 LEU B C 1
ATOM 2411 O O . LEU B 1 36 ? 9.15900 5.32900 -36.74400 1.000 26.39264 36 LEU B O 1
ATOM 2416 N N . ALA B 1 37 ? 7.62200 6.96200 -36.97400 1.000 24.03972 37 ALA B N 1
ATOM 2417 C CA . ALA B 1 37 ? 8.53900 8.01800 -36.57100 1.000 23.32648 37 ALA B CA 1
ATOM 2418 C C . ALA B 1 37 ? 9.06800 7.79300 -35.15900 1.000 22.16582 37 ALA B C 1
ATOM 2419 O O . ALA B 1 37 ? 8.32700 7.43400 -34.23300 1.000 26.44001 37 ALA B O 1
ATOM 2421 N N . ASP B 1 38 ? 10.37300 8.00000 -35.01300 1.000 23.55019 38 ASP B N 1
ATOM 2422 C CA . ASP B 1 38 ? 11.07000 7.93500 -33.73600 1.000 24.55031 38 ASP B CA 1
ATOM 2423 C C . ASP B 1 38 ? 12.39300 8.66100 -33.93100 1.000 23.60283 38 ASP B C 1
ATOM 2424 O O . ASP B 1 38 ? 12.74400 9.05800 -35.04800 1.000 25.80836 38 ASP B O 1
ATOM 2429 N N . PHE B 1 39 ? 13.12100 8.84400 -32.83700 1.000 25.98469 39 PHE B N 1
ATOM 2430 C CA . PHE B 1 39 ? 14.39300 9.54700 -32.90600 1.000 25.25040 39 PHE B CA 1
ATOM 2431 C C . PHE B 1 39 ? 15.49600 8.61500 -33.39100 1.000 26.80058 39 PHE B C 1
ATOM 2432 O O . PHE B 1 39 ? 15.52500 7.42700 -33.04800 1.000 33.60666 39 PHE B O 1
ATOM 2440 N N . TRP B 1 40 ? 16.41000 9.16600 -34.19300 1.000 28.40341 40 TRP B N 1
ATOM 2441 C CA . TRP B 1 40 ? 17.56300 8.42400 -34.69500 1.000 31.72749 40 TRP B CA 1
ATOM 2442 C C . TRP B 1 40 ? 18.70000 9.40100 -34.97200 1.000 31.24585 40 TRP B C 1
ATOM 2443 O O . TRP B 1 40 ? 18.59200 10.60600 -34.71600 1.000 31.45377 40 TRP B O 1
ATOM 2454 N N . GLY B 1 41 ? 19.80100 8.87000 -35.50700 1.000 32.72234 41 GLY B N 1
ATOM 2455 C CA . GLY B 1 41 ? 20.96000 9.68000 -35.81500 1.000 35.75955 41 GLY B CA 1
ATOM 2456 C C . GLY B 1 41 ? 21.84400 9.91600 -34.60500 1.000 42.63932 41 GLY B C 1
ATOM 2457 O O . GLY B 1 41 ? 21.60900 9.41100 -33.50200 1.000 41.58657 41 GLY B O 1
ATOM 2458 N N . ASN B 1 42 ? 22.89000 10.71200 -34.82400 1.000 43.22360 42 ASN B N 1
ATOM 2459 C CA . ASN B 1 42 ? 23.84100 11.01900 -33.76100 1.000 42.58932 42 ASN B CA 1
ATOM 2460 C C . ASN B 1 42 ? 23.13100 11.68800 -32.59200 1.000 48.14788 42 ASN B C 1
ATOM 2461 O O . ASN B 1 42 ? 22.43800 12.69700 -32.76700 1.000 48.96640 42 ASN B O 1
ATOM 2463 N N . ASN B 1 43 ? 23.28600 11.10700 -31.40500 1.000 49.62437 43 ASN B N 1
ATOM 2464 C CA . ASN B 1 43 ? 22.67200 11.60500 -30.17700 1.000 54.16439 43 ASN B CA 1
ATOM 2465 C C . ASN B 1 43 ? 21.14600 11.65400 -30.27800 1.000 41.72079 43 ASN B C 1
ATOM 2466 O O . ASN B 1 43 ? 20.49200 12.40200 -29.54300 1.000 40.38116 43 ASN B O 1
ATOM 2471 N N . ASN B 1 44 ? 20.56300 10.85700 -31.17700 1.000 37.13603 44 ASN B N 1
ATOM 2472 C CA . ASN B 1 44 ? 19.10500 10.75600 -31.31000 1.000 35.19369 44 ASN B CA 1
ATOM 2473 C C . ASN B 1 44 ? 18.45900 12.11200 -31.54700 1.000 33.99355 44 ASN B C 1
ATOM 2474 O O . ASN B 1 44 ? 17.37300 12.39600 -31.03800 1.000 34.73311 44 ASN B O 1
ATOM 2479 N N . GLU B 1 45 ? 19.11700 12.95300 -32.33800 1.000 33.38821 45 GLU B N 1
ATOM 2480 C CA . GLU B 1 45 ? 18.64200 14.31200 -32.54900 1.000 29.23245 45 GLU B CA 1
ATOM 2481 C C . GLU B 1 45 ? 17.70100 14.45400 -33.73700 1.000 31.00109 45 GLU B C 1
ATOM 2482 O O . GLU B 1 45 ? 17.16700 15.54600 -33.94100 1.000 30.96687 45 GLU B O 1
ATOM 2488 N N . ILE B 1 46 ? 17.46600 13.39700 -34.51700 1.000 26.82953 46 ILE B N 1
ATOM 2489 C CA . ILE B 1 46 ? 16.64900 13.48900 -35.72400 1.000 24.38187 46 ILE B CA 1
ATOM 2490 C C . ILE B 1 46 ? 15.36500 12.70300 -35.51500 1.000 24.61085 46 ILE B C 1
ATOM 2491 O O . ILE B 1 46 ? 15.39900 11.55100 -35.06800 1.000 26.99008 46 ILE B O 1
ATOM 2496 N N . LEU B 1 47 ? 14.23600 13.32200 -35.83700 1.000 23.21068 47 LEU B N 1
ATOM 2497 C CA . LEU B 1 47 ? 12.92300 12.71000 -35.68100 1.000 23.23173 47 LEU B CA 1
ATOM 2498 C C . LEU B 1 47 ? 12.26400 12.60100 -37.04700 1.000 22.95538 47 LEU B C 1
ATOM 2499 O O . LEU B 1 47 ? 12.02100 13.61800 -37.70600 1.000 20.82355 47 LEU B O 1
ATOM 2504 N N . SER B 1 48 ? 11.97800 11.37400 -37.47400 1.000 23.02381 48 SER B N 1
ATOM 2505 C CA . SER B 1 48 ? 11.26100 11.15800 -38.72700 1.000 23.11593 48 SER B CA 1
ATOM 2506 C C . SER B 1 48 ? 10.86500 9.69300 -38.80800 1.000 23.42649 48 SER B C 1
ATOM 2507 O O . SER B 1 48 ? 11.43800 8.84000 -38.12700 1.000 25.58728 48 SER B O 1
ATOM 2510 N N . GLY B 1 49 ? 9.84700 9.42300 -39.62300 1.000 24.41082 49 GLY B N 1
ATOM 2511 C CA . GLY B 1 49 ? 9.63400 8.08000 -40.12100 1.000 22.03685 49 GLY B CA 1
ATOM 2512 C C . GLY B 1 49 ? 10.72700 7.72900 -41.11200 1.000 26.28999 49 GLY B C 1
ATOM 2513 O O . GLY B 1 49 ? 11.47600 8.58800 -41.57200 1.000 27.04272 49 GLY B O 1
ATOM 2514 N N . LEU B 1 50 ? 10.85100 6.43900 -41.42000 1.000 26.62161 50 LEU B N 1
ATOM 2515 C CA . LEU B 1 50 ? 11.92000 5.97600 -42.30000 1.000 25.98469 50 LEU B CA 1
ATOM 2516 C C . LEU B 1 50 ? 11.39300 5.02300 -43.35800 1.000 27.99546 50 LEU B C 1
ATOM 2517 O O . LEU B 1 50 ? 10.59500 4.12600 -43.07300 1.000 29.98254 50 LEU B O 1
ATOM 2522 N N . ASP B 1 51 ? 11.88500 5.20000 -44.58100 1.000 29.05612 51 ASP B N 1
ATOM 2523 C CA . ASP B 1 51 ? 11.62800 4.24400 -45.64800 1.000 31.83803 51 ASP B CA 1
ATOM 2524 C C . ASP B 1 51 ? 12.42600 2.96800 -45.39900 1.000 34.33306 51 ASP B C 1
ATOM 2525 O O . ASP B 1 51 ? 13.59300 3.01500 -45.00100 1.000 39.73371 51 ASP B O 1
ATOM 2530 N N . MET B 1 52 ? 11.78800 1.81500 -45.61600 1.000 34.80154 52 MET B N 1
ATOM 2531 C CA . MET B 1 52 ? 12.44700 0.52900 -45.42000 1.000 35.10947 52 MET B CA 1
ATOM 2532 C C . MET B 1 52 ? 12.47700 -0.31800 -46.68800 1.000 39.66002 52 MET B C 1
ATOM 2533 O O . MET B 1 52 ? 12.77700 -1.51800 -46.61300 1.000 43.73419 52 MET B O 1
ATOM 2535 N N . GLU B 1 53 ? 12.17500 0.26700 -47.84500 1.000 39.70739 53 GLU B N 1
ATOM 2536 C CA . GLU B 1 53 ? 12.27600 -0.46800 -49.09900 1.000 41.94713 53 GLU B CA 1
ATOM 2537 C C . GLU B 1 53 ? 13.71000 -0.92800 -49.32500 1.000 39.33103 53 GLU B C 1
ATOM 2538 O O . GLU B 1 53 ? 14.65900 -0.17400 -49.09100 1.000 39.14417 53 GLU B O 1
ATOM 2544 N N . GLU B 1 54 ? 13.86000 -2.17200 -49.79000 1.000 43.62628 54 GLU B N 1
ATOM 2545 C CA . GLU B 1 54 ? 15.18100 -2.77300 -49.94200 1.000 49.10062 54 GLU B CA 1
ATOM 2546 C C . GLU B 1 54 ? 16.04100 -1.93900 -50.88400 1.000 48.44528 54 GLU B C 1
ATOM 2547 O O . GLU B 1 54 ? 15.60300 -1.56000 -51.97300 1.000 52.15099 54 GLU B O 1
ATOM 2549 N N . GLY B 1 55 ? 17.26200 -1.63100 -50.44400 1.000 46.48715 55 GLY B N 1
ATOM 2550 C CA . GLY B 1 55 ? 18.16900 -0.79400 -51.19800 1.000 52.45892 55 GLY B CA 1
ATOM 2551 C C . GLY B 1 55 ? 18.01400 0.69200 -50.95700 1.000 49.74017 55 GLY B C 1
ATOM 2552 O O . GLY B 1 55 ? 18.89100 1.46600 -51.36200 1.000 48.37685 55 GLY B O 1
ATOM 2553 N N . LYS B 1 56 ? 16.92700 1.11700 -50.31400 1.000 40.36537 56 LYS B N 1
ATOM 2554 C CA . LYS B 1 56 ? 16.69000 2.52900 -50.05100 1.000 38.87045 56 LYS B CA 1
ATOM 2555 C C . LYS B 1 56 ? 16.43900 2.79000 -48.57200 1.000 35.97273 56 LYS B C 1
ATOM 2556 O O . LYS B 1 56 ? 15.90700 3.84700 -48.22000 1.000 36.94390 56 LYS B O 1
ATOM 2562 N N . GLU B 1 57 ? 16.81600 1.85300 -47.70500 1.000 40.48643 57 GLU B N 1
ATOM 2563 C CA . GLU B 1 57 ? 16.50200 1.98300 -46.29000 1.000 34.70153 57 GLU B CA 1
ATOM 2564 C C . GLU B 1 57 ? 17.13100 3.24200 -45.71100 1.000 36.69914 57 GLU B C 1
ATOM 2565 O O . GLU B 1 57 ? 18.25800 3.61200 -46.05500 1.000 41.76027 57 GLU B O 1
ATOM 2571 N N . GLY B 1 58 ? 16.39000 3.90400 -44.83400 1.000 35.26212 58 GLY B N 1
ATOM 2572 C CA . GLY B 1 58 ? 16.88200 5.08300 -44.15900 1.000 34.87523 58 GLY B CA 1
ATOM 2573 C C . GLY B 1 58 ? 16.55600 6.39700 -44.82900 1.000 34.84365 58 GLY B C 1
ATOM 2574 O O . GLY B 1 58 ? 16.88500 7.45300 -44.27300 1.000 34.00408 58 GLY B O 1
ATOM 2575 N N . GLY B 1 59 ? 15.92800 6.37800 -45.99900 1.000 32.30651 59 GLY B N 1
ATOM 2576 C CA . GLY B 1 59 ? 15.40700 7.60700 -46.55800 1.000 30.73263 59 GLY B CA 1
ATOM 2577 C C . GLY B 1 59 ? 14.16000 8.06600 -45.82600 1.000 27.10851 59 GLY B C 1
ATOM 2578 O O . GLY B 1 59 ? 13.53500 7.31500 -45.07500 1.000 28.29287 59 GLY B O 1
ATOM 2579 N N . THR B 1 60 ? 13.79200 9.33000 -46.02600 1.000 24.27133 60 THR B N 1
ATOM 2580 C CA . THR B 1 60 ? 12.53200 9.80500 -45.47100 1.000 23.74232 60 THR B CA 1
ATOM 2581 C C . THR B 1 60 ? 11.97800 10.93800 -46.31900 1.000 26.41633 60 THR B C 1
ATOM 2582 O O . THR B 1 60 ? 12.64500 11.48200 -47.20600 1.000 28.52184 60 THR B O 1
ATOM 2586 N N . TRP B 1 61 ? 10.71800 11.25500 -46.03300 1.000 23.93708 61 TRP B N 1
ATOM 2587 C CA . TRP B 1 61 ? 9.93300 12.25700 -46.73800 1.000 22.83432 61 TRP B CA 1
ATOM 2588 C C . TRP B 1 61 ? 9.72100 13.52200 -45.92000 1.000 23.89234 61 TRP B C 1
ATOM 2589 O O . TRP B 1 61 ? 9.28400 14.53600 -46.47800 1.000 22.46585 61 TRP B O 1
ATOM 2600 N N . LEU B 1 62 ? 9.99200 13.48400 -44.61400 1.000 21.78419 62 LEU B N 1
ATOM 2601 C CA . LEU B 1 62 ? 9.69200 14.59800 -43.72400 1.000 20.05767 62 LEU B CA 1
ATOM 2602 C C . LEU B 1 62 ? 10.37500 14.36400 -42.39000 1.000 20.88671 62 LEU B C 1
ATOM 2603 O O . LEU B 1 62 ? 10.19900 13.30400 -41.78600 1.000 23.41597 62 LEU B O 1
ATOM 2608 N N . GLY B 1 63 ? 11.14700 15.33000 -41.92000 1.000 21.17886 63 GLY B N 1
ATOM 2609 C CA . GLY B 1 63 ? 11.77900 15.16100 -40.62600 1.000 22.85011 63 GLY B CA 1
ATOM 2610 C C . GLY B 1 63 ? 12.24500 16.47800 -40.06100 1.000 21.78945 63 GLY B C 1
ATOM 2611 O O . GLY B 1 63 ? 12.32800 17.49100 -40.76300 1.000 22.06054 63 GLY B O 1
ATOM 2612 N N . ILE B 1 64 ? 12.55600 16.44800 -38.76900 1.000 22.66851 64 ILE B N 1
ATOM 2613 C CA . ILE B 1 64 ? 13.04600 17.61500 -38.05100 1.000 22.36584 64 ILE B CA 1
ATOM 2614 C C . ILE B 1 64 ? 14.13400 17.15300 -37.10600 1.000 25.56096 64 ILE B C 1
ATOM 2615 O O . ILE B 1 64 ? 14.06700 16.04700 -36.56100 1.000 27.65068 64 ILE B O 1
ATOM 2620 N N . SER B 1 65 ? 15.14900 17.98800 -36.92900 1.000 25.82941 65 SER B N 1
ATOM 2621 C CA . SER B 1 65 ? 16.19100 17.71800 -35.95800 1.000 25.67413 65 SER B CA 1
ATOM 2622 C C . SER B 1 65 ? 16.02900 18.63200 -34.74900 1.000 28.68765 65 SER B C 1
ATOM 2623 O O . SER B 1 65 ? 15.42500 19.70400 -34.83500 1.000 30.33785 65 SER B O 1
ATOM 2626 N N . THR B 1 66 ? 16.57900 18.20500 -33.61200 1.000 28.97453 66 THR B N 1
ATOM 2627 C CA . THR B 1 66 ? 16.45600 19.02900 -32.41500 1.000 29.66671 66 THR B CA 1
ATOM 2628 C C . THR B 1 66 ? 17.32900 20.27500 -32.47600 1.000 35.34898 66 THR B C 1
ATOM 2629 O O . THR B 1 66 ? 17.18600 21.15300 -31.61800 1.000 40.84437 66 THR B O 1
ATOM 2633 N N . ARG B 1 67 ? 18.22400 20.36700 -33.45500 1.000 34.94366 67 ARG B N 1
ATOM 2634 C CA . ARG B 1 67 ? 19.00400 21.57000 -33.70600 1.000 41.76817 67 ARG B CA 1
ATOM 2635 C C . ARG B 1 67 ? 18.29300 22.55400 -34.63400 1.000 36.98338 67 ARG B C 1
ATOM 2636 O O . ARG B 1 67 ? 18.85000 23.61400 -34.93100 1.000 47.62676 67 ARG B O 1
ATOM 2644 N N . GLY B 1 68 ? 17.09100 22.23000 -35.10400 1.000 31.62221 68 GLY B N 1
ATOM 2645 C CA . GLY B 1 68 ? 16.28500 23.16200 -35.86900 1.000 31.53273 68 GLY B CA 1
ATOM 2646 C C . GLY B 1 68 ? 16.21100 22.92000 -37.36200 1.000 37.28079 68 GLY B C 1
ATOM 2647 O O . GLY B 1 68 ? 15.54600 23.69500 -38.06700 1.000 34.00671 68 GLY B O 1
ATOM 2648 N N . LYS B 1 69 ? 16.85000 21.87900 -37.87700 1.000 26.94007 69 LYS B N 1
ATOM 2649 C CA . LYS B 1 69 ? 16.73000 21.59000 -39.30000 1.000 25.48463 69 LYS B CA 1
ATOM 2650 C C . LYS B 1 69 ? 15.40800 20.89000 -39.57500 1.000 24.91878 69 LYS B C 1
ATOM 2651 O O . LYS B 1 69 ? 14.96100 20.05000 -38.79100 1.000 26.56634 69 LYS B O 1
ATOM 2657 N N . LEU B 1 70 ? 14.77600 21.23900 -40.69300 1.000 23.05276 70 LEU B N 1
ATOM 2658 C CA . LEU B 1 70 ? 13.54800 20.58300 -41.11700 1.000 23.45018 70 LEU B CA 1
ATOM 2659 C C . LEU B 1 70 ? 13.58000 20.45800 -42.63100 1.000 22.08949 70 LEU B C 1
ATOM 2660 O O . LEU B 1 70 ? 14.01700 21.37900 -43.32200 1.000 23.57388 70 LEU B O 1
ATOM 2665 N N . ALA B 1 71 ? 13.12500 19.31900 -43.15000 1.000 22.37374 71 ALA B N 1
ATOM 2666 C CA . ALA B 1 71 ? 13.00300 19.19000 -44.59300 1.000 22.21582 71 ALA B CA 1
ATOM 2667 C C . ALA B 1 71 ? 11.82600 18.28900 -44.93000 1.000 19.96029 71 ALA B C 1
ATOM 2668 O O . ALA B 1 71 ? 11.42500 17.43600 -44.13400 1.000 20.67353 71 ALA B O 1
ATOM 2670 N N . ALA B 1 72 ? 11.27500 18.49400 -46.12600 1.000 21.47363 72 ALA B N 1
ATOM 2671 C CA . ALA B 1 72 ? 10.12900 17.73500 -46.60500 1.000 21.21570 72 ALA B CA 1
ATOM 2672 C C . ALA B 1 72 ? 10.23800 17.56300 -48.11100 1.000 22.76326 72 ALA B C 1
ATOM 2673 O O . ALA B 1 72 ? 10.74200 18.44000 -48.81500 1.000 22.45269 72 ALA B O 1
ATOM 2675 N N . LEU B 1 73 ? 9.75500 16.42600 -48.60100 1.000 20.55773 73 LEU B N 1
ATOM 2676 C CA . LEU B 1 73 ? 9.81400 16.13900 -50.02800 1.000 21.04463 73 LEU B CA 1
ATOM 2677 C C . LEU B 1 73 ? 8.48100 15.59200 -50.51200 1.000 21.91052 73 LEU B C 1
ATOM 2678 O O . LEU B 1 73 ? 7.83500 14.80800 -49.81300 1.000 25.06880 73 LEU B O 1
ATOM 2683 N N . THR B 1 74 ? 8.06800 16.01900 -51.70800 1.000 20.76828 74 THR B N 1
ATOM 2684 C CA . THR B 1 74 ? 6.98600 15.37000 -52.44000 1.000 19.63130 74 THR B CA 1
ATOM 2685 C C . THR B 1 74 ? 7.49000 14.93700 -53.80800 1.000 22.82905 74 THR B C 1
ATOM 2686 O O . THR B 1 74 ? 8.37400 15.57200 -54.39500 1.000 25.77677 74 THR B O 1
ATOM 2690 N N . ASN B 1 75 ? 6.93400 13.84300 -54.32300 1.000 23.07382 75 ASN B N 1
ATOM 2691 C CA . ASN B 1 75 ? 7.25300 13.43800 -55.68100 1.000 25.71098 75 ASN B CA 1
ATOM 2692 C C . ASN B 1 75 ? 6.49900 14.30000 -56.68600 1.000 30.21415 75 ASN B C 1
ATOM 2693 O O . ASN B 1 75 ? 5.40600 14.79900 -56.41600 1.000 30.61683 75 ASN B O 1
ATOM 2698 N N . TYR B 1 76 ? 7.10100 14.48500 -57.85100 1.000 23.82128 76 TYR B N 1
ATOM 2699 C CA . TYR B 1 76 ? 6.43100 15.13500 -58.96800 1.000 25.10564 76 TYR B CA 1
ATOM 2700 C C . TYR B 1 76 ? 5.73900 14.05900 -59.79600 1.000 25.23197 76 TYR B C 1
ATOM 2701 O O . TYR B 1 76 ? 6.39900 13.14300 -60.29800 1.000 29.28772 76 TYR B O 1
ATOM 2710 N N . LEU B 1 77 ? 4.41500 14.15900 -59.92800 1.000 22.65008 77 LEU B N 1
ATOM 2711 C CA . LEU B 1 77 ? 3.64500 13.17800 -60.69300 1.000 23.31069 77 LEU B CA 1
ATOM 2712 C C . LEU B 1 77 ? 4.11700 13.10100 -62.14200 1.000 25.87415 77 LEU B C 1
ATOM 2713 O O . LEU B 1 77 ? 4.13900 14.11100 -62.85100 1.000 27.54541 77 LEU B O 1
ATOM 2718 N N . GLN B 1 78 ? 4.46100 11.89500 -62.58700 1.000 26.12945 78 GLN B N 1
ATOM 2719 C CA . GLN B 1 78 ? 4.92900 11.65300 -63.94400 1.000 27.24800 78 GLN B CA 1
ATOM 2720 C C . GLN B 1 78 ? 4.21900 10.44200 -64.53000 1.000 30.92476 78 GLN B C 1
ATOM 2721 O O . GLN B 1 78 ? 3.88500 9.50500 -63.80000 1.000 39.18365 78 GLN B O 1
ATOM 2727 N N . PRO B 1 79 ? 3.96800 10.43300 -65.84100 1.000 35.11737 79 PRO B N 1
ATOM 2728 C CA . PRO B 1 79 ? 3.38900 9.22900 -66.46100 1.000 36.33067 79 PRO B CA 1
ATOM 2729 C C . PRO B 1 79 ? 4.35900 8.06200 -66.53900 1.000 38.15984 79 PRO B C 1
ATOM 2730 O O . PRO B 1 79 ? 3.91200 6.92700 -66.75300 1.000 45.72654 79 PRO B O 1
ATOM 2734 N N . GLN B 1 80 ? 5.65900 8.30000 -66.38000 1.000 38.37565 80 GLN B N 1
ATOM 2735 C CA . GLN B 1 80 ? 6.67000 7.25300 -66.45900 1.000 43.74209 80 GLN B CA 1
ATOM 2736 C C . GLN B 1 80 ? 7.85900 7.68400 -65.61100 1.000 45.42387 80 GLN B C 1
ATOM 2737 O O . GLN B 1 80 ? 8.10000 8.87900 -65.42800 1.000 45.29490 80 GLN B O 1
ATOM 2739 N N . LEU B 1 81 ? 8.59300 6.69900 -65.09300 1.000 42.47088 81 LEU B N 1
ATOM 2740 C CA . LEU B 1 81 ? 9.73200 6.93300 -64.21700 1.000 43.51048 81 LEU B CA 1
ATOM 2741 C C . LEU B 1 81 ? 11.00100 6.34000 -64.81200 1.000 44.43691 81 LEU B C 1
ATOM 2742 O O . LEU B 1 81 ? 10.95500 5.36700 -65.57200 1.000 48.90850 81 LEU B O 1
ATOM 2747 N N . ASP B 1 82 ? 12.13700 6.92600 -64.44000 1.000 43.08148 82 ASP B N 1
ATOM 2748 C CA . ASP B 1 82 ? 13.45000 6.35500 -64.73600 1.000 42.04978 82 ASP B CA 1
ATOM 2749 C C . ASP B 1 82 ? 13.81500 5.42800 -63.58300 1.000 45.98709 82 ASP B C 1
ATOM 2750 O O . ASP B 1 82 ? 14.16000 5.88800 -62.49100 1.000 45.43703 82 ASP B O 1
ATOM 2755 N N . TRP B 1 83 ? 13.74900 4.11900 -63.82200 1.000 50.52185 83 TRP B N 1
ATOM 2756 C CA . TRP B 1 83 ? 13.97100 3.17900 -62.73200 1.000 52.41418 83 TRP B CA 1
ATOM 2757 C C . TRP B 1 83 ? 15.43900 3.05400 -62.34200 1.000 56.35939 83 TRP B C 1
ATOM 2758 O O . TRP B 1 83 ? 15.73500 2.43100 -61.31700 1.000 58.47017 83 TRP B O 1
ATOM 2769 N N . GLN B 1 84 ? 16.35500 3.63600 -63.11400 1.000 53.78803 84 GLN B N 1
ATOM 2770 C CA . GLN B 1 84 ? 17.77300 3.62900 -62.78400 1.000 56.79365 84 GLN B CA 1
ATOM 2771 C C . GLN B 1 84 ? 18.21700 4.90700 -62.08200 1.000 52.09046 84 GLN B C 1
ATOM 2772 O O . GLN B 1 84 ? 19.42100 5.13900 -61.94100 1.000 59.32817 84 GLN B O 1
ATOM 2774 N N . ALA B 1 85 ? 17.27600 5.73600 -61.64100 1.000 43.31309 85 ALA B N 1
ATOM 2775 C CA . ALA B 1 85 ? 17.61000 7.00100 -61.00300 1.000 41.29969 85 ALA B CA 1
ATOM 2776 C C . ALA B 1 85 ? 17.93800 6.80200 -59.52600 1.000 44.90275 85 ALA B C 1
ATOM 2777 O O . ALA B 1 85 ? 17.59000 5.79000 -58.91300 1.000 45.67916 85 ALA B O 1
ATOM 2779 N N . ARG B 1 86 ? 18.61700 7.79500 -58.95600 1.000 39.94689 86 ARG B N 1
ATOM 2780 C CA . ARG B 1 86 ? 18.86000 7.79900 -57.52200 1.000 42.98673 86 ARG B CA 1
ATOM 2781 C C . ARG B 1 86 ? 17.53900 7.93800 -56.77400 1.000 38.67306 86 ARG B C 1
ATOM 2782 O O . ARG B 1 86 ? 16.65100 8.68600 -57.18900 1.000 37.94402 86 ARG B O 1
ATOM 2790 N N . GLY B 1 87 ? 17.40700 7.20800 -55.67000 1.000 40.33905 87 GLY B N 1
ATOM 2791 C CA . GLY B 1 87 ? 16.22900 7.35800 -54.83700 1.000 35.07263 87 GLY B CA 1
ATOM 2792 C C . GLY B 1 87 ? 16.14600 8.74400 -54.22600 1.000 34.62520 87 GLY B C 1
ATOM 2793 O O . GLY B 1 87 ? 17.15300 9.36800 -53.88900 1.000 35.04894 87 GLY B O 1
ATOM 2794 N N . ARG B 1 88 ? 14.91400 9.23100 -54.07900 1.000 29.71146 88 ARG B N 1
ATOM 2795 C CA . ARG B 1 88 ? 14.68400 10.57600 -53.56700 1.000 26.89007 88 ARG B CA 1
ATOM 2796 C C . ARG B 1 88 ? 14.70900 10.64400 -52.04500 1.000 25.21355 88 ARG B C 1
ATOM 2797 O O . ARG B 1 88 ? 14.78800 11.74800 -51.49600 1.000 27.74543 88 ARG B O 1
ATOM 2805 N N . GLY B 1 89 ? 14.66700 9.49700 -51.36300 1.000 30.61946 89 GLY B N 1
ATOM 2806 C CA . GLY B 1 89 ? 14.59200 9.50700 -49.90700 1.000 32.37230 89 GLY B CA 1
ATOM 2807 C C . GLY B 1 89 ? 15.83000 10.07100 -49.23600 1.000 29.64829 89 GLY B C 1
ATOM 2808 O O . GLY B 1 89 ? 15.76700 10.53400 -48.09100 1.000 31.93278 89 GLY B O 1
ATOM 2809 N N . GLU B 1 90 ? 16.97200 10.04200 -49.92600 1.000 29.67198 90 GLU B N 1
ATOM 2810 C CA . GLU B 1 90 ? 18.20000 10.56700 -49.33900 1.000 28.73239 90 GLU B CA 1
ATOM 2811 C C . GLU B 1 90 ? 18.21800 12.09300 -49.27500 1.000 28.22180 90 GLU B C 1
ATOM 2812 O O . GLU B 1 90 ? 19.04600 12.65900 -48.55300 1.000 28.74029 90 GLU B O 1
ATOM 2818 N N . LEU B 1 91 ? 17.34100 12.77400 -50.01400 1.000 25.45305 91 LEU B N 1
ATOM 2819 C CA . LEU B 1 91 ? 17.42300 14.22900 -50.08600 1.000 25.00826 91 LEU B CA 1
ATOM 2820 C C . LEU B 1 91 ? 17.08100 14.87400 -48.74200 1.000 25.96101 91 LEU B C 1
ATOM 2821 O O . LEU B 1 91 ? 17.79200 15.77600 -48.28300 1.000 29.03243 91 LEU B O 1
ATOM 2826 N N . VAL B 1 92 ? 16.00700 14.41800 -48.08800 1.000 23.66863 92 VAL B N 1
ATOM 2827 C CA . VAL B 1 92 ? 15.68700 14.93300 -46.75600 1.000 26.86375 92 VAL B CA 1
ATOM 2828 C C . VAL B 1 92 ? 16.71300 14.44500 -45.73500 1.000 27.07693 92 VAL B C 1
ATOM 2829 O O . VAL B 1 92 ? 17.20200 15.21900 -44.90200 1.000 28.65344 92 VAL B O 1
ATOM 2833 N N . THR B 1 93 ? 17.05500 13.15500 -45.78300 1.000 24.42661 93 THR B N 1
ATOM 2834 C CA . THR B 1 93 ? 17.97900 12.58400 -44.81000 1.000 28.36656 93 THR B CA 1
ATOM 2835 C C . THR B 1 93 ? 19.30900 13.33500 -44.78800 1.000 30.48260 93 THR B C 1
ATOM 2836 O O . THR B 1 93 ? 19.82600 13.67100 -43.71600 1.000 34.46203 93 THR B O 1
ATOM 2840 N N . HIS B 1 94 ? 19.88100 13.60400 -45.96400 1.000 33.54876 94 HIS B N 1
ATOM 2841 C CA . HIS B 1 94 ? 21.18700 14.25600 -46.00400 1.000 34.59889 94 HIS B CA 1
ATOM 2842 C C . HIS B 1 94 ? 21.14000 15.67400 -45.44100 1.000 31.61958 94 HIS B C 1
ATOM 2843 O O . HIS B 1 94 ? 22.12300 16.12600 -44.84300 1.000 37.05707 94 HIS B O 1
ATOM 2850 N N . PHE B 1 95 ? 20.02300 16.38600 -45.60900 1.000 26.79795 95 PHE B N 1
ATOM 2851 C CA . PHE B 1 95 ? 19.90600 17.70600 -44.99500 1.000 28.11390 95 PHE B CA 1
ATOM 2852 C C . PHE B 1 95 ? 19.89900 17.60100 -43.47600 1.000 27.98493 95 PHE B C 1
ATOM 2853 O O . PHE B 1 95 ? 20.58800 18.36100 -42.78600 1.000 32.18281 95 PHE B O 1
ATOM 2861 N N . LEU B 1 96 ? 19.13700 16.65000 -42.93400 1.000 28.99032 96 LEU B N 1
ATOM 2862 C CA . LEU B 1 96 ? 19.00200 16.58100 -41.48200 1.000 29.73251 96 LEU B CA 1
ATOM 2863 C C . LEU B 1 96 ? 20.29300 16.13900 -40.80100 1.000 32.75919 96 LEU B C 1
ATOM 2864 O O . LEU B 1 96 ? 20.52300 16.48800 -39.63600 1.000 38.75201 96 LEU B O 1
ATOM 2869 N N . THR B 1 97 ? 21.15100 15.39100 -41.49800 1.000 33.82511 97 THR B N 1
ATOM 2870 C CA . THR B 1 97 ? 22.35200 14.83400 -40.88600 1.000 36.27803 97 THR B CA 1
ATOM 2871 C C . THR B 1 97 ? 23.59900 15.68500 -41.09400 1.000 45.67916 97 THR B C 1
ATOM 2872 O O . THR B 1 97 ? 24.65600 15.33200 -40.56300 1.000 49.21116 97 THR B O 1
ATOM 2876 N N . THR B 1 98 ? 23.51700 16.78500 -41.83700 1.000 45.31859 98 THR B N 1
ATOM 2877 C CA . THR B 1 98 ? 24.68100 17.63900 -42.06800 1.000 56.04883 98 THR B CA 1
ATOM 2878 C C . THR B 1 98 ? 24.44800 19.01900 -41.45500 1.000 49.31907 98 THR B C 1
ATOM 2879 O O . THR B 1 98 ? 23.38400 19.31200 -40.90700 1.000 49.07167 98 THR B O 1
ATOM 2883 N N . ASP B 1 99 ? 25.47100 19.87300 -41.54200 1.000 48.97166 99 ASP B N 1
ATOM 2884 C CA . ASP B 1 99 ? 25.41500 21.21000 -40.96200 1.000 53.61432 99 ASP B CA 1
ATOM 2885 C C . ASP B 1 99 ? 25.39300 22.30600 -42.02400 1.000 51.63251 99 ASP B C 1
ATOM 2886 O O . ASP B 1 99 ? 25.74400 23.45400 -41.73700 1.000 59.43344 99 ASP B O 1
ATOM 2891 N N . VAL B 1 100 ? 24.98400 21.97400 -43.23900 1.000 42.49457 100 VAL B N 1
ATOM 2892 C CA . VAL B 1 100 ? 24.84800 22.95200 -44.31100 1.000 42.93410 100 VAL B CA 1
ATOM 2893 C C . VAL B 1 100 ? 23.53400 23.70300 -44.14100 1.000 37.18604 100 VAL B C 1
ATOM 2894 O O . VAL B 1 100 ? 22.49400 23.10200 -43.84600 1.000 36.94654 100 VAL B O 1
ATOM 2898 N N . ASP B 1 101 ? 23.56600 25.02000 -44.33100 1.000 31.33797 101 ASP B N 1
ATOM 2899 C CA . ASP B 1 101 ? 22.33300 25.78900 -44.26500 1.000 31.58273 101 ASP B CA 1
ATOM 2900 C C . ASP B 1 101 ? 21.42800 25.45000 -45.44900 1.000 32.48284 101 ASP B C 1
ATOM 2901 O O . ASP B 1 101 ? 21.87300 24.95200 -46.49100 1.000 31.65380 101 ASP B O 1
ATOM 2906 N N . SER B 1 102 ? 20.13800 25.75100 -45.27800 1.000 26.83480 102 SER B N 1
ATOM 2907 C CA . SER B 1 102 ? 19.12100 25.28100 -46.21900 1.000 26.08734 102 SER B CA 1
ATOM 2908 C C . SER B 1 102 ? 19.38500 25.76800 -47.64300 1.000 28.36130 102 SER B C 1
ATOM 2909 O O . SER B 1 102 ? 19.35400 24.97200 -48.58800 1.000 27.68490 102 SER B O 1
ATOM 2912 N N . LEU B 1 103 ? 19.65500 27.06600 -47.82200 1.000 27.82702 103 LEU B N 1
ATOM 2913 C CA . LEU B 1 103 ? 19.86900 27.58500 -49.17300 1.000 28.67975 103 LEU B CA 1
ATOM 2914 C C . LEU B 1 103 ? 21.09400 26.95200 -49.82300 1.000 27.57962 103 LEU B C 1
ATOM 2915 O O . LEU B 1 103 ? 21.04900 26.55200 -50.99300 1.000 31.10373 103 LEU B O 1
ATOM 2920 N N . SER B 1 104 ? 22.19800 26.85200 -49.08200 1.000 28.92189 104 SER B N 1
ATOM 2921 C CA . SER B 1 104 ? 23.40600 26.24000 -49.63300 1.000 34.28832 104 SER B CA 1
ATOM 2922 C C . SER B 1 104 ? 23.16200 24.78100 -49.99400 1.000 32.20123 104 SER B C 1
ATOM 2923 O O . SER B 1 104 ? 23.65600 24.29300 -51.01900 1.000 30.70105 104 SER B O 1
ATOM 2926 N N . TYR B 1 105 ? 22.40600 24.06600 -49.15800 1.000 29.00085 105 TYR B N 1
ATOM 2927 C CA . TYR B 1 105 ? 22.11400 22.66600 -49.44000 1.000 25.70045 105 TYR B CA 1
ATOM 2928 C C . TYR B 1 105 ? 21.30200 22.52800 -50.72300 1.000 28.77187 105 TYR B C 1
ATOM 2929 O O . TYR B 1 105 ? 21.61200 21.69600 -51.58500 1.000 28.31655 105 TYR B O 1
ATOM 2938 N N . LEU B 1 106 ? 20.25800 23.34200 -50.87200 1.000 25.23724 106 LEU B N 1
ATOM 2939 C CA . LEU B 1 106 ? 19.42700 23.23900 -52.06500 1.000 23.89760 106 LEU B CA 1
ATOM 2940 C C . LEU B 1 106 ? 20.19200 23.63000 -53.32400 1.000 28.45078 106 LEU B C 1
ATOM 2941 O O . LEU B 1 106 ? 19.92200 23.08800 -54.40000 1.000 28.01652 106 LEU B O 1
ATOM 2946 N N . LYS B 1 107 ? 21.14800 24.55700 -53.22000 1.000 27.96914 107 LYS B N 1
ATOM 2947 C CA . LYS B 1 107 ? 21.96500 24.89500 -54.38200 1.000 27.54541 107 LYS B CA 1
ATOM 2948 C C . LYS B 1 107 ? 22.77200 23.68800 -54.85100 1.000 31.39324 107 LYS B C 1
ATOM 2949 O O . LYS B 1 107 ? 22.89600 23.44400 -56.05900 1.000 34.17778 107 LYS B O 1
ATOM 2955 N N . LYS B 1 108 ? 23.31600 22.90900 -53.90500 1.000 30.07466 108 LYS B N 1
ATOM 2956 C CA . LYS B 1 108 ? 24.05100 21.70900 -54.28800 1.000 33.37769 108 LYS B CA 1
ATOM 2957 C C . LYS B 1 108 ? 23.11700 20.64800 -54.85300 1.000 31.47219 108 LYS B C 1
ATOM 2958 O O . LYS B 1 108 ? 23.46200 19.95900 -55.82000 1.000 31.82750 108 LYS B O 1
ATOM 2964 N N . VAL B 1 109 ? 21.93000 20.50200 -54.26500 1.000 27.65858 109 VAL B N 1
ATOM 2965 C CA . VAL B 1 109 ? 20.94100 19.56900 -54.80100 1.000 28.65344 109 VAL B CA 1
ATOM 2966 C C . VAL B 1 109 ? 20.55000 19.97200 -56.21800 1.000 28.82977 109 VAL B C 1
ATOM 2967 O O . VAL B 1 109 ? 20.39700 19.12300 -57.10600 1.000 30.46944 109 VAL B O 1
ATOM 2971 N N . SER B 1 110 ? 20.40500 21.27700 -56.46000 1.000 28.75345 110 SER B N 1
ATOM 2972 C CA . SER B 1 110 ? 19.97600 21.74800 -57.77700 1.000 27.11904 110 SER B CA 1
ATOM 2973 C C . SER B 1 110 ? 20.97100 21.38500 -58.87600 1.000 34.03566 110 SER B C 1
ATOM 2974 O O . SER B 1 110 ? 20.57400 21.17600 -60.03200 1.000 36.70966 110 SER B O 1
ATOM 2977 N N . MET B 1 111 ? 22.26400 21.30200 -58.55400 1.000 31.91172 111 MET B N 1
ATOM 2978 C CA . MET B 1 111 ? 23.23300 20.86800 -59.55100 1.000 34.69100 111 MET B CA 1
ATOM 2979 C C . MET B 1 111 ? 23.19300 19.36600 -59.80100 1.000 33.66456 111 MET B C 1
ATOM 2980 O O . MET B 1 111 ? 23.77700 18.90300 -60.78400 1.000 37.87033 111 MET B O 1
ATOM 2985 N N . GLU B 1 112 ? 22.51500 18.60100 -58.94700 1.000 35.00683 112 GLU B N 1
ATOM 2986 C CA . GLU B 1 112 ? 22.39400 17.15700 -59.10600 1.000 42.59984 112 GLU B CA 1
ATOM 2987 C C . GLU B 1 112 ? 20.96300 16.71900 -59.38600 1.000 37.69136 112 GLU B C 1
ATOM 2988 O O . GLU B 1 112 ? 20.68500 15.51400 -59.39600 1.000 35.48057 112 GLU B O 1
ATOM 2994 N N . GLY B 1 113 ? 20.04800 17.66400 -59.60800 1.000 32.94079 113 GLY B N 1
ATOM 2995 C CA . GLY B 1 113 ? 18.63900 17.31300 -59.69200 1.000 34.20410 113 GLY B CA 1
ATOM 2996 C C . GLY B 1 113 ? 18.33000 16.36000 -60.82700 1.000 33.87775 113 GLY B C 1
ATOM 2997 O O . GLY B 1 113 ? 17.38000 15.57700 -60.74600 1.000 32.14859 113 GLY B O 1
ATOM 2998 N N . HIS B 1 114 ? 19.13900 16.39400 -61.88400 1.000 34.20673 114 HIS B N 1
ATOM 2999 C CA . HIS B 1 114 ? 18.97000 15.51200 -63.03100 1.000 35.06473 114 HIS B CA 1
ATOM 3000 C C . HIS B 1 114 ? 19.22600 14.04400 -62.70900 1.000 33.42506 114 HIS B C 1
ATOM 3001 O O . HIS B 1 114 ? 18.97700 13.19300 -63.56900 1.000 42.00240 114 HIS B O 1
ATOM 3008 N N . LEU B 1 115 ? 19.73300 13.72800 -61.51700 1.000 36.17802 115 LEU B N 1
ATOM 3009 C CA . LEU B 1 115 ? 19.99300 12.34600 -61.13700 1.000 41.42865 115 LEU B CA 1
ATOM 3010 C C . LEU B 1 115 ? 18.77900 11.65300 -60.53300 1.000 36.37278 115 LEU B C 1
ATOM 3011 O O . LEU B 1 115 ? 18.81600 10.43000 -60.33400 1.000 38.50988 115 LEU B O 1
ATOM 3016 N N . TYR B 1 116 ? 17.71600 12.39500 -60.24100 1.000 32.80657 116 TYR B N 1
ATOM 3017 C CA . TYR B 1 116 ? 16.53900 11.88100 -59.56200 1.000 28.93768 116 TYR B CA 1
ATOM 3018 C C . TYR B 1 116 ? 15.32800 11.98000 -60.47100 1.000 33.69088 116 TYR B C 1
ATOM 3019 O O . TYR B 1 116 ? 15.26300 12.82900 -61.36300 1.000 32.31966 116 TYR B O 1
ATOM 3028 N N . ASN B 1 117 ? 14.34700 11.12000 -60.21800 1.000 30.18520 117 ASN B N 1
ATOM 3029 C CA . ASN B 1 117 ? 13.03000 11.37100 -60.77400 1.000 29.40089 117 ASN B CA 1
ATOM 3030 C C . ASN B 1 117 ? 12.47400 12.65600 -60.16300 1.000 26.07155 117 ASN B C 1
ATOM 3031 O O . ASN B 1 117 ? 13.08500 13.27500 -59.28400 1.000 27.34012 117 ASN B O 1
ATOM 3036 N N . GLY B 1 118 ? 11.30300 13.07300 -60.63200 1.000 27.12430 118 GLY B N 1
ATOM 3037 C CA . GLY B 1 118 ? 10.78700 14.37500 -60.24100 1.000 24.96878 118 GLY B CA 1
ATOM 3038 C C . GLY B 1 118 ? 10.53200 14.52900 -58.75500 1.000 23.39754 118 GLY B C 1
ATOM 3039 O O . GLY B 1 118 ? 9.91800 13.65300 -58.13100 1.000 24.70559 118 GLY B O 1
ATOM 3040 N N . PHE B 1 119 ? 10.98600 15.63900 -58.17200 1.000 22.25793 119 PHE B N 1
ATOM 3041 C CA . PHE B 1 119 ? 10.75600 15.87500 -56.75200 1.000 21.82630 119 PHE B CA 1
ATOM 3042 C C . PHE B 1 119 ? 10.65600 17.36500 -56.46000 1.000 21.27360 119 PHE B C 1
ATOM 3043 O O . PHE B 1 119 ? 11.12500 18.21600 -57.23200 1.000 22.16055 119 PHE B O 1
ATOM 3051 N N . ASN B 1 120 ? 10.04400 17.65000 -55.30600 1.000 21.32624 120 ASN B N 1
ATOM 3052 C CA . ASN B 1 120 ? 9.97900 18.97200 -54.69600 1.000 19.54182 120 ASN B CA 1
ATOM 3053 C C . ASN B 1 120 ? 10.60800 18.88100 -53.31400 1.000 19.47076 120 ASN B C 1
ATOM 3054 O O . ASN B 1 120 ? 10.31100 17.94800 -52.56900 1.000 21.43415 120 ASN B O 1
ATOM 3059 N N . LEU B 1 121 ? 11.44400 19.84800 -52.95900 1.000 21.28676 121 LEU B N 1
ATOM 3060 C CA . LEU B 1 121 ? 12.15300 19.79300 -51.68500 1.000 21.01305 121 LEU B CA 1
ATOM 3061 C C . LEU B 1 121 ? 12.04900 21.12800 -50.95900 1.000 22.39216 121 LEU B C 1
ATOM 3062 O O . LEU B 1 121 ? 12.37900 22.18300 -51.51800 1.000 22.87116 121 LEU B O 1
ATOM 3067 N N . ILE B 1 122 ? 11.56700 21.06700 -49.71900 1.000 20.99199 122 ILE B N 1
ATOM 3068 C CA . ILE B 1 122 ? 11.56100 22.19100 -48.79000 1.000 22.56060 122 ILE B CA 1
ATOM 3069 C C . ILE B 1 122 ? 12.66700 21.93000 -47.77500 1.000 20.20505 122 ILE B C 1
ATOM 3070 O O . ILE B 1 122 ? 12.75000 20.82900 -47.21800 1.000 23.41070 122 ILE B O 1
ATOM 3075 N N . ALA B 1 123 ? 13.53400 22.92000 -47.54700 1.000 21.49995 123 ALA B N 1
ATOM 3076 C CA . ALA B 1 123 ? 14.53700 22.82700 -46.48900 1.000 22.93696 123 ALA B CA 1
ATOM 3077 C C . ALA B 1 123 ? 14.49700 24.08900 -45.64200 1.000 25.47411 123 ALA B C 1
ATOM 3078 O O . ALA B 1 123 ? 14.40400 25.19900 -46.17300 1.000 24.96089 123 ALA B O 1
ATOM 3080 N N . ALA B 1 124 ? 14.57200 23.91300 -44.32500 1.000 22.92906 124 ALA B N 1
ATOM 3081 C CA . ALA B 1 124 ? 14.39200 25.01300 -43.38800 1.000 24.33713 124 ALA B CA 1
ATOM 3082 C C . ALA B 1 124 ? 15.42500 24.95200 -42.27500 1.000 27.43487 124 ALA B C 1
ATOM 3083 O O . ALA B 1 124 ? 15.76500 23.86900 -41.78400 1.000 27.60594 124 ALA B O 1
ATOM 3085 N N . ASP B 1 125 ? 15.92400 26.12400 -41.88100 1.000 26.27420 125 ASP B N 1
ATOM 3086 C CA . ASP B 1 125 ? 16.71900 26.28400 -40.67300 1.000 25.92153 125 ASP B CA 1
ATOM 3087 C C . ASP B 1 125 ? 15.85300 27.01000 -39.65900 1.000 28.89294 125 ASP B C 1
ATOM 3088 O O . ASP B 1 125 ? 15.45400 28.15400 -39.89100 1.000 32.53022 125 ASP B O 1
ATOM 3093 N N . LEU B 1 126 ? 15.55900 26.35300 -38.54400 1.000 30.11940 126 LEU B N 1
ATOM 3094 C CA . LEU B 1 126 ? 14.79800 26.96100 -37.46300 1.000 36.93074 126 LEU B CA 1
ATOM 3095 C C . LEU B 1 126 ? 15.78600 27.38500 -36.38800 1.000 39.67318 126 LEU B C 1
ATOM 3096 O O . LEU B 1 126 ? 16.45400 26.54400 -35.77700 1.000 42.71565 126 LEU B O 1
ATOM 3101 N N . SER B 1 127 ? 15.89700 28.69000 -36.17200 1.000 37.03602 127 SER B N 1
ATOM 3102 C CA . SER B 1 127 ? 16.83000 29.22300 -35.18700 1.000 45.18963 127 SER B CA 1
ATOM 3103 C C . SER B 1 127 ? 16.12100 30.35800 -34.47200 1.000 49.63227 127 SER B C 1
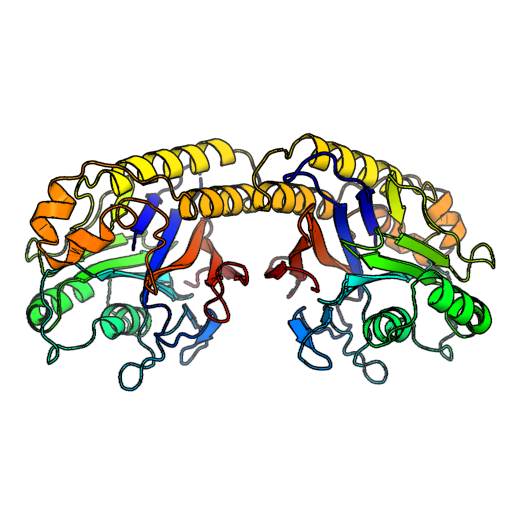ATOM 3104 O O . SER B 1 127 ? 15.76000 31.35500 -35.10700 1.000 43.50258 127 SER B O 1
ATOM 3107 N N . THR B 1 128 ? 15.89200 30.18200 -33.16700 1.000 47.65045 128 THR B N 1
ATOM 3108 C CA . THR B 1 128 ? 15.32500 31.24100 -32.34500 1.000 56.96472 128 THR B CA 1
ATOM 3109 C C . THR B 1 128 ? 16.23300 32.46200 -32.31100 1.000 63.69711 128 THR B C 1
ATOM 3110 O O . THR B 1 128 ? 15.75200 33.57300 -32.07100 1.000 74.56157 128 THR B O 1
ATOM 3114 N N . ALA B 1 129 ? 17.53100 32.27800 -32.56900 1.000 64.99200 129 ALA B N 1
ATOM 3115 C CA . ALA B 1 129 ? 18.50500 33.36500 -32.57000 1.000 67.42124 129 ALA B CA 1
ATOM 3116 C C . ALA B 1 129 ? 18.63400 34.02100 -33.94200 1.000 67.99763 129 ALA B C 1
ATOM 3117 O O . ALA B 1 129 ? 18.36800 35.21700 -34.09000 1.000 74.58263 129 ALA B O 1
ATOM 3119 N N . LYS B 1 130 ? 19.04400 33.25200 -34.95300 1.000 55.71194 130 LYS B N 1
ATOM 3120 C CA . LYS B 1 130 ? 19.36700 33.82300 -36.25400 1.000 58.04380 130 LYS B CA 1
ATOM 3121 C C . LYS B 1 130 ? 18.14300 34.08500 -37.12200 1.000 52.63789 130 LYS B C 1
ATOM 3122 O O . LYS B 1 130 ? 18.28600 34.68900 -38.19100 1.000 61.56528 130 LYS B O 1
ATOM 3128 N N . GLY B 1 131 ? 16.95700 33.65600 -36.70100 1.000 50.11917 131 GLY B N 1
ATOM 3129 C CA . GLY B 1 131 ? 15.76100 33.86500 -37.49400 1.000 43.17886 131 GLY B CA 1
ATOM 3130 C C . GLY B 1 131 ? 15.48400 32.72700 -38.45300 1.000 40.99176 131 GLY B C 1
ATOM 3131 O O . GLY B 1 131 ? 16.38200 32.28200 -39.17400 1.000 39.76266 131 GLY B O 1
ATOM 3132 N N . ASP B 1 132 ? 14.23900 32.25900 -38.48800 1.000 35.10158 132 ASP B N 1
ATOM 3133 C CA . ASP B 1 132 ? 13.90300 31.09000 -39.28400 1.000 30.85370 132 ASP B CA 1
ATOM 3134 C C . ASP B 1 132 ? 13.97300 31.40100 -40.78100 1.000 32.11174 132 ASP B C 1
ATOM 3135 O O . ASP B 1 132 ? 13.63000 32.50200 -41.22500 1.000 33.40137 132 ASP B O 1
ATOM 3140 N N . VAL B 1 133 ? 14.42500 30.41700 -41.55300 1.000 27.73754 133 VAL B N 1
ATOM 3141 C CA . VAL B 1 133 ? 14.56500 30.51300 -43.00600 1.000 27.43224 133 VAL B CA 1
ATOM 3142 C C . VAL B 1 133 ? 13.98200 29.25100 -43.62800 1.000 25.70571 133 VAL B C 1
ATOM 3143 O O . VAL B 1 133 ? 14.28400 28.14300 -43.17900 1.000 26.09260 133 VAL B O 1
ATOM 3147 N N . ILE B 1 134 ? 13.16300 29.40700 -44.66700 1.000 23.70021 134 ILE B N 1
ATOM 3148 C CA . ILE B 1 134 ? 12.62200 28.26900 -45.40400 1.000 22.86064 134 ILE B CA 1
ATOM 3149 C C . ILE B 1 134 ? 12.86200 28.49700 -46.89100 1.000 22.40269 134 ILE B C 1
ATOM 3150 O O . ILE B 1 134 ? 12.54400 29.57300 -47.41500 1.000 23.79233 134 ILE B O 1
ATOM 3155 N N . CYS B 1 135 ? 13.41500 27.48400 -47.56300 1.000 21.44994 135 CYS B N 1
ATOM 3156 C CA . CYS B 1 135 ? 13.76500 27.54900 -48.97700 1.000 21.45784 135 CYS B CA 1
ATOM 3157 C C . CYS B 1 135 ? 13.13600 26.38400 -49.73600 1.000 21.83683 135 CYS B C 1
ATOM 3158 O O . CYS B 1 135 ? 12.77600 25.35600 -49.15800 1.000 22.82379 135 CYS B O 1
ATOM 3161 N N . TYR B 1 136 ? 13.01300 26.55200 -51.05500 1.000 20.73670 136 TYR B N 1
ATOM 3162 C CA . TYR B 1 136 ? 12.33600 25.58000 -51.90700 1.000 20.93935 136 TYR B CA 1
ATOM 3163 C C . TYR B 1 136 ? 13.10500 25.34400 -53.20400 1.000 21.85262 136 TYR B C 1
ATOM 3164 O O . TYR B 1 136 ? 13.59100 26.28800 -53.83300 1.000 23.03434 136 TYR B O 1
ATOM 3173 N N . TYR B 1 137 ? 13.18200 24.07800 -53.61500 1.000 21.86578 137 TYR B N 1
ATOM 3174 C CA . TYR B 1 137 ? 13.70800 23.73100 -54.92900 1.000 22.28951 137 TYR B CA 1
ATOM 3175 C C . TYR B 1 137 ? 13.01000 22.47100 -55.42800 1.000 20.44456 137 TYR B C 1
ATOM 3176 O O . TYR B 1 137 ? 12.83100 21.52000 -54.67000 1.000 21.98685 137 TYR B O 1
ATOM 3185 N N . GLY B 1 138 ? 12.65400 22.46100 -56.71300 1.000 22.40269 138 GLY B N 1
ATOM 3186 C CA . GLY B 1 138 ? 12.18500 21.23700 -57.35000 1.000 23.31595 138 GLY B CA 1
ATOM 3187 C C . GLY B 1 138 ? 12.87000 21.01000 -58.68800 1.000 22.15529 138 GLY B C 1
ATOM 3188 O O . GLY B 1 138 ? 13.11400 21.97000 -59.42500 1.000 24.71612 138 GLY B O 1
ATOM 3189 N N . ASN B 1 139 ? 13.17600 19.75700 -59.03400 1.000 22.21056 139 ASN B N 1
ATOM 3190 C CA . ASN B 1 139 ? 13.93200 19.51900 -60.26300 1.000 24.08183 139 ASN B CA 1
ATOM 3191 C C . ASN B 1 139 ? 13.05400 19.47000 -61.51300 1.000 24.93983 139 ASN B C 1
ATOM 3192 O O . ASN B 1 139 ? 13.56100 19.15400 -62.60000 1.000 27.29801 139 ASN B O 1
ATOM 3197 N N . ARG B 1 140 ? 11.76000 19.77300 -61.39300 1.000 24.41345 140 ARG B N 1
ATOM 3198 C CA . ARG B 1 140 ? 10.88400 19.93900 -62.55100 1.000 24.36345 140 ARG B CA 1
ATOM 3199 C C . ARG B 1 140 ? 10.39800 21.37600 -62.68900 1.000 25.95311 140 ARG B C 1
ATOM 3200 O O . ARG B 1 140 ? 9.49300 21.64900 -63.48900 1.000 29.72725 140 ARG B O 1
ATOM 3208 N N . GLY B 1 141 ? 10.96800 22.29500 -61.91600 1.000 25.41357 141 GLY B N 1
ATOM 3209 C CA . GLY B 1 141 ? 10.64800 23.70400 -62.01300 1.000 24.87930 141 GLY B CA 1
ATOM 3210 C C . GLY B 1 141 ? 11.86600 24.53900 -62.35000 1.000 23.37912 141 GLY B C 1
ATOM 3211 O O . GLY B 1 141 ? 12.71800 24.11100 -63.13600 1.000 27.73754 141 GLY B O 1
ATOM 3212 N N . GLU B 1 142 ? 11.97100 25.72200 -61.75300 1.000 25.30040 142 GLU B N 1
ATOM 3213 C CA . GLU B 1 142 ? 13.08700 26.60500 -62.05000 1.000 27.33222 142 GLU B CA 1
ATOM 3214 C C . GLU B 1 142 ? 14.38500 26.05400 -61.45800 1.000 24.43714 142 GLU B C 1
ATOM 3215 O O . GLU B 1 142 ? 14.36800 25.37300 -60.42700 1.000 26.35316 142 GLU B O 1
ATOM 3221 N N . PRO B 1 143 ? 15.52600 26.35000 -62.08500 1.000 25.12406 143 PRO B N 1
ATOM 3222 C CA . PRO B 1 143 ? 16.79900 25.76900 -61.62300 1.000 28.96663 143 PRO B CA 1
ATOM 3223 C C . PRO B 1 143 ? 17.31900 26.34600 -60.32000 1.000 31.80381 143 PRO B C 1
ATOM 3224 O O . PRO B 1 143 ? 18.10700 25.67300 -59.64300 1.000 33.13292 143 PRO B O 1
ATOM 3228 N N . ASP B 1 144 ? 16.92000 27.56000 -59.94400 1.000 27.14799 144 ASP B N 1
ATOM 3229 C CA . ASP B 1 144 ? 17.51200 28.14300 -58.74100 1.000 26.36895 144 ASP B CA 1
ATOM 3230 C C . ASP B 1 144 ? 16.59100 27.96900 -57.54800 1.000 25.52938 144 ASP B C 1
ATOM 3231 O O . ASP B 1 144 ? 15.40200 28.29600 -57.64300 1.000 25.10301 144 ASP B O 1
ATOM 3236 N N . PRO B 1 145 ? 17.10300 27.47300 -56.41700 1.000 23.86076 145 PRO B N 1
ATOM 3237 C CA . PRO B 1 145 ? 16.30800 27.46900 -55.18400 1.000 24.19764 145 PRO B CA 1
ATOM 3238 C C . PRO B 1 145 ? 15.88600 28.88300 -54.82600 1.000 25.52148 145 PRO B C 1
ATOM 3239 O O . PRO B 1 145 ? 16.56500 29.85600 -55.16500 1.000 27.01377 145 PRO B O 1
ATOM 3243 N N . ILE B 1 146 ? 14.75500 28.99300 -54.13000 1.000 22.65798 146 ILE B N 1
ATOM 3244 C CA . ILE B 1 146 ? 14.24600 30.29800 -53.72200 1.000 21.56048 146 ILE B CA 1
ATOM 3245 C C . ILE B 1 146 ? 14.10800 30.34100 -52.20800 1.000 20.97620 146 ILE B C 1
ATOM 3246 O O . ILE B 1 146 ? 13.86300 29.32500 -51.54900 1.000 23.52914 146 ILE B O 1
ATOM 3251 N N . VAL B 1 147 ? 14.25300 31.54500 -51.66600 1.000 22.47112 147 VAL B N 1
ATOM 3252 C CA . VAL B 1 147 ? 14.01700 31.80800 -50.24900 1.000 22.63429 147 VAL B CA 1
ATOM 3253 C C . VAL B 1 147 ? 12.57100 32.26200 -50.10500 1.000 23.66073 147 VAL B C 1
ATOM 3254 O O . VAL B 1 147 ? 12.16800 33.26400 -50.70500 1.000 26.59529 147 VAL B O 1
ATOM 3258 N N . LEU B 1 148 ? 11.78900 31.52800 -49.31900 1.000 22.32636 148 LEU B N 1
ATOM 3259 C CA . LEU B 1 148 ? 10.36700 31.81500 -49.20400 1.000 22.36058 148 LEU B CA 1
ATOM 3260 C C . LEU B 1 148 ? 10.11200 33.00700 -48.29200 1.000 24.81613 148 LEU B C 1
ATOM 3261 O O . LEU B 1 148 ? 10.76800 33.17800 -47.25900 1.000 25.57938 148 LEU B O 1
ATOM 3266 N N . THR B 1 149 ? 9.13100 33.82500 -48.67900 1.000 24.17658 149 THR B N 1
ATOM 3267 C CA . THR B 1 149 ? 8.63900 34.87100 -47.79600 1.000 24.48188 149 THR B CA 1
ATOM 3268 C C . THR B 1 149 ? 7.63200 34.28400 -46.80400 1.000 25.18460 149 THR B C 1
ATOM 3269 O O . THR B 1 149 ? 6.92200 33.33100 -47.12700 1.000 24.74244 149 THR B O 1
ATOM 3273 N N . PRO B 1 150 ? 7.54400 34.84200 -45.59800 1.000 25.66097 150 PRO B N 1
ATOM 3274 C CA . PRO B 1 150 ? 6.58700 34.30900 -44.61500 1.000 27.50593 150 PRO B CA 1
ATOM 3275 C C . PRO B 1 150 ? 5.16100 34.29700 -45.15000 1.000 30.49050 150 PRO B C 1
ATOM 3276 O O . PRO B 1 150 ? 4.71900 35.22100 -45.83900 1.000 29.41405 150 PRO B O 1
ATOM 3280 N N . GLY B 1 151 ? 4.44900 33.22400 -44.84300 1.000 25.95574 151 GLY B N 1
ATOM 3281 C CA . GLY B 1 151 ? 3.08800 33.06900 -45.30800 1.000 24.91878 151 GLY B CA 1
ATOM 3282 C C . GLY B 1 151 ? 2.67200 31.61900 -45.17100 1.000 24.19237 151 GLY B C 1
ATOM 3283 O O . GLY B 1 151 ? 3.32700 30.83200 -44.48900 1.000 24.94773 151 GLY B O 1
ATOM 3284 N N . THR B 1 152 ? 1.57000 31.29000 -45.83600 1.000 22.23161 152 THR B N 1
ATOM 3285 C CA . THR B 1 152 ? 0.99900 29.94800 -45.84100 1.000 20.36823 152 THR B CA 1
ATOM 3286 C C . THR B 1 152 ? 1.12600 29.37700 -47.24200 1.000 23.10014 152 THR B C 1
ATOM 3287 O O . THR B 1 152 ? 0.62200 29.97400 -48.19800 1.000 23.47387 152 THR B O 1
ATOM 3291 N N . TYR B 1 153 ? 1.77300 28.22000 -47.35500 1.000 19.31811 153 TYR B N 1
ATOM 3292 C CA . TYR B 1 153 ? 2.08800 27.58900 -48.62600 1.000 19.21020 153 TYR B CA 1
ATOM 3293 C C . TYR B 1 153 ? 1.44700 26.21600 -48.72000 1.000 21.82367 153 TYR B C 1
ATOM 3294 O O . TYR B 1 153 ? 1.24800 25.54000 -47.70500 1.000 21.42099 153 TYR B O 1
ATOM 3303 N N . GLY B 1 154 ? 1.16400 25.79700 -49.94900 1.000 20.22874 154 GLY B N 1
ATOM 3304 C CA . GLY B 1 154 ? 0.73200 24.43800 -50.21400 1.000 18.74962 154 GLY B CA 1
ATOM 3305 C C . GLY B 1 154 ? 1.61800 23.80800 -51.26600 1.000 20.04188 154 GLY B C 1
ATOM 3306 O O . GLY B 1 154 ? 2.10000 24.47700 -52.18500 1.000 20.00766 154 GLY B O 1
ATOM 3307 N N . LEU B 1 155 ? 1.84300 22.50300 -51.10900 1.000 18.91279 155 LEU B N 1
ATOM 3308 C CA . LEU B 1 155 ? 2.67300 21.74500 -52.04200 1.000 19.34179 155 LEU B CA 1
ATOM 3309 C C . LEU B 1 155 ? 2.10100 20.34700 -52.17700 1.000 19.88923 155 LEU B C 1
ATOM 3310 O O . LEU B 1 155 ? 1.87600 19.66500 -51.17500 1.000 21.02094 155 LEU B O 1
ATOM 3315 N N . SER B 1 156 ? 1.87600 19.91800 -53.41700 1.000 19.72079 156 SER B N 1
ATOM 3316 C CA . SER B 1 156 ? 1.40500 18.56400 -53.66500 1.000 20.09715 156 SER B CA 1
ATOM 3317 C C . SER B 1 156 ? 2.36700 17.92200 -54.66200 1.000 21.08674 156 SER B C 1
ATOM 3318 O O . SER B 1 156 ? 3.58500 18.06900 -54.51900 1.000 21.52890 156 SER B O 1
ATOM 3321 N N . ASN B 1 157 ? 1.86200 17.24800 -55.70200 1.000 19.97345 157 ASN B N 1
ATOM 3322 C CA . ASN B 1 157 ? 2.72700 16.51100 -56.61800 1.000 20.58931 157 ASN B CA 1
ATOM 3323 C C . ASN B 1 157 ? 2.94400 17.22600 -57.95200 1.000 21.61838 157 ASN B C 1
ATOM 3324 O O . ASN B 1 157 ? 3.36500 16.59300 -58.92400 1.000 21.28939 157 ASN B O 1
ATOM 3329 N N . ALA B 1 158 ? 2.70300 18.53400 -58.00000 1.000 19.74447 158 ALA B N 1
ATOM 3330 C CA . ALA B 1 158 ? 3.14700 19.38400 -59.09800 1.000 21.55785 158 ALA B CA 1
ATOM 3331 C C . ALA B 1 158 ? 4.33700 20.18500 -58.59000 1.000 21.33150 158 ALA B C 1
ATOM 3332 O O . ALA B 1 158 ? 5.34900 19.58600 -58.21500 1.000 23.06329 158 ALA B O 1
ATOM 3334 N N . LEU B 1 159 ? 4.23900 21.51600 -58.54900 1.000 21.04463 159 LEU B N 1
ATOM 3335 C CA . LEU B 1 159 ? 5.26100 22.36500 -57.94100 1.000 21.47626 159 LEU B CA 1
ATOM 3336 C C . LEU B 1 159 ? 4.67700 23.06200 -56.71200 1.000 20.05240 159 LEU B C 1
ATOM 3337 O O . LEU B 1 159 ? 3.49000 22.95000 -56.41800 1.000 21.04200 159 LEU B O 1
ATOM 3342 N N . LEU B 1 160 ? 5.52600 23.80800 -55.99700 1.000 20.44982 160 LEU B N 1
ATOM 3343 C CA . LEU B 1 160 ? 5.03600 24.66200 -54.92000 1.000 21.19991 160 LEU B CA 1
ATOM 3344 C C . LEU B 1 160 ? 3.94600 25.58500 -55.45500 1.000 23.07382 160 LEU B C 1
ATOM 3345 O O . LEU B 1 160 ? 4.13500 26.25100 -56.47700 1.000 21.36835 160 LEU B O 1
ATOM 3350 N N . GLU B 1 161 ? 2.78600 25.57100 -54.80000 1.000 19.83396 161 GLU B N 1
ATOM 3351 C CA . GLU B 1 161 ? 1.65200 26.45500 -55.06800 1.000 20.85513 161 GLU B CA 1
ATOM 3352 C C . GLU B 1 161 ? 0.97300 26.24200 -56.42200 1.000 20.93409 161 GLU B C 1
ATOM 3353 O O . GLU B 1 161 ? 0.14500 27.07400 -56.81300 1.000 24.48715 161 GLU B O 1
ATOM 3359 N N . THR B 1 162 ? 1.26400 25.15400 -57.14700 1.000 19.88396 162 THR B N 1
ATOM 3360 C CA . THR B 1 162 ? 0.51400 24.87300 -58.37100 1.000 21.83683 162 THR B CA 1
ATOM 3361 C C . THR B 1 162 ? -0.96600 24.71700 -58.03200 1.000 21.02884 162 THR B C 1
ATOM 3362 O O . THR B 1 162 ? -1.31000 23.93700 -57.13200 1.000 20.98146 162 THR B O 1
ATOM 3366 N N . PRO B 1 163 ? -1.87200 25.41200 -58.73100 1.000 20.35770 163 PRO B N 1
ATOM 3367 C CA . PRO B 1 163 ? -3.28400 25.43700 -58.29000 1.000 22.50007 163 PRO B CA 1
ATOM 3368 C C . PRO B 1 163 ? -4.10600 24.22700 -58.73600 1.000 21.67102 163 PRO B C 1
ATOM 3369 O O . PRO B 1 163 ? -5.16600 24.35300 -59.36200 1.000 24.63190 163 PRO B O 1
ATOM 3373 N N . TRP B 1 164 ? -3.63600 23.03000 -58.38000 1.000 20.29717 164 TRP B N 1
ATOM 3374 C CA . TRP B 1 164 ? -4.51200 21.86800 -58.37000 1.000 21.27887 164 TRP B CA 1
ATOM 3375 C C . TRP B 1 164 ? -5.69200 22.15600 -57.45400 1.000 21.42362 164 TRP B C 1
ATOM 3376 O O . TRP B 1 164 ? -5.53600 22.78300 -56.40300 1.000 22.16318 164 TRP B O 1
ATOM 3387 N N . ARG B 1 165 ? -6.88000 21.69600 -57.84200 1.000 23.74758 165 ARG B N 1
ATOM 3388 C CA . ARG B 1 165 ? -8.05300 22.00900 -57.02800 1.000 23.80022 165 ARG B CA 1
ATOM 3389 C C . ARG B 1 165 ? -7.95100 21.40600 -55.63100 1.000 25.24250 165 ARG B C 1
ATOM 3390 O O . ARG B 1 165 ? -8.38800 22.02600 -54.65000 1.000 24.06341 165 ARG B O 1
ATOM 3398 N N . LYS B 1 166 ? -7.35200 20.21800 -55.50600 1.000 21.33940 166 LYS B N 1
ATOM 3399 C CA . LYS B 1 166 ? -7.18200 19.64400 -54.16900 1.000 20.01819 166 LYS B CA 1
ATOM 3400 C C . LYS B 1 166 ? -6.26000 20.49600 -53.30900 1.000 21.40520 166 LYS B C 1
ATOM 3401 O O . LYS B 1 166 ? -6.42300 20.53300 -52.07800 1.000 21.97895 166 LYS B O 1
ATOM 3407 N N . LEU B 1 167 ? -5.28600 21.18300 -53.92300 1.000 22.58429 167 LEU B N 1
ATOM 3408 C CA . LEU B 1 167 ? -4.40100 22.05400 -53.15200 1.000 22.91064 167 LEU B CA 1
ATOM 3409 C C . LEU B 1 167 ? -5.11800 23.33200 -52.74000 1.000 23.89234 167 LEU B C 1
ATOM 3410 O O . LEU B 1 167 ? -4.99200 23.77600 -51.59600 1.000 22.63692 167 LEU B O 1
ATOM 3415 N N . CYS B 1 168 ? -5.89600 23.92600 -53.64900 1.000 24.94510 168 CYS B N 1
ATOM 3416 C CA . CYS B 1 168 ? -6.64800 25.12700 -53.29400 1.000 25.12406 168 CYS B CA 1
ATOM 3417 C C . CYS B 1 168 ? -7.68100 24.82800 -52.21200 1.000 25.03195 168 CYS B C 1
ATOM 3418 O O . CYS B 1 168 ? -7.81300 25.58700 -51.24200 1.000 24.76350 168 CYS B O 1
ATOM 3421 N N . PHE B 1 169 ? -8.42300 23.72700 -52.37300 1.000 21.67628 169 PHE B N 1
ATOM 3422 C CA . PHE B 1 169 ? -9.44000 23.32800 -51.39800 1.000 22.62113 169 PHE B CA 1
ATOM 3423 C C . PHE B 1 169 ? -8.80800 23.01800 -50.04900 1.000 26.13471 169 PHE B C 1
ATOM 3424 O O . PHE B 1 169 ? -9.28200 23.47900 -49.00100 1.000 22.75273 169 PHE B O 1
ATOM 3432 N N . GLY B 1 170 ? -7.73700 22.22700 -50.05700 1.000 21.47363 170 GLY B N 1
ATOM 3433 C CA . GLY B 1 170 ? -7.09200 21.87000 -48.80400 1.000 21.78682 170 GLY B CA 1
ATOM 3434 C C . GLY B 1 170 ? -6.47800 23.06900 -48.10600 1.000 24.95562 170 GLY B C 1
ATOM 3435 O O . GLY B 1 170 ? -6.49300 23.15500 -46.87500 1.000 23.13698 170 GLY B O 1
ATOM 3436 N N . LYS B 1 171 ? -5.93300 24.01300 -48.87700 1.000 21.23939 171 LYS B N 1
ATOM 3437 C CA . LYS B 1 171 ? -5.33600 25.19000 -48.25300 1.000 23.30543 171 LYS B CA 1
ATOM 3438 C C . LYS B 1 171 ? -6.38900 26.01900 -47.53600 1.000 26.44264 171 LYS B C 1
ATOM 3439 O O . LYS B 1 171 ? -6.13500 26.54800 -46.44400 1.000 24.35292 171 LYS B O 1
ATOM 3445 N N . GLN B 1 172 ? -7.58800 26.12100 -48.12000 1.000 23.16330 172 GLN B N 1
ATOM 3446 C CA . GLN B 1 172 ? -8.67700 26.83400 -47.46000 1.000 22.72641 172 GLN B CA 1
ATOM 3447 C C . GLN B 1 172 ? -9.09500 26.13500 -46.16700 1.000 26.45054 172 GLN B C 1
ATOM 3448 O O . GLN B 1 172 ? -9.32400 26.80000 -45.14900 1.000 26.41633 172 GLN B O 1
ATOM 3454 N N . LEU B 1 173 ? -9.19200 24.80100 -46.18800 1.000 25.51622 173 LEU B N 1
ATOM 3455 C CA . LEU B 1 173 ? -9.49100 24.05500 -44.96100 1.000 22.36847 173 LEU B CA 1
ATOM 3456 C C . LEU B 1 173 ? -8.41400 24.28300 -43.91000 1.000 22.99486 173 LEU B C 1
ATOM 3457 O O . LEU B 1 173 ? -8.71400 24.44800 -42.71900 1.000 23.83180 173 LEU B O 1
ATOM 3462 N N . PHE B 1 174 ? -7.15300 24.28300 -44.33700 1.000 22.75799 174 PHE B N 1
ATOM 3463 C CA . PHE B 1 174 ? -6.03600 24.49800 -43.42300 1.000 23.63441 174 PHE B CA 1
ATOM 3464 C C . PHE B 1 174 ? -6.11000 25.87700 -42.79200 1.000 24.72665 174 PHE B C 1
ATOM 3465 O O . PHE B 1 174 ? -5.99800 26.01600 -41.56900 1.000 24.91615 174 PHE B O 1
ATOM 3473 N N . LEU B 1 175 ? -6.30700 26.91200 -43.61800 1.000 23.82917 175 LEU B N 1
ATOM 3474 C CA . LEU B 1 175 ? -6.40200 28.26600 -43.08100 1.000 23.18962 175 LEU B CA 1
ATOM 3475 C C . LEU B 1 175 ? -7.57400 28.40000 -42.11600 1.000 27.29275 175 LEU B C 1
ATOM 3476 O O . LEU B 1 175 ? -7.46100 29.07100 -41.08100 1.000 27.51383 175 LEU B O 1
ATOM 3481 N N . GLU B 1 176 ? -8.71100 27.77300 -42.43400 1.000 25.13722 176 GLU B N 1
ATOM 3482 C CA . GLU B 1 176 ? -9.86500 27.84500 -41.54400 1.000 27.02166 176 GLU B CA 1
ATOM 3483 C C . GLU B 1 176 ? -9.59400 27.13200 -40.22200 1.000 26.29789 176 GLU B C 1
ATOM 3484 O O . GLU B 1 176 ? -10.02900 27.59100 -39.16100 1.000 31.83276 176 GLU B O 1
ATOM 3490 N N . ALA B 1 177 ? -8.86100 26.01800 -40.26400 1.000 27.21905 177 ALA B N 1
ATOM 3491 C CA . ALA B 1 177 ? -8.55000 25.31300 -39.02500 1.000 28.38761 177 ALA B CA 1
ATOM 3492 C C . ALA B 1 177 ? -7.56700 26.11100 -38.18000 1.000 29.56144 177 ALA B C 1
ATOM 3493 O O . ALA B 1 177 ? -7.71200 26.19700 -36.95200 1.000 31.43008 177 ALA B O 1
ATOM 3495 N N . VAL B 1 178 ? -6.56400 26.71800 -38.82200 1.000 26.46896 178 VAL B N 1
ATOM 3496 C CA . VAL B 1 178 ? -5.61300 27.52500 -38.05900 1.000 29.36142 178 VAL B CA 1
ATOM 3497 C C . VAL B 1 178 ? -6.30200 28.73100 -37.43300 1.000 33.89091 178 VAL B C 1
ATOM 3498 O O . VAL B 1 178 ? -5.95800 29.14200 -36.31700 1.000 36.39121 178 VAL B O 1
ATOM 3502 N N . GLU B 1 179 ? -7.31800 29.27900 -38.10200 1.000 27.44013 179 GLU B N 1
ATOM 3503 C CA . GLU B 1 179 ? -8.06200 30.40400 -37.54000 1.000 31.06688 179 GLU B CA 1
ATOM 3504 C C . GLU B 1 179 ? -8.93500 29.96100 -36.36700 1.000 38.48356 179 GLU B C 1
ATOM 3505 O O . GLU B 1 179 ? -8.98600 30.63500 -35.33200 1.000 48.03734 179 GLU B O 1
ATOM 3511 N N . ARG B 1 180 ? -9.64700 28.83500 -36.52700 1.000 43.61576 180 ARG B N 1
ATOM 3512 C CA . ARG B 1 180 ? -10.52500 28.32800 -35.47300 1.000 46.69244 180 ARG B CA 1
ATOM 3513 C C . ARG B 1 180 ? -9.75000 28.03200 -34.20100 1.000 42.71828 180 ARG B C 1
ATOM 3514 O O . ARG B 1 180 ? -10.24400 28.27200 -33.09200 1.000 48.03471 180 ARG B O 1
ATOM 3522 N N . SER B 1 181 ? -8.55100 27.48600 -34.33300 1.000 43.23413 181 SER B N 1
ATOM 3523 C CA . SER B 1 181 ? -7.77300 27.12400 -33.15300 1.000 60.07036 181 SER B CA 1
ATOM 3524 C C . SER B 1 181 ? -6.77500 28.21700 -32.80300 1.000 69.68730 181 SER B C 1
ATOM 3525 O O . SER B 1 181 ? -5.60900 27.93700 -32.53700 1.000 77.17241 181 SER B O 1
ATOM 3528 N N . ALA B 1 183 ? -6.14300 30.49300 -30.36100 1.000 47.62939 183 ALA B N 1
ATOM 3529 C CA . ALA B 1 183 ? -5.54900 30.51500 -29.04200 1.000 59.19920 183 ALA B CA 1
ATOM 3530 C C . ALA B 1 183 ? -5.88600 29.24900 -28.25700 1.000 62.32063 183 ALA B C 1
ATOM 3531 O O . ALA B 1 183 ? -5.62000 29.17600 -27.05800 1.000 70.94008 183 ALA B O 1
ATOM 3533 N N . LEU B 1 184 ? -6.45800 28.24700 -28.92900 1.000 48.11366 184 LEU B N 1
ATOM 3534 C CA . LEU B 1 184 ? -6.86300 27.03700 -28.22900 1.000 46.52926 184 LEU B CA 1
ATOM 3535 C C . LEU B 1 184 ? -5.63900 26.18700 -27.89300 1.000 34.57257 184 LEU B C 1
ATOM 3536 O O . LEU B 1 184 ? -4.55300 26.41200 -28.43000 1.000 37.66767 184 LEU B O 1
ATOM 3541 N N . PRO B 1 185 ? -5.76800 25.24000 -26.95800 1.000 41.57604 185 PRO B N 1
ATOM 3542 C CA . PRO B 1 185 ? -4.61500 24.39700 -26.62200 1.000 40.28641 185 PRO B CA 1
ATOM 3543 C C . PRO B 1 185 ? -4.13200 23.63200 -27.84400 1.000 28.67449 185 PRO B C 1
ATOM 3544 O O . PRO B 1 185 ? -4.91400 23.28600 -28.73900 1.000 31.94067 185 PRO B O 1
ATOM 3548 N N . LYS B 1 186 ? -2.81900 23.37200 -27.87900 1.000 29.29299 186 LYS B N 1
ATOM 3549 C CA . LYS B 1 186 ? -2.20900 22.85800 -29.09900 1.000 32.51442 186 LYS B CA 1
ATOM 3550 C C . LYS B 1 186 ? -2.79900 21.51900 -29.52400 1.000 29.16929 186 LYS B C 1
ATOM 3551 O O . LYS B 1 186 ? -2.91200 21.26700 -30.72900 1.000 26.11629 186 LYS B O 1
ATOM 3557 N N . ASP B 1 187 ? -3.20300 20.65800 -28.58000 1.000 28.27707 187 ASP B N 1
ATOM 3558 C CA . ASP B 1 187 ? -3.70200 19.35800 -29.02100 1.000 24.89772 187 ASP B CA 1
ATOM 3559 C C . ASP B 1 187 ? -5.04100 19.48600 -29.74300 1.000 27.52172 187 ASP B C 1
ATOM 3560 O O . ASP B 1 187 ? -5.34900 18.66400 -30.61400 1.000 23.98182 187 ASP B O 1
ATOM 3565 N N . VAL B 1 188 ? -5.81600 20.53300 -29.45300 1.000 26.42685 188 VAL B N 1
ATOM 3566 C CA . VAL B 1 188 ? -7.04700 20.76000 -30.20600 1.000 28.34550 188 VAL B CA 1
ATOM 3567 C C . VAL B 1 188 ? -6.72800 21.27800 -31.60500 1.000 28.40604 188 VAL B C 1
ATOM 3568 O O . VAL B 1 188 ? -7.37100 20.88300 -32.58600 1.000 26.86112 188 VAL B O 1
ATOM 3572 N N . LEU B 1 189 ? -5.72400 22.15200 -31.73100 1.000 25.45568 189 LEU B N 1
ATOM 3573 C CA . LEU B 1 189 ? -5.26700 22.54100 -33.06200 1.000 24.86614 189 LEU B CA 1
ATOM 3574 C C . LEU B 1 189 ? -4.79800 21.32700 -33.85300 1.000 23.61862 189 LEU B C 1
ATOM 3575 O O . LEU B 1 189 ? -5.12300 21.18700 -35.03700 1.000 23.94498 189 LEU B O 1
ATOM 3580 N N . ILE B 1 190 ? -4.05400 20.42700 -33.21000 1.000 23.80549 190 ILE B N 1
ATOM 3581 C CA . ILE B 1 190 ? -3.56300 19.24000 -33.90700 1.000 20.82881 190 ILE B CA 1
ATOM 3582 C C . ILE B 1 190 ? -4.73200 18.37100 -34.35800 1.000 23.81601 190 ILE B C 1
ATOM 3583 O O . ILE B 1 190 ? -4.78600 17.91600 -35.50700 1.000 22.18424 190 ILE B O 1
ATOM 3588 N N . ALA B 1 191 ? -5.70400 18.15400 -33.47000 1.000 23.55282 191 ALA B N 1
ATOM 3589 C CA . ALA B 1 191 ? -6.89800 17.40800 -33.85700 1.000 24.88983 191 ALA B CA 1
ATOM 3590 C C . ALA B 1 191 ? -7.59400 18.05000 -35.05100 1.000 24.02130 191 ALA B C 1
ATOM 3591 O O . ALA B 1 191 ? -8.02300 17.34800 -35.97700 1.000 25.01616 191 ALA B O 1
ATOM 3593 N N . SER B 1 192 ? -7.68400 19.38400 -35.06300 1.000 22.60271 192 SER B N 1
ATOM 3594 C CA . SER B 1 192 ? -8.32100 20.10000 -36.16500 1.000 24.72665 192 SER B CA 1
ATOM 3595 C C . SER B 1 192 ? -7.59800 19.84500 -37.47400 1.000 23.99498 192 SER B C 1
ATOM 3596 O O . SER B 1 192 ? -8.23200 19.68300 -38.52600 1.000 24.24238 192 SER B O 1
ATOM 3599 N N . LEU B 1 193 ? -6.26500 19.82800 -37.43400 1.000 20.60510 193 LEU B N 1
ATOM 3600 C CA . LEU B 1 193 ? -5.49400 19.64100 -38.65800 1.000 20.32612 193 LEU B CA 1
ATOM 3601 C C . LEU B 1 193 ? -5.51500 18.18800 -39.12100 1.000 20.16294 193 LEU B C 1
ATOM 3602 O O . LEU B 1 193 ? -5.49200 17.92800 -40.33100 1.000 22.32373 193 LEU B O 1
ATOM 3607 N N . LEU B 1 194 ? -5.56800 17.23600 -38.18800 1.000 21.38414 194 LEU B N 1
ATOM 3608 C CA . LEU B 1 194 ? -5.74500 15.83900 -38.57900 1.000 21.83420 194 LEU B CA 1
ATOM 3609 C C . LEU B 1 194 ? -7.05900 15.65600 -39.32500 1.000 24.66612 194 LEU B C 1
ATOM 3610 O O . LEU B 1 194 ? -7.12900 14.89600 -40.29600 1.000 24.88719 194 LEU B O 1
ATOM 3615 N N . ASP B 1 195 ? -8.10400 16.37000 -38.90600 1.000 21.89999 195 ASP B N 1
ATOM 3616 C CA . ASP B 1 195 ? -9.38500 16.30500 -39.60200 1.000 24.64243 195 ASP B CA 1
ATOM 3617 C C . ASP B 1 195 ? -9.27600 16.84900 -41.02500 1.000 26.10576 195 ASP B C 1
ATOM 3618 O O . ASP B 1 195 ? -9.84100 16.26900 -41.96600 1.000 26.92165 195 ASP B O 1
ATOM 3623 N N . VAL B 1 196 ? -8.56800 17.97200 -41.20500 1.000 24.64243 196 VAL B N 1
ATOM 3624 C CA . VAL B 1 196 ? -8.33400 18.50500 -42.54700 1.000 24.41872 196 VAL B CA 1
ATOM 3625 C C . VAL B 1 196 ? -7.67300 17.44800 -43.41800 1.000 23.41333 196 VAL B C 1
ATOM 3626 O O . VAL B 1 196 ? -8.07800 17.21000 -44.56900 1.000 24.63716 196 VAL B O 1
ATOM 3630 N N . LEU B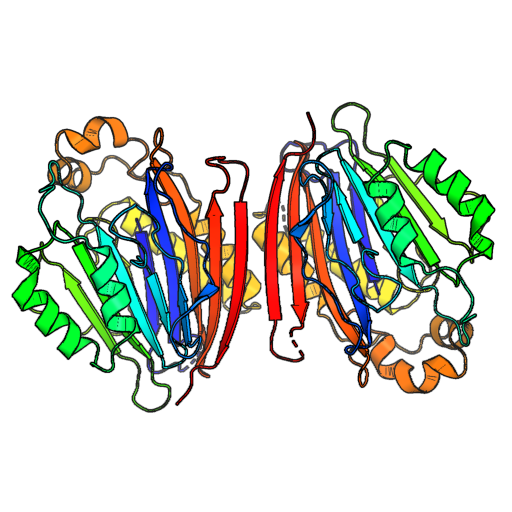 1 197 ? -6.63800 16.79900 -42.88200 1.000 21.12359 197 LEU B N 1
ATOM 3631 C CA . LEU B 1 197 ? -5.85400 15.84800 -43.66000 1.000 21.27887 197 LEU B CA 1
ATOM 3632 C C . LEU B 1 197 ? -6.62100 14.58100 -43.99300 1.000 24.23448 197 LEU B C 1
ATOM 3633 O O . LEU B 1 197 ? -6.19400 13.83500 -44.88500 1.000 24.04236 197 LEU B O 1
ATOM 3638 N N . ASN B 1 198 ? -7.75300 14.33200 -43.34400 1.000 22.19477 198 ASN B N 1
ATOM 3639 C CA . ASN B 1 198 ? -8.54500 13.15500 -43.65200 1.000 22.35531 198 ASN B CA 1
ATOM 3640 C C . ASN B 1 198 ? -9.76500 13.47200 -44.51600 1.000 22.69746 198 ASN B C 1
ATOM 3641 O O . ASN B 1 198 ? -10.62000 12.60100 -44.71400 1.000 26.10576 198 ASN B O 1
ATOM 3646 N N . ASN B 1 199 ? -9.81200 14.66600 -45.11400 1.000 21.22886 199 ASN B N 1
ATOM 3647 C CA . ASN B 1 199 ? -10.91600 15.04200 -45.99200 1.000 21.71313 199 ASN B CA 1
ATOM 3648 C C . ASN B 1 199 ? -10.77900 14.33300 -47.33500 1.000 22.07107 199 ASN B C 1
ATOM 3649 O O . ASN B 1 199 ? -9.76900 14.49700 -48.02800 1.000 25.39252 199 ASN B O 1
ATOM 3654 N N . GLU B 1 200 ? -11.80700 13.56200 -47.70700 1.000 22.53165 200 GLU B N 1
ATOM 3655 C CA . GLU B 1 200 ? -11.78800 12.74800 -48.92200 1.000 22.93696 200 GLU B CA 1
ATOM 3656 C C . GLU B 1 200 ? -12.63300 13.33100 -50.05000 1.000 27.33222 200 GLU B C 1
ATOM 3657 O O . GLU B 1 200 ? -12.88800 12.63200 -51.04200 1.000 27.23484 200 GLU B O 1
ATOM 3663 N N . GLU B 1 201 ? -13.06200 14.59300 -49.94600 1.000 26.11366 201 GLU B N 1
ATOM 3664 C CA . GLU B 1 201 ? -13.89900 15.20100 -50.98700 1.000 23.85286 201 GLU B CA 1
ATOM 3665 C C . GLU B 1 201 ? -13.06500 15.47600 -52.23800 1.000 25.11091 201 GLU B C 1
ATOM 3666 O O . GLU B 1 201 ? -12.19800 16.35700 -52.23900 1.000 25.73730 201 GLU B O 1
ATOM 3672 N N . ALA B 1 202 ? -13.32000 14.73200 -53.31000 1.000 25.62939 202 ALA B N 1
ATOM 3673 C CA . ALA B 1 202 ? -12.56900 14.94300 -54.54000 1.000 26.36895 202 ALA B CA 1
ATOM 3674 C C . ALA B 1 202 ? -12.93300 16.28200 -55.17000 1.000 24.42135 202 ALA B C 1
ATOM 3675 O O . ALA B 1 202 ? -14.09800 16.69500 -55.18000 1.000 28.56658 202 ALA B O 1
ATOM 3677 N N . GLN B 1 203 ? -11.92300 16.94500 -55.73400 1.000 24.25817 203 GLN B N 1
ATOM 3678 C CA . GLN B 1 203 ? -12.04900 18.28900 -56.29800 1.000 23.06066 203 GLN B CA 1
ATOM 3679 C C . GLN B 1 203 ? -11.80000 18.18800 -57.79800 1.000 25.23724 203 GLN B C 1
ATOM 3680 O O . GLN B 1 203 ? -10.64800 18.16100 -58.24400 1.000 24.75297 203 GLN B O 1
ATOM 3686 N N . LEU B 1 204 ? -12.88400 18.12200 -58.55900 1.000 24.02656 204 LEU B N 1
ATOM 3687 C CA . LEU B 1 204 ? -12.87500 17.71400 -59.95500 1.000 25.55043 204 LEU B CA 1
ATOM 3688 C C . LEU B 1 204 ? -13.88500 18.54700 -60.73100 1.000 29.32720 204 LEU B C 1
ATOM 3689 O O . LEU B 1 204 ? -14.86000 19.03800 -60.15700 1.000 32.33809 204 LEU B O 1
ATOM 3694 N N . PRO B 1 205 ? -13.68400 18.70600 -62.05100 1.000 28.86136 205 PRO B N 1
ATOM 3695 C CA . PRO B 1 205 ? -12.55500 18.19600 -62.83700 1.000 24.88456 205 PRO B CA 1
ATOM 3696 C C . PRO B 1 205 ? -11.27900 18.98200 -62.55100 1.000 25.72940 205 PRO B C 1
ATOM 3697 O O . PRO B 1 205 ? -11.35400 20.12300 -62.09100 1.000 31.05636 205 PRO B O 1
ATOM 3701 N N . ASP B 1 206 ? -10.12300 18.37600 -62.80400 1.000 26.18735 206 ASP B N 1
ATOM 3702 C CA . ASP B 1 206 ? -8.84400 19.05800 -62.63600 1.000 27.62963 206 ASP B CA 1
ATOM 3703 C C . ASP B 1 206 ? -7.99600 18.82400 -63.87500 1.000 25.23724 206 ASP B C 1
ATOM 3704 O O . ASP B 1 206 ? -7.26000 17.82700 -63.96700 1.000 25.98469 206 ASP B O 1
ATOM 3709 N N . PRO B 1 207 ? -8.07600 19.73200 -64.85100 1.000 25.30567 207 PRO B N 1
ATOM 3710 C CA . PRO B 1 207 ? -7.27500 19.57500 -66.07400 1.000 27.90071 207 PRO B CA 1
ATOM 3711 C C . PRO B 1 207 ? -5.78200 19.61600 -65.82800 1.000 26.63740 207 PRO B C 1
ATOM 3712 O O . PRO B 1 207 ? -5.02100 19.06100 -66.63100 1.000 27.80070 207 PRO B O 1
ATOM 3716 N N . ALA B 1 208 ? -5.33400 20.26700 -64.74900 1.000 26.45580 208 ALA B N 1
ATOM 3717 C CA . ALA B 1 208 ? -3.90600 20.30100 -64.45700 1.000 27.01377 208 ALA B CA 1
ATOM 3718 C C . ALA B 1 208 ? -3.39900 18.92000 -64.08100 1.000 27.42434 208 ALA B C 1
ATOM 3719 O O . ALA B 1 208 ? -2.34200 18.49300 -64.55900 1.000 24.04762 208 ALA B O 1
ATOM 3721 N N . ILE B 1 209 ? -4.15200 18.20000 -63.24600 1.000 22.25267 209 ILE B N 1
ATOM 3722 C CA . ILE B 1 209 ? -3.76500 16.83700 -62.88600 1.000 22.08159 209 ILE B CA 1
ATOM 3723 C C . ILE B 1 209 ? -3.78400 15.94100 -64.12000 1.000 23.34490 209 ILE B C 1
ATOM 3724 O O . ILE B 1 209 ? -2.85500 15.15900 -64.35800 1.000 23.29227 209 ILE B O 1
ATOM 3729 N N . GLU B 1 210 ? -4.83900 16.05100 -64.93300 1.000 22.01053 210 GLU B N 1
ATOM 3730 C CA . GLU B 1 210 ? -4.93000 15.20200 -66.11600 1.000 23.50808 210 GLU B CA 1
ATOM 3731 C C . GLU B 1 210 ? -3.77300 15.46100 -67.07100 1.000 26.70847 210 GLU B C 1
ATOM 3732 O O . GLU B 1 210 ? -3.21800 14.52100 -67.65900 1.000 25.96890 210 GLU B O 1
ATOM 3738 N N . ASP B 1 211 ? -3.38500 16.72600 -67.23700 1.000 23.58967 211 ASP B N 1
ATOM 3739 C CA . ASP B 1 211 ? -2.32700 17.02300 -68.19200 1.000 27.34012 211 ASP B CA 1
ATOM 3740 C C . ASP B 1 211 ? -0.98200 16.49600 -67.71300 1.000 26.17945 211 ASP B C 1
ATOM 3741 O O . ASP B 1 211 ? -0.20300 15.95100 -68.50300 1.000 28.57974 211 ASP B O 1
ATOM 3746 N N . GLN B 1 212 ? -0.68700 16.65000 -66.42600 1.000 23.33964 212 GLN B N 1
ATOM 3747 C CA . GLN B 1 212 ? 0.62300 16.26300 -65.93100 1.000 24.31607 212 GLN B CA 1
ATOM 3748 C C . GLN B 1 212 ? 0.74100 14.75300 -65.79400 1.000 23.57651 212 GLN B C 1
ATOM 3749 O O . GLN B 1 212 ? 1.80000 14.18300 -66.07900 1.000 27.53488 212 GLN B O 1
ATOM 3755 N N . GLY B 1 213 ? -0.34400 14.09800 -65.38800 1.000 21.79209 213 GLY B N 1
ATOM 3756 C CA . GLY B 1 213 ? -0.29300 12.66900 -65.10800 1.000 23.81075 213 GLY B CA 1
ATOM 3757 C C . GLY B 1 213 ? -0.54000 11.77200 -66.29500 1.000 26.10839 213 GLY B C 1
ATOM 3758 O O . GLY B 1 213 ? -0.21500 10.58400 -66.22800 1.000 25.35830 213 GLY B O 1
ATOM 3759 N N . GLY B 1 214 ? -1.10300 12.30800 -67.37400 1.000 23.81075 214 GLY B N 1
ATOM 3760 C CA . GLY B 1 214 ? -1.36300 11.52500 -68.56300 1.000 23.62652 214 GLY B CA 1
ATOM 3761 C C . GLY B 1 214 ? -2.18100 10.26900 -68.30600 1.000 24.92404 214 GLY B C 1
ATOM 3762 O O . GLY B 1 214 ? -3.08200 10.22000 -67.46100 1.000 25.25303 214 GLY B O 1
ATOM 3763 N N . GLU B 1 215 ? -1.85700 9.22700 -69.07700 1.000 24.33713 215 GLU B N 1
ATOM 3764 C CA . GLU B 1 215 ? -2.60500 7.97300 -69.00800 1.000 24.89772 215 GLU B CA 1
ATOM 3765 C C . GLU B 1 215 ? -2.50800 7.34000 -67.62600 1.000 27.09272 215 GLU B C 1
ATOM 3766 O O . GLU B 1 215 ? -3.48000 6.73800 -67.14300 1.000 24.88456 215 GLU B O 1
ATOM 3772 N N . TYR B 1 216 ? -1.35000 7.49200 -66.97500 1.000 23.60546 216 TYR B N 1
ATOM 3773 C CA . TYR B 1 216 ? -1.10100 6.92900 -65.65400 1.000 25.40568 216 TYR B CA 1
ATOM 3774 C C . TYR B 1 216 ? -2.15400 7.34300 -64.63700 1.000 27.17431 216 TYR B C 1
ATOM 3775 O O . TYR B 1 216 ? -2.57500 6.53300 -63.80000 1.000 25.35830 216 TYR B O 1
ATOM 3784 N N . VAL B 1 217 ? -2.55100 8.61700 -64.64300 1.000 21.51311 217 VAL B N 1
ATOM 3785 C CA . VAL B 1 217 ? -3.44300 9.09800 -63.59400 1.000 19.92871 217 VAL B CA 1
ATOM 3786 C C . VAL B 1 217 ? -4.91500 8.87800 -63.91500 1.000 20.93146 217 VAL B C 1
ATOM 3787 O O . VAL B 1 217 ? -5.74900 8.96000 -63.00000 1.000 21.73418 217 VAL B O 1
ATOM 3791 N N . GLN B 1 218 ? -5.26600 8.55700 -65.16400 1.000 22.01317 218 GLN B N 1
ATOM 3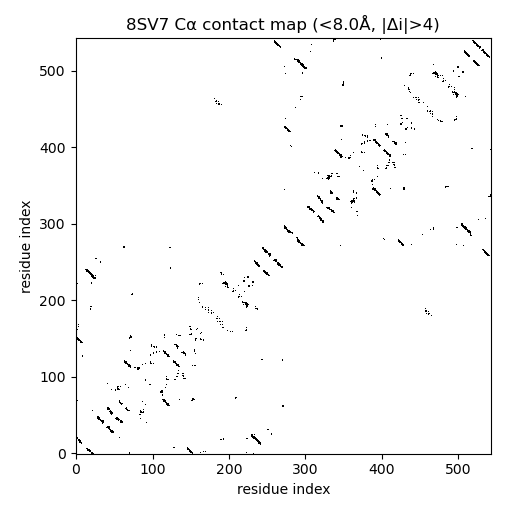792 C CA . GLN B 1 218 ? -6.68000 8.40300 -65.51000 1.000 22.41585 218 GLN B CA 1
ATOM 3793 C C . GLN B 1 218 ? -7.42300 7.43200 -64.59300 1.000 22.53954 218 GLN B C 1
ATOM 3794 O O . GLN B 1 218 ? -8.51300 7.78600 -64.11900 1.000 24.14237 218 GLN B O 1
ATOM 3800 N N . PRO B 1 219 ? -6.92800 6.21900 -64.31300 1.000 21.92105 219 PRO B N 1
ATOM 3801 C CA . PRO B 1 219 ? -7.69900 5.31300 -63.44300 1.000 24.16869 219 PRO B CA 1
ATOM 3802 C C . PRO B 1 219 ? -7.67500 5.70100 -61.97600 1.000 23.45808 219 PRO B C 1
ATOM 3803 O O . PRO B 1 219 ? -8.42600 5.10200 -61.19800 1.000 27.72174 219 PRO B O 1
ATOM 3807 N N . MET B 1 220 ? -6.83800 6.65500 -61.57300 1.000 22.32636 220 MET B N 1
ATOM 3808 C CA . MET B 1 220 ? -6.76800 7.11000 -60.18600 1.000 22.58955 220 MET B CA 1
ATOM 3809 C C . MET B 1 220 ? -7.48700 8.42600 -59.95500 1.000 23.72653 220 MET B C 1
ATOM 3810 O O . MET B 1 220 ? -7.67700 8.80800 -58.79000 1.000 22.18161 220 MET B O 1
ATOM 3815 N N . LEU B 1 221 ? -7.90000 9.10500 -61.02900 1.000 21.89736 221 LEU B N 1
ATOM 3816 C CA . LEU B 1 221 ? -8.29000 10.51000 -60.96800 1.000 23.63968 221 LEU B CA 1
ATOM 3817 C C . LEU B 1 221 ? -9.37800 10.75800 -59.93000 1.000 22.84748 221 LEU B C 1
ATOM 3818 O O . LEU B 1 221 ? -9.30200 11.71700 -59.14700 1.000 25.04774 221 LEU B O 1
ATOM 3823 N N . SER B 1 222 ? -10.40700 9.91200 -59.91300 1.000 22.00527 222 SER B N 1
ATOM 3824 C CA . SER B 1 222 ? -11.58100 10.18600 -59.09300 1.000 24.14237 222 SER B CA 1
ATOM 3825 C C . SER B 1 222 ? -11.27300 10.18800 -57.60200 1.000 25.48200 222 SER B C 1
ATOM 3826 O O . SER B 1 222 ? -12.05500 10.75200 -56.82700 1.000 27.26906 222 SER B O 1
ATOM 3829 N N . LYS B 1 223 ? -10.17100 9.55600 -57.18500 1.000 23.47124 223 LYS B N 1
ATOM 3830 C CA . LYS B 1 223 ? -9.74500 9.51900 -55.78800 1.000 22.20793 223 LYS B CA 1
ATOM 3831 C C . LYS B 1 223 ? -8.47500 10.31200 -55.52900 1.000 24.00814 223 LYS B C 1
ATOM 3832 O O . LYS B 1 223 ? -8.28600 10.82500 -54.41900 1.000 25.71098 223 LYS B O 1
ATOM 3838 N N . TYR B 1 224 ? -7.61100 10.43600 -56.53700 1.000 21.79998 224 TYR B N 1
ATOM 3839 C CA . TYR B 1 224 ? -6.35100 11.15300 -56.40400 1.000 19.97608 224 TYR B CA 1
ATOM 3840 C C . TYR B 1 224 ? -6.56800 12.63900 -56.15200 1.000 22.41585 224 TYR B C 1
ATOM 3841 O O . TYR B 1 224 ? -5.72400 13.29300 -55.52300 1.000 21.79209 224 TYR B O 1
ATOM 3850 N N . ALA B 1 225 ? -7.69400 13.18000 -56.61900 1.000 26.05576 225 ALA B N 1
ATOM 3851 C CA . ALA B 1 225 ? -7.96700 14.61500 -56.57700 1.000 22.57113 225 ALA B CA 1
ATOM 3852 C C . ALA B 1 225 ? -8.56300 15.07000 -55.24500 1.000 23.68179 225 ALA B C 1
ATOM 3853 O O . ALA B 1 225 ? -9.27100 16.08200 -55.19400 1.000 28.90610 225 ALA B O 1
ATOM 3855 N N . ALA B 1 226 ? -8.27200 14.35600 -54.16400 1.000 22.13686 226 ALA B N 1
ATOM 3856 C CA . ALA B 1 226 ? -8.71200 14.74200 -52.83200 1.000 21.11569 226 ALA B CA 1
ATOM 3857 C C . ALA B 1 226 ? -7.49800 14.91200 -51.92800 1.000 22.82116 226 ALA B C 1
ATOM 3858 O O . ALA B 1 226 ? -6.40200 14.43400 -52.23700 1.000 24.23185 226 ALA B O 1
ATOM 3860 N N . VAL B 1 227 ? -7.70600 15.60500 -50.80100 1.000 22.88169 227 VAL B N 1
ATOM 3861 C CA . VAL B 1 227 ? -6.64000 15.78700 -49.81800 1.000 22.21582 227 VAL B CA 1
ATOM 3862 C C . VAL B 1 227 ? -6.21100 14.44100 -49.25300 1.000 20.54457 227 VAL B C 1
ATOM 3863 O O . VAL B 1 227 ? -5.01600 14.13700 -49.16800 1.000 21.74471 227 VAL B O 1
ATOM 3867 N N . CYS B 1 228 ? -7.18200 13.60800 -48.88700 1.000 21.46047 228 CYS B N 1
ATOM 3868 C CA . CYS B 1 228 ? -6.93800 12.25200 -48.41300 1.000 22.15792 228 CYS B CA 1
ATOM 3869 C C . CYS B 1 228 ? -7.24300 11.28500 -49.55900 1.000 23.13962 228 CYS B C 1
ATOM 3870 O O . CYS B 1 228 ? -8.38800 11.20500 -50.02100 1.000 23.82917 228 CYS B O 1
ATOM 3873 N N . VAL B 1 229 ? -6.21900 10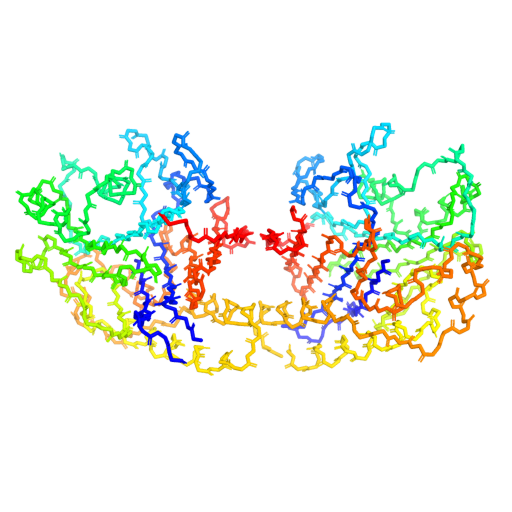.56900 -50.02500 1.000 21.59733 229 VAL B N 1
ATOM 3874 C CA . VAL B 1 229 ? -6.30400 9.76400 -51.24500 1.000 20.77618 229 VAL B CA 1
ATOM 3875 C C . VAL B 1 229 ? -6.57600 8.31200 -50.86800 1.000 22.28425 229 VAL B C 1
ATOM 3876 O O . VAL B 1 229 ? -5.87700 7.73500 -50.02400 1.000 23.34754 229 VAL B O 1
ATOM 3880 N N . ARG B 1 230 ? -7.59100 7.71500 -51.50100 1.000 24.45820 230 ARG B N 1
ATOM 3881 C CA . ARG B 1 230 ? -7.99000 6.32800 -51.24800 1.000 24.05552 230 ARG B CA 1
ATOM 3882 C C . ARG B 1 230 ? -8.15200 5.61100 -52.59100 1.000 26.14524 230 ARG B C 1
ATOM 3883 O O . ARG B 1 230 ? -9.26700 5.46800 -53.10300 1.000 29.26140 230 ARG B O 1
ATOM 3891 N N . CYS B 1 231 ? -7.02600 5.15300 -53.15500 1.000 25.92416 231 CYS B N 1
ATOM 3892 C CA . CYS B 1 231 ? -6.95500 4.38400 -54.38600 1.000 28.15601 231 CYS B CA 1
ATOM 3893 C C . CYS B 1 231 ? -6.72800 2.91300 -54.05100 1.000 29.69567 231 CYS B C 1
ATOM 3894 O O . CYS B 1 231 ? -6.37700 2.56800 -52.91500 1.000 28.91136 231 CYS B O 1
ATOM 3897 N N . PRO B 1 232 ? -6.94400 2.00500 -54.99700 1.000 32.26966 232 PRO B N 1
ATOM 3898 C CA . PRO B 1 232 ? -6.61600 0.59600 -54.73400 1.000 33.63561 232 PRO B CA 1
ATOM 3899 C C . PRO B 1 232 ? -5.11700 0.41900 -54.54200 1.000 31.94594 232 PRO B C 1
ATOM 3900 O O . PRO B 1 232 ? -4.31800 0.67300 -55.44700 1.000 38.44671 232 PRO B O 1
ATOM 3904 N N . GLY B 1 233 ? -4.73400 0.01400 -53.33700 1.000 32.17754 233 GLY B N 1
ATOM 3905 C CA . GLY B 1 233 ? -3.34500 -0.22700 -53.02500 1.000 31.13005 233 GLY B CA 1
ATOM 3906 C C . GLY B 1 233 ? -2.48300 1.00400 -52.86400 1.000 31.43798 233 GLY B C 1
ATOM 3907 O O . GLY B 1 233 ? -1.27000 0.86200 -52.66600 1.000 31.87751 233 GLY B O 1
ATOM 3908 N N . TYR B 1 234 ? -3.05900 2.20400 -52.91000 1.000 28.28760 234 TYR B N 1
ATOM 3909 C CA . TYR B 1 234 ? -2.26900 3.42900 -52.91200 1.000 25.84520 234 TYR B CA 1
ATOM 3910 C C . TYR B 1 234 ? -3.08500 4.53800 -52.27100 1.000 23.90287 234 TYR B C 1
ATOM 3911 O O . TYR B 1 234 ? -4.26100 4.71500 -52.60000 1.000 25.96627 234 TYR B O 1
ATOM 3920 N N . GLY B 1 235 ? -2.47200 5.29600 -51.37600 1.000 23.53966 235 GLY B N 1
ATOM 3921 C CA . GLY B 1 235 ? -3.20200 6.40200 -50.80200 1.000 23.08698 235 GLY B CA 1
ATOM 3922 C C . GLY B 1 235 ? -2.48600 6.97100 -49.59700 1.000 21.51837 235 GLY B C 1
ATOM 3923 O O . GLY B 1 235 ? -1.30900 6.69300 -49.35500 1.000 23.20015 235 GLY B O 1
ATOM 3924 N N . THR B 1 236 ? -3.23000 7.79500 -48.86000 1.000 21.28413 236 THR B N 1
ATOM 3925 C CA . THR B 1 236 ? -2.68500 8.49800 -47.70700 1.000 21.85525 236 THR B CA 1
ATOM 3926 C C . THR B 1 236 ? -2.39600 7.49500 -46.60000 1.000 23.69758 236 THR B C 1
ATOM 3927 O O . THR B 1 236 ? -3.31700 6.90500 -46.02300 1.000 25.78467 236 THR B O 1
ATOM 3931 N N . ARG B 1 237 ? -1.11000 7.30200 -46.31400 1.000 21.65786 237 ARG B N 1
ATOM 3932 C CA . ARG B 1 237 ? -0.65200 6.34400 -45.31400 1.000 21.18938 237 ARG B CA 1
ATOM 3933 C C . ARG B 1 237 ? -0.25000 6.99700 -44.00700 1.000 21.50784 237 ARG B C 1
ATOM 3934 O O . ARG B 1 237 ? -0.23100 6.32200 -42.97100 1.000 24.12131 237 ARG B O 1
ATOM 3942 N N . THR B 1 238 ? 0.09800 8.27500 -44.03700 1.000 19.47339 238 THR B N 1
ATOM 3943 C CA . THR B 1 238 ? 0.65100 8.97700 -42.88500 1.000 21.33940 238 THR B CA 1
ATOM 3944 C C . THR B 1 238 ? 0.10400 10.39200 -42.87000 1.000 22.33162 238 THR B C 1
ATOM 3945 O O . THR B 1 238 ? 0.14300 11.07400 -43.90100 1.000 21.44204 238 THR B O 1
ATOM 3949 N N . ASN B 1 239 ? -0.41800 10.82600 -41.72100 1.000 19.88396 239 ASN B N 1
ATOM 3950 C CA . ASN B 1 239 ? -0.71600 12.22800 -41.46000 1.000 19.11545 239 ASN B CA 1
ATOM 3951 C C . ASN B 1 239 ? 0.30900 12.74200 -40.46000 1.000 21.89473 239 ASN B C 1
ATOM 3952 O O . ASN B 1 239 ? 0.47400 12.14700 -39.39200 1.000 22.23424 239 ASN B O 1
ATOM 3957 N N . THR B 1 240 ? 1.00300 13.83000 -40.79200 1.000 19.64446 240 THR B N 1
ATOM 3958 C CA . THR B 1 240 ? 1.99600 14.38400 -39.87100 1.000 21.17622 240 THR B CA 1
ATOM 3959 C C . THR B 1 240 ? 1.71500 15.85500 -39.61500 1.000 20.90251 240 THR B C 1
ATOM 3960 O O . THR B 1 240 ? 1.53600 16.63100 -40.55600 1.000 20.83934 240 THR B O 1
ATOM 3964 N N . ILE B 1 241 ? 1.68000 16.23500 -38.34500 1.000 19.37338 241 ILE B N 1
ATOM 3965 C CA . ILE B 1 241 ? 1.54400 17.62500 -37.92300 1.000 19.02860 241 ILE B CA 1
ATOM 3966 C C . ILE B 1 241 ? 2.81500 18.01300 -37.18600 1.000 20.32612 241 ILE B C 1
ATOM 3967 O O . ILE B 1 241 ? 3.27100 17.27900 -36.30000 1.000 22.45532 241 ILE B O 1
ATOM 3972 N N . ILE B 1 242 ? 3.37400 19.16900 -37.53000 1.000 19.27600 242 ILE B N 1
ATOM 3973 C CA . ILE B 1 242 ? 4.52400 19.70200 -36.80600 1.000 20.40245 242 ILE B CA 1
ATOM 3974 C C . ILE B 1 242 ? 4.20500 21.12900 -36.39800 1.000 21.61312 242 ILE B C 1
ATOM 3975 O O . ILE B 1 242 ? 3.87800 21.96800 -37.25100 1.000 20.63142 242 ILE B O 1
ATOM 3980 N N . LEU B 1 243 ? 4.28700 21.40200 -35.09900 1.000 19.66552 243 LEU B N 1
ATOM 3981 C CA . LEU B 1 243 ? 4.16200 22.74700 -34.55300 1.000 20.98146 243 LEU B CA 1
ATOM 3982 C C . LEU B 1 243 ? 5.49300 23.17300 -33.94900 1.000 20.13136 243 LEU B C 1
ATOM 3983 O O . LEU B 1 243 ? 6.13800 22.39500 -33.23900 1.000 23.40281 243 LEU B O 1
ATOM 3988 N N . VAL B 1 244 ? 5.87700 24.42200 -34.18000 1.000 21.61575 244 VAL B N 1
ATOM 3989 C CA . VAL B 1 244 ? 6.98900 25.05100 -33.46100 1.000 23.60809 244 VAL B CA 1
ATOM 3990 C C . VAL B 1 244 ? 6.47000 26.37800 -32.92100 1.000 23.07645 244 VAL B C 1
ATOM 3991 O O . VAL B 1 244 ? 6.11200 27.26900 -33.70200 1.000 23.22121 244 VAL B O 1
ATOM 3995 N N . ASP B 1 245 ? 6.40100 26.51900 -31.59800 1.000 25.51359 245 ASP B N 1
ATOM 3996 C CA . ASP B 1 245 ? 5.90700 27.78500 -31.07800 1.000 27.40329 245 ASP B CA 1
ATOM 3997 C C . ASP B 1 245 ? 7.05200 28.79400 -30.95800 1.000 24.92667 245 ASP B C 1
ATOM 3998 O O . ASP B 1 245 ? 8.21200 28.50000 -31.26800 1.000 24.96615 245 ASP B O 1
ATOM 4003 N N . ALA B 1 246 ? 6.71900 29.99800 -30.47600 1.000 26.24525 246 ALA B N 1
ATOM 4004 C CA . ALA B 1 246 ? 7.67700 31.09900 -30.46400 1.000 29.02716 246 ALA B CA 1
ATOM 4005 C C . ALA B 1 246 ? 8.92600 30.76100 -29.65900 1.000 28.03231 246 ALA B C 1
ATOM 4006 O O . ALA B 1 246 ? 10.02900 31.20800 -29.99800 1.000 36.49385 246 ALA B O 1
ATOM 4008 N N . ASP B 1 247 ? 8.77600 29.99400 -28.57900 1.000 29.77199 247 ASP B N 1
ATOM 4009 C CA . ASP B 1 247 ? 9.89500 29.65700 -27.70900 1.000 32.28808 247 ASP B CA 1
ATOM 4010 C C . ASP B 1 247 ? 10.64300 28.40700 -28.16100 1.000 30.60893 247 ASP B C 1
ATOM 4011 O O . ASP B 1 247 ? 11.55900 27.95900 -27.46500 1.000 35.12000 247 ASP B O 1
ATOM 4016 N N . GLY B 1 248 ? 10.28300 27.84100 -29.30500 1.000 28.49815 248 GLY B N 1
ATOM 4017 C CA . GLY B 1 248 ? 10.95900 26.66700 -29.79900 1.000 29.18771 248 GLY B CA 1
ATOM 4018 C C . GLY B 1 248 ? 10.44000 25.35700 -29.26000 1.000 28.10863 248 GLY B C 1
ATOM 4019 O O . GLY B 1 248 ? 11.13000 24.34300 -29.39000 1.000 29.21403 248 GLY B O 1
ATOM 4020 N N . HIS B 1 249 ? 9.26000 25.34300 -28.64600 1.000 31.97489 249 HIS B N 1
ATOM 4021 C CA . HIS B 1 249 ? 8.64700 24.07800 -28.25600 1.000 28.66923 249 HIS B CA 1
ATOM 4022 C C . HIS B 1 249 ? 8.08600 23.39900 -29.49500 1.000 26.78479 249 HIS B C 1
ATOM 4023 O O . HIS B 1 249 ? 7.27300 23.99000 -30.21100 1.000 28.35603 249 HIS B O 1
ATOM 4030 N N . VAL B 1 250 ? 8.53300 22.17000 -29.74600 1.000 24.06868 250 VAL B N 1
ATOM 4031 C CA . VAL B 1 250 ? 8.13000 21.38600 -30.91200 1.000 22.50007 250 VAL B CA 1
ATOM 4032 C C . VAL B 1 250 ? 7.12000 20.33500 -30.49500 1.000 21.50784 250 VAL B C 1
ATOM 4033 O O . VAL B 1 250 ? 7.30100 19.64800 -29.48200 1.000 22.43427 250 VAL B O 1
ATOM 4037 N N . THR B 1 251 ? 6.06700 20.18400 -31.29200 1.000 21.72103 251 THR B N 1
ATOM 4038 C CA . THR B 1 251 ? 5.15700 19.04800 -31.18900 1.000 20.88408 251 THR B CA 1
ATOM 4039 C C . THR B 1 251 ? 5.08200 18.37300 -32.55900 1.000 19.78658 251 THR B C 1
ATOM 4040 O O . THR B 1 251 ? 4.73400 19.01300 -33.56100 1.000 21.85788 251 THR B O 1
ATOM 4044 N N . PHE B 1 252 ? 5.42100 17.08600 -32.60100 1.000 20.54983 252 PHE B N 1
ATOM 4045 C CA . PHE B 1 252 ? 5.50600 16.30700 -33.83500 1.000 20.60247 252 PHE B CA 1
ATOM 4046 C C . PHE B 1 252 ? 4.53000 15.15200 -33.67700 1.000 21.79735 252 PHE B C 1
ATOM 4047 O O . PHE B 1 252 ? 4.72300 14.29900 -32.80600 1.000 21.91842 252 PHE B O 1
ATOM 4055 N N . THR B 1 253 ? 3.46900 15.13800 -34.48300 1.000 22.26320 253 THR B N 1
ATOM 4056 C CA . THR B 1 253 ? 2.42400 14.12100 -34.39200 1.000 20.13136 253 THR B CA 1
ATOM 4057 C C . THR B 1 253 ? 2.38100 13.34700 -35.69700 1.000 21.40783 253 THR B C 1
ATOM 4058 O O . THR B 1 253 ? 2.24200 13.95100 -36.76500 1.000 22.51323 253 THR B O 1
ATOM 4062 N N . GLU B 1 254 ? 2.49300 12.02400 -35.62400 1.000 18.84173 254 GLU B N 1
ATOM 4063 C CA . GLU B 1 254 ? 2.43700 11.18000 -36.81500 1.000 18.76014 254 GLU B CA 1
ATOM 4064 C C . GLU B 1 254 ? 1.36400 10.12300 -36.61400 1.000 21.31308 254 GLU B C 1
ATOM 4065 O O . GLU B 1 254 ? 1.45500 9.32300 -35.68300 1.000 21.71313 254 GLU B O 1
ATOM 4071 N N . ARG B 1 255 ? 0.34900 10.12100 -37.48000 1.000 21.20781 255 ARG B N 1
ATOM 4072 C CA . ARG B 1 255 ? -0.70500 9.11000 -37.47200 1.000 20.20769 255 ARG B CA 1
ATOM 4073 C C . ARG B 1 255 ? -0.51100 8.20200 -38.68500 1.000 21.61838 255 ARG B C 1
ATOM 4074 O O . ARG B 1 255 ? -0.48100 8.68000 -39.82800 1.000 23.20805 255 ARG B O 1
ATOM 4082 N N . SER B 1 256 ? -0.38500 6.89500 -38.44600 1.000 22.37900 256 SER B N 1
ATOM 4083 C CA . SER B 1 256 ? 0.00300 5.93000 -39.47000 1.000 24.59242 256 SER B CA 1
ATOM 4084 C C . SER B 1 256 ? -1.01800 4.81100 -39.62700 1.000 26.86901 256 SER B C 1
ATOM 4085 O O . SER B 1 256 ? -1.48700 4.23700 -38.63600 1.000 27.62173 256 SER B O 1
ATOM 4088 N N . MET B 1 257 ? -1.33700 4.48900 -40.88400 1.000 28.54816 257 MET B N 1
ATOM 4089 C CA . MET B 1 257 ? -2.16200 3.33100 -41.20900 1.000 31.45640 257 MET B CA 1
ATOM 4090 C C . MET B 1 257 ? -1.36900 2.05700 -40.95200 1.000 38.80202 257 MET B C 1
ATOM 4091 O O . MET B 1 257 ? -0.23500 1.92200 -41.41900 1.000 41.71553 257 MET B O 1
ATOM 4096 N N . MET B 1 258 ? -1.95500 1.12100 -40.20800 1.000 36.59123 258 MET B N 1
ATOM 4097 C CA . MET B 1 258 ? -1.25800 -0.13100 -39.87500 1.000 40.51012 258 MET B CA 1
ATOM 4098 C C . MET B 1 258 ? -1.75900 -1.34400 -40.65800 1.000 50.85610 258 MET B C 1
ATOM 4099 O O . MET B 1 258 ? -2.72200 -1.24900 -41.41100 1.000 50.58501 258 MET B O 1
ATOM 4104 N N . LEU B 1 262 ? -7.24900 -0.33500 -43.40700 1.000 62.29694 262 LEU B N 1
ATOM 4105 C CA . LEU B 1 262 ? -7.71600 1.03400 -43.57200 1.000 57.31477 262 LEU B CA 1
ATOM 4106 C C . LEU B 1 262 ? -8.30300 1.56900 -42.27300 1.000 58.78073 262 LEU B C 1
ATOM 4107 O O . LEU B 1 262 ? -8.24800 2.77200 -42.00300 1.000 62.55750 262 LEU B O 1
ATOM 4112 N N . SER B 1 263 ? -8.86500 0.68100 -41.45700 1.000 51.07718 263 SER B N 1
ATOM 4113 C CA . SER B 1 263 ? -9.53200 1.08700 -40.22600 1.000 65.02885 263 SER B CA 1
ATOM 4114 C C . SER B 1 263 ? -8.72100 0.74200 -38.97800 1.000 60.34934 263 SER B C 1
ATOM 4115 O O . SER B 1 263 ? -9.28900 0.43400 -37.92700 1.000 66.27374 263 SER B O 1
ATOM 4118 N N . HIS B 1 264 ? -7.39500 0.79900 -39.07000 1.000 47.80310 264 HIS B N 1
ATOM 4119 C CA . HIS B 1 264 ? -6.52300 0.63700 -37.91000 1.000 56.65153 264 HIS B CA 1
ATOM 4120 C C . HIS B 1 264 ? -5.37800 1.63400 -38.01800 1.000 41.49445 264 HIS B C 1
ATOM 4121 O O . HIS B 1 264 ? -4.59700 1.57700 -38.97400 1.000 38.98625 264 HIS B O 1
ATOM 4128 N N . TRP B 1 265 ? -5.27500 2.53900 -37.03800 1.000 33.85143 265 TRP B N 1
ATOM 4129 C CA . TRP B 1 265 ? -4.27700 3.60300 -37.04800 1.000 30.35627 265 TRP B CA 1
ATOM 4130 C C . TRP B 1 265 ? -3.55100 3.66600 -35.71700 1.000 29.90885 265 TRP B C 1
ATOM 4131 O O . TRP B 1 265 ? -4.15600 3.45100 -34.66600 1.000 31.46693 265 TRP B O 1
ATOM 4142 N N . GLU B 1 266 ? -2.25800 3.95900 -35.77200 1.000 28.31392 266 GLU B N 1
ATOM 4143 C CA . GLU B 1 266 ? -1.45400 4.24500 -34.59300 1.000 27.62173 266 GLU B CA 1
ATOM 4144 C C . GLU B 1 266 ? -0.93800 5.67300 -34.67900 1.000 24.93194 266 GLU B C 1
ATOM 4145 O O . GLU B 1 266 ? -0.54400 6.13100 -35.75200 1.000 24.76613 266 GLU B O 1
ATOM 4151 N N . THR B 1 267 ? -0.94300 6.39700 -33.56300 1.000 23.33964 267 THR B N 1
ATOM 4152 C CA . THR B 1 267 ? -0.45900 7.76800 -33.56300 1.000 21.11832 267 THR B CA 1
ATOM 4153 C C . THR B 1 267 ? 0.66500 7.89800 -32.54700 1.000 21.22886 267 THR B C 1
ATOM 4154 O O . THR B 1 267 ? 0.59500 7.33800 -31.44300 1.000 23.60546 267 THR B O 1
ATOM 4158 N N . ARG B 1 268 ? 1.71900 8.61100 -32.93600 1.000 22.83958 268 ARG B N 1
ATOM 4159 C CA . ARG B 1 268 ? 2.82300 8.91600 -32.03500 1.000 22.49743 268 ARG B CA 1
ATOM 4160 C C . ARG B 1 268 ? 3.01600 10.42100 -32.00500 1.000 22.85274 268 ARG B C 1
ATOM 4161 O O . ARG B 1 268 ? 3.10200 11.05400 -33.06000 1.000 22.84748 268 ARG B O 1
ATOM 4169 N N . THR B 1 269 ? 3.08400 11.00000 -30.81100 1.000 21.21570 269 THR B N 1
ATOM 4170 C CA . THR B 1 269 ? 3.36800 12.42200 -30.67700 1.000 21.96053 269 THR B CA 1
ATOM 4171 C C . THR B 1 269 ? 4.59700 12.60000 -29.80000 1.000 23.25279 269 THR B C 1
ATOM 4172 O O . THR B 1 269 ? 4.70800 11.96100 -28.74800 1.000 26.06628 269 THR B O 1
ATOM 4176 N N . TYR B 1 270 ? 5.52200 13.44500 -30.24400 1.000 21.26308 270 TYR B N 1
ATOM 4177 C CA . TYR B 1 270 ? 6.72400 13.77600 -29.49400 1.000 21.83946 270 TYR B CA 1
ATOM 4178 C C . TYR B 1 270 ? 6.73800 15.27200 -29.22000 1.000 21.74998 270 TYR B C 1
ATOM 4179 O O . TYR B 1 270 ? 6.49600 16.07600 -30.12800 1.000 21.49205 270 TYR B O 1
ATOM 4188 N N . GLU B 1 271 ? 7.05300 15.63000 -27.98200 1.000 22.32899 271 GLU B N 1
ATOM 4189 C CA . GLU B 1 271 ? 7.17200 17.01900 -27.55300 1.000 23.98972 271 GLU B CA 1
ATOM 4190 C C . GLU B 1 271 ? 8.57900 17.22700 -27.00800 1.000 26.01891 271 GLU B C 1
ATOM 4191 O O . GLU B 1 271 ? 9.05400 16.44900 -26.16600 1.000 24.42661 271 GLU B O 1
ATOM 4197 N N . PHE B 1 272 ? 9.24600 18.26100 -27.50500 1.000 21.48679 272 PHE B N 1
ATOM 4198 C CA . PHE B 1 272 ? 10.60300 18.58300 -27.08200 1.000 26.02154 272 PHE B CA 1
ATOM 4199 C C . PHE B 1 272 ? 10.85700 20.03500 -27.45200 1.000 26.30842 272 PHE B C 1
ATOM 4200 O O . PHE B 1 272 ? 10.08600 20.64400 -28.19400 1.000 27.05324 272 PHE B O 1
ATOM 4208 N N . THR B 1 273 ? 11.94400 20.58700 -26.93000 1.000 31.09320 273 THR B N 1
ATOM 4209 C CA . THR B 1 273 ? 12.31600 21.96300 -27.22500 1.000 30.26942 273 THR B CA 1
ATOM 4210 C C . THR B 1 273 ? 13.55800 21.98700 -28.10400 1.000 35.21212 273 THR B C 1
ATOM 4211 O O . THR B 1 273 ? 14.46700 21.16800 -27.94100 1.000 38.06509 273 THR B O 1
ATOM 4215 N N . LEU B 1 274 ? 13.58200 22.91500 -29.05600 1.000 30.01676 274 LEU B N 1
ATOM 4216 C CA . LEU B 1 274 ? 14.71600 23.02000 -29.96300 1.000 30.59314 274 LEU B CA 1
ATOM 4217 C C . LEU B 1 274 ? 16.00000 23.39900 -29.23700 1.000 35.94905 274 LEU B C 1
ATOM 4218 O O . LEU B 1 274 ? 15.98700 24.16400 -28.26900 1.000 38.84150 274 LEU B O 1
ATOM 4223 N N . GLN B 1 275 ? 17.10600 22.82400 -29.71200 1.000 39.65739 275 GLN B N 1
ATOM 4224 C CA . GLN B 1 275 ? 18.37700 23.51700 -29.90400 1.000 67.04488 275 GLN B CA 1
ATOM 4225 C C . GLN B 1 275 ? 19.11400 23.89300 -28.63300 1.000 77.81459 275 GLN B C 1
ATOM 4226 O O . GLN B 1 275 ? 19.57300 23.01500 -27.89700 1.000 88.60010 275 GLN B O 1
ATOM 4232 N N . SER B 1 276 ? 19.22900 25.20400 -28.40500 1.000 80.52544 276 SER B N 1
ATOM 4233 C CA . SER B 1 276 ? 20.12700 25.85000 -27.43700 1.000 74.18521 276 SER B CA 1
ATOM 4234 C C . SER B 1 276 ? 21.53800 25.92000 -28.01300 1.000 75.16428 276 SER B C 1
ATOM 4235 O O . SER B 1 276 ? 21.74600 26.47000 -29.09800 1.000 78.53836 276 SER B O 1
#

Secondary structure (DSSP, 8-state):
-EEEEEE-SS---EEEEEEEEEEEETTS-EEEEEEESTTS-EEEEEE-STT-TT--SEEEETTSEEEEEEEPP-SS--TTSBPTHHHHHHHHHS---HHHHHHHHHHTGGGBSSEEEEEEE--TTT--EEEEEETTS-SS-EEPPSEEEEE-SSSBT---HHHHHHHHHHHHHHHHTTTS-HHHHHHHHHHHHT--------HHHHHHHHHHHGGGHHHHTSSS-EETTEEEEEEEEEEEETT-EEEEEEEEE-TT-TT-EEEEEEEEE---/-EEEEEE-SS-SSTT-EEEEEEEEEEEETTS-EEEEEEESGGG-EEEEEE--TT-TT--SEEEETTSEEEEEEEPP-SS--TTSBPTHHHHHHHHHS---HHHHHHHHHHHGGGBSSEEEEEEE--TTT--EEEEEETTS-SS-EEPPSEEEEE-SSSBT---HHHHHHHHHHHHHHHH----HHHHHHHHHHHHT--------HHHHHHHHHHHGGGHHHHTSSS-EETTEEEEEEEEEEEETT-EEEEEEEEE----EEEEEEEEE---

Organism: Homo sapiens (NCBI:txid9606)

B-factor: mean 33.13, std 12.99, range [17.47, 95.52]

Sequence (543 aa):
CIIFFKF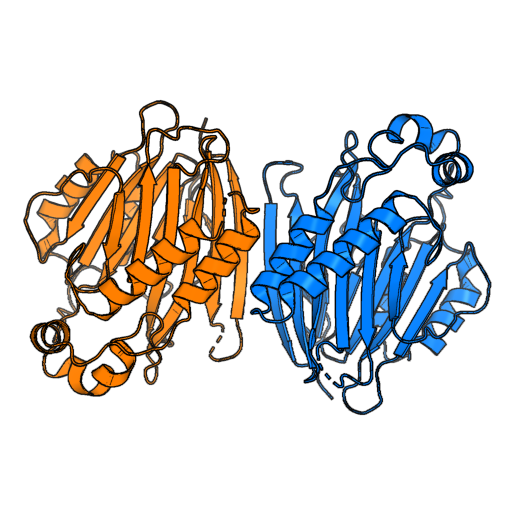DPRPVAYRLILAANRDEFYSRPSKLADFWGNNNEILSGLDMEEGKEGGTWLGISTRGKLAALTNYLQPQLDWQARGRGELVTHFLTTDVDSLSYLKKVSMEGHLYNGFNLIAADLSTAKGDVICYYGNRGEPDPIVLTPGTYGLSNALLETPWRKLCFGKQLFLEAVERSQALPKDVLIASLLDVLNNEEAQLPDPAIEDQGGEYVQPMLSKYAAVCVRCPGYGTRTNTIILVDADGHVTFTERSMMDKDLSHWETRTYEFTLQSCIIFFKFDPRPVSKNAYRLILAANRDEFYSRPSKLADFWGNNNEILSGLDMEEGKEGGTWLGISTRGKLAALTNYLQPQLDWQARGRGELVTHFLTTDVDSLSYLKKVSMEGHLYNGFNLIAADLSTAKGDVICYYGNRGEPDPIVLTPGTYGLSNALLETPWRKLCFGKQLFLEAVERSALPKDVLIASLLDVLNNEEAQLPDPAIEDQGGEYVQPMLSKYAAVCVRCPGYGTRTNTIILVDADGHVTFTERSMMLSHWETRTYEFTLQS

Radius of gyration: 25.44 Å; Cα contacts (8 Å, |Δi|>4): 1297; chains: 2; bounding box: 54×54×77 Å

Foldseek 3Di:
DKKKKFADLDPCKFRMKMKDFDKWQLPWDKADWAFDDPVSFKTFIWTDHPPRTRFGAWIAGLQAKTKGKAAAAAQDADPQADDPSVLGVVRRHDDDAFQVSVLVCLVVLVRHHWMKMKIWGRDLPPTIWIWIDINVDDSHIDTDDGGMWMDHNHYTPPPQVQRVVLSVQLVVLCVVCVVHDVVSSVVSSVVSQQWQDADDDGVVCCVRNPPNCVVQRRQVRHSFGDDVSITGFKIWIWTQRSQQKIKIKIKGDPPSDPVDIDIDIDIDGRDD/DKKKKFADQDAPDQLAFRMKMKDFDKWQPPFDKAQWAFDDDVSFKTFIWGDHPPRTRFGAWIAGLQAKIKGKAAAAAQDADPQADDPRVLGVVRRHDDDADQVSVLVCLVVLVRGHWMKMKIWGDDLPPTIWIWIDINVDDSHIDTDDGGMWMDHNHYTPDPQVQRVVLSVQLVVLVVVCSPDVVSSVVSSVVSQQWQDADDDGVVCCVRNPPNCVVQRRQVRHSFGDDVSMTGFKMWIWTQGSQQWIKIKIWGDCPPDIDIDIDIDGHRD

Solvent-accessible surface area: 23171 Å² total; per-residue (Å²): 17,0,8,0,3,55,7,40,33,199,40,178,86,48,7,1,1,4,0,6,3,24,10,29,98,29,86,61,73,34,93,29,0,57,53,50,32,160,112,95,26,1,0,0,2,21,11,80,55,91,73,94,100,27,6,3,36,5,0,0,2,20,126,1,25,2,0,0,15,0,57,46,13,38,73,76,79,81,210,164,27,123,21,38,25,42,4,0,22,88,0,6,68,64,145,53,75,2,49,39,22,0,110,134,9,25,151,87,1,144,77,14,14,0,0,0,0,6,0,0,34,8,37,90,105,90,33,13,58,3,0,22,11,2,22,94,35,139,93,103,17,85,84,14,95,83,28,28,32,0,0,2,8,4,55,25,65,34,98,2,110,0,6,58,54,0,32,102,39,0,60,91,0,6,67,146,4,118,104,96,66,72,46,20,6,14,4,8,0,18,62,8,0,44,26,104,103,42,28,64,92,3,98,41,0,62,126,29,0,20,143,98,0,90,117,26,25,73,102,7,0,2,0,1,0,30,9,130,41,27,0,0,27,2,0,4,1,0,1,0,39,40,101,0,89,1,5,2,3,5,31,8,14,51,117,151,48,101,44,56,12,21,11,56,20,19,30,30,75,19,52,164,17,0,7,0,3,72,8,43,46,73,39,141,47,153,126,25,54,7,2,10,4,0,6,2,20,9,28,94,66,102,55,70,39,129,32,0,67,60,52,36,92,124,94,33,9,0,1,2,25,8,40,53,90,75,93,112,30,5,3,32,4,0,0,4,28,127,1,27,2,0,1,14,1,55,46,16,33,72,76,78,87,227,100,28,121,23,40,24,39,4,0,20,84,0,7,72,59,139,34,70,0,50,43,20,0,111,116,6,25,148,84,1,146,76,14,15,0,0,0,0,5,0,0,31,4,9,88,99,184,30,13,55,3,0,22,12,2,22,96,34,138,92,103,17,84,87,15,94,80,27,24,30,0,0,2,8,3,54,25,73,34,98,2,111,1,6,65,49,0,38,102,39,0,60,90,0,28,152,149,12,124,93,53,68,34,21,2,13,4,15,0,12,78,8,0,46,28,104,104,43,27,63,92,3,98,42,0,65,127,31,0,22,146,98,0,90,114,27,26,74,108,8,0,1,0,2,0,32,11,132,40,28,0,0,33,8,0,4,0,0,2,0,27,14,81,1,81,1,3,2,4,4,43,7,27,103,124,109,83,13,21,23,56,18,7,18,11,48,13,60,148

InterPro domains:
  IPR008551 Transport and Golgi organisation protein 2 [PF05742] (1-258)
  IPR008551 Transport and Golgi organisation protein 2 [PTHR17985] (1-275)

Nearest PDB structures (foldseek):
  8sv7-assembly1_A  TM=1.004E+00  e=1.101E-58  Homo sapiens
  8sv7-assembly2_B  TM=9.907E-01  e=2.125E-54  Homo sapiens
  2oqc-assembly1_A  TM=4.176E-01  e=2.020E-06  Bacillus subtilis
  5nyj-assembly1_J  TM=4.564E-01  e=4.269E-03  Hyphomicrobium sp. MC1
  6fvw-assembly1_l  TM=4.528E-01  e=1.487E-02  Saccharomyces cerevisiae S288C